Protein AF-A0A6J4M9U8-F1 (afdb_monomer_lite)

Structure (mmCIF, N/CA/C/O backbone):
data_AF-A0A6J4M9U8-F1
#
_entry.id   AF-A0A6J4M9U8-F1
#
loop_
_atom_site.group_PDB
_atom_site.id
_atom_site.type_symbol
_atom_site.label_atom_id
_atom_site.label_alt_id
_atom_site.label_comp_id
_atom_site.label_asym_id
_atom_site.label_entity_id
_atom_site.label_seq_id
_atom_site.pdbx_PDB_ins_code
_atom_site.Cartn_x
_atom_site.Cartn_y
_atom_site.Cartn_z
_atom_site.occupancy
_atom_site.B_iso_or_equiv
_atom_site.auth_seq_id
_atom_site.auth_comp_id
_atom_site.auth_asym_id
_atom_site.auth_atom_id
_atom_site.pdbx_PDB_model_num
ATOM 1 N N . MET A 1 1 ? 65.761 10.212 0.089 1.00 33.34 1 MET A N 1
ATOM 2 C CA . MET A 1 1 ? 66.205 9.754 1.419 1.00 33.34 1 MET A CA 1
ATOM 3 C C . MET A 1 1 ? 65.918 10.865 2.405 1.00 33.34 1 MET A C 1
ATOM 5 O O . MET A 1 1 ? 66.062 12.017 2.033 1.00 33.34 1 MET A O 1
ATOM 9 N N . GLU A 1 2 ? 65.505 10.456 3.601 1.00 29.88 2 GLU A N 1
ATOM 10 C CA . GLU A 1 2 ? 65.299 11.234 4.830 1.00 29.88 2 GLU A CA 1
ATOM 11 C C . GLU A 1 2 ? 64.019 12.074 4.975 1.00 29.88 2 GLU A C 1
ATOM 13 O O . GLU A 1 2 ? 63.750 13.054 4.290 1.00 29.88 2 GLU A O 1
ATOM 18 N N . ARG A 1 3 ? 63.213 11.570 5.920 1.00 26.16 3 ARG A N 1
ATOM 19 C CA . ARG A 1 3 ? 61.973 12.091 6.484 1.00 26.16 3 ARG A CA 1
ATOM 20 C C . ARG A 1 3 ? 62.291 13.236 7.443 1.00 26.16 3 ARG A C 1
ATOM 22 O O . ARG A 1 3 ? 63.185 13.088 8.270 1.00 26.16 3 ARG A O 1
ATOM 29 N N . ALA A 1 4 ? 61.462 14.273 7.439 1.00 28.11 4 ALA A N 1
ATOM 30 C CA . ALA A 1 4 ? 61.352 15.202 8.555 1.00 28.11 4 ALA A CA 1
ATOM 31 C C . ALA A 1 4 ? 59.915 15.187 9.090 1.00 28.11 4 ALA A C 1
ATOM 33 O O . ALA A 1 4 ? 58.952 15.391 8.353 1.00 28.11 4 ALA A O 1
ATOM 34 N N . ASN A 1 5 ? 59.817 14.879 10.381 1.00 27.73 5 ASN A N 1
ATOM 35 C CA . ASN A 1 5 ? 58.623 14.946 11.208 1.00 27.73 5 ASN A CA 1
ATOM 36 C C . ASN A 1 5 ? 58.118 16.390 11.303 1.00 27.73 5 ASN A C 1
ATOM 38 O O . ASN A 1 5 ? 58.918 17.289 11.549 1.00 27.73 5 ASN A O 1
ATOM 42 N N . PHE A 1 6 ? 56.803 16.593 11.237 1.00 27.70 6 PHE A N 1
ATOM 43 C CA . PHE A 1 6 ? 56.176 17.774 11.824 1.00 27.70 6 PHE A CA 1
ATOM 44 C C . PHE A 1 6 ? 55.041 17.348 12.752 1.00 27.70 6 PHE A C 1
ATOM 46 O O . PHE A 1 6 ? 54.057 16.739 12.337 1.00 27.70 6 PHE A O 1
ATOM 53 N N . MET A 1 7 ? 55.266 17.647 14.030 1.00 25.42 7 MET A N 1
ATOM 54 C CA . MET A 1 7 ? 54.288 17.695 15.105 1.00 25.42 7 MET A CA 1
ATOM 55 C C . MET A 1 7 ? 53.274 18.807 14.829 1.00 25.42 7 MET A C 1
ATOM 57 O O . MET A 1 7 ? 53.675 19.903 14.448 1.00 25.42 7 MET A O 1
ATOM 61 N N . TYR A 1 8 ? 52.001 18.562 15.129 1.00 27.02 8 TYR A N 1
ATOM 62 C CA . TYR A 1 8 ? 51.100 19.602 15.617 1.00 27.02 8 TYR A CA 1
ATOM 63 C C . TYR A 1 8 ? 50.206 18.994 16.693 1.00 27.02 8 TYR A C 1
ATOM 65 O O . TYR A 1 8 ? 49.447 18.067 16.423 1.00 27.02 8 TYR A O 1
ATOM 73 N N . ASP A 1 9 ? 50.334 19.538 17.901 1.00 24.25 9 ASP A N 1
ATOM 74 C CA . ASP A 1 9 ? 49.420 19.348 19.018 1.00 24.25 9 ASP A CA 1
ATOM 75 C C . ASP A 1 9 ? 48.691 20.682 19.276 1.00 24.25 9 ASP A C 1
ATOM 77 O O . ASP A 1 9 ? 49.323 21.708 19.513 1.00 24.25 9 ASP A O 1
ATOM 81 N N . ASN A 1 10 ? 47.359 20.589 19.231 1.00 27.52 10 ASN A N 1
ATOM 82 C CA . ASN A 1 10 ? 46.357 21.092 20.181 1.00 27.52 10 ASN A CA 1
ATOM 83 C C . ASN A 1 10 ? 45.969 22.581 20.375 1.00 27.52 10 ASN A C 1
ATOM 85 O O . ASN A 1 10 ? 46.794 23.472 20.559 1.00 27.52 10 ASN A O 1
ATOM 89 N N . ASN A 1 11 ? 44.636 22.700 20.579 1.00 28.02 11 ASN A N 1
ATOM 90 C CA . ASN A 1 11 ? 43.823 23.676 21.348 1.00 28.02 11 ASN A CA 1
ATOM 91 C C . ASN A 1 11 ? 43.214 24.847 20.541 1.00 28.02 11 ASN A C 1
ATOM 93 O O . ASN A 1 11 ? 43.939 25.522 19.825 1.00 28.02 11 ASN A O 1
ATOM 97 N N . ASN A 1 12 ? 41.921 25.223 20.616 1.00 28.08 12 ASN A N 1
ATOM 98 C CA . ASN A 1 12 ? 40.790 25.018 21.564 1.00 28.08 12 ASN A CA 1
ATOM 99 C C . ASN A 1 12 ? 39.504 25.702 20.948 1.00 28.08 12 ASN A C 1
ATOM 101 O O . ASN A 1 12 ? 39.674 26.356 19.919 1.00 28.08 12 ASN A O 1
ATOM 105 N N . PRO A 1 13 ? 38.303 25.828 21.585 1.00 36.97 13 PRO A N 1
ATOM 106 C CA . PRO A 1 13 ? 37.412 24.875 22.290 1.00 36.97 13 PRO A CA 1
ATOM 107 C C . PRO A 1 13 ? 35.870 25.066 22.002 1.00 36.97 13 PRO A C 1
ATOM 109 O O . PRO A 1 13 ? 35.473 25.963 21.264 1.00 36.97 13 PRO A O 1
ATOM 112 N N . THR A 1 14 ? 35.024 24.270 22.697 1.00 28.03 14 THR A N 1
ATOM 113 C CA . THR A 1 14 ? 33.554 24.394 23.001 1.00 28.03 14 THR A CA 1
ATOM 114 C C . THR A 1 14 ? 32.535 24.183 21.854 1.00 28.03 14 THR A C 1
ATOM 116 O O . THR A 1 14 ? 32.698 24.749 20.787 1.00 28.03 14 THR A O 1
ATOM 119 N N . ASP A 1 15 ? 31.433 23.421 21.946 1.00 29.22 15 ASP A N 1
ATOM 120 C CA . ASP A 1 15 ? 30.761 22.719 23.050 1.00 29.22 15 ASP A CA 1
ATOM 121 C C . ASP A 1 15 ? 29.813 21.610 22.528 1.00 29.22 15 ASP A C 1
ATOM 123 O O . ASP A 1 15 ? 29.168 21.758 21.492 1.00 29.22 15 ASP A O 1
ATOM 127 N N . GLY A 1 16 ? 29.665 20.542 23.323 1.00 29.66 16 GLY A N 1
ATOM 128 C CA . GLY A 1 16 ? 28.375 19.877 23.543 1.00 29.66 16 GLY A CA 1
ATOM 129 C C . GLY A 1 16 ? 27.899 18.789 22.574 1.00 29.66 16 GLY A C 1
ATOM 130 O O . GLY A 1 16 ? 26.867 18.972 21.940 1.00 29.66 16 GLY A O 1
ATOM 131 N N . GLN A 1 17 ? 28.529 17.606 22.562 1.00 29.97 17 GLN A N 1
ATOM 132 C CA . GLN A 1 17 ? 27.845 16.344 22.221 1.00 29.97 17 GLN A CA 1
ATOM 133 C C . GLN A 1 17 ? 28.566 15.116 22.812 1.00 29.97 17 GLN A C 1
ATOM 135 O O . GLN A 1 17 ? 29.790 15.060 22.884 1.00 29.97 17 GLN A O 1
ATOM 140 N N . ASN A 1 18 ? 27.763 14.157 23.283 1.00 31.64 18 ASN A N 1
ATOM 141 C CA . ASN A 1 18 ? 28.117 12.972 24.072 1.00 31.64 18 ASN A CA 1
ATOM 142 C C . ASN A 1 18 ? 29.407 12.253 23.625 1.00 31.64 18 ASN A C 1
ATOM 144 O O . ASN A 1 18 ? 29.459 11.611 22.577 1.00 31.64 18 ASN A O 1
ATOM 148 N N . SER A 1 19 ? 30.426 12.336 24.485 1.00 30.59 19 SER A N 1
ATOM 149 C CA . SER A 1 19 ? 31.752 11.741 24.314 1.00 30.59 19 SER A CA 1
ATOM 150 C C . SER A 1 19 ? 31.728 10.211 24.364 1.00 30.59 19 SER A C 1
ATOM 152 O O . SER A 1 19 ? 31.200 9.585 25.283 1.00 30.59 19 SER A O 1
ATOM 154 N N . SER A 1 20 ? 32.357 9.627 23.347 1.00 33.25 20 SER A N 1
ATOM 155 C CA . SER A 1 20 ? 32.644 8.211 23.164 1.00 33.25 20 SER A CA 1
ATOM 156 C C . SER A 1 20 ? 33.659 7.670 24.179 1.00 33.25 20 SER A C 1
ATOM 158 O O . SER A 1 20 ? 34.746 8.222 24.338 1.00 33.25 20 SER A O 1
ATOM 160 N N . THR A 1 21 ? 33.388 6.496 24.742 1.00 41.12 21 THR A N 1
ATOM 161 C CA . THR A 1 21 ? 34.290 5.658 25.559 1.00 41.12 21 THR A CA 1
ATOM 162 C C . THR A 1 21 ? 35.449 5.024 24.761 1.00 41.12 21 THR A C 1
ATOM 164 O O . THR A 1 21 ? 35.787 3.857 24.945 1.00 41.12 21 THR A O 1
ATOM 167 N N . ARG A 1 22 ? 36.101 5.762 23.852 1.00 40.91 22 ARG A N 1
ATOM 168 C CA . ARG A 1 22 ? 37.187 5.235 22.994 1.00 40.91 22 ARG A CA 1
ATOM 169 C C . ARG A 1 22 ? 38.595 5.265 23.616 1.00 40.91 22 ARG A C 1
ATOM 171 O O . ARG A 1 22 ? 39.546 4.896 22.939 1.00 40.91 22 ARG A O 1
ATOM 178 N N . GLY A 1 23 ? 38.745 5.642 24.888 1.00 44.50 23 GLY A N 1
ATOM 179 C CA . GLY A 1 23 ? 40.061 5.844 25.519 1.00 44.50 23 GLY A CA 1
ATOM 180 C C . GLY A 1 23 ? 40.739 4.643 26.203 1.00 44.50 23 GLY A C 1
ATOM 181 O O . GLY A 1 23 ? 41.940 4.713 26.421 1.00 44.50 23 GLY A O 1
ATOM 182 N N . ASN A 1 24 ? 40.045 3.546 26.544 1.00 68.44 24 ASN A N 1
ATOM 183 C CA . ASN A 1 24 ? 40.535 2.622 27.596 1.00 68.44 24 ASN A CA 1
ATOM 184 C C . ASN A 1 24 ? 40.621 1.127 27.220 1.00 68.44 24 ASN A C 1
ATOM 186 O O . ASN A 1 24 ? 40.303 0.267 28.045 1.00 68.44 24 ASN A O 1
ATOM 190 N N . LEU A 1 25 ? 41.081 0.775 26.014 1.00 87.94 25 LEU A N 1
ATOM 191 C CA . LEU A 1 25 ? 41.246 -0.634 25.618 1.00 87.94 25 LEU A CA 1
ATOM 192 C C . LEU A 1 25 ? 42.722 -1.025 25.411 1.00 87.94 25 LEU A C 1
ATOM 194 O O . LEU A 1 25 ? 43.422 -0.418 24.603 1.00 87.94 25 LEU A O 1
ATOM 198 N N . ALA A 1 26 ? 43.176 -2.076 26.094 1.00 89.88 26 ALA A N 1
ATOM 199 C CA . ALA A 1 26 ? 44.508 -2.660 25.968 1.00 89.88 26 ALA A CA 1
ATOM 200 C C . ALA A 1 26 ? 44.544 -3.788 24.912 1.00 89.88 26 ALA A C 1
ATOM 202 O O . ALA A 1 26 ? 43.601 -4.577 24.821 1.00 89.88 26 ALA A O 1
ATOM 203 N N . PRO A 1 27 ? 45.612 -3.909 24.101 1.00 92.31 27 PRO A N 1
ATOM 204 C CA . PRO A 1 27 ? 45.775 -5.014 23.156 1.00 92.31 27 PRO A CA 1
ATOM 205 C C . PRO A 1 27 ? 45.986 -6.361 23.858 1.00 92.31 27 PRO A C 1
ATOM 207 O O . PRO A 1 27 ? 46.614 -6.432 24.916 1.00 92.31 27 PRO A O 1
ATOM 210 N N . SER A 1 28 ? 45.556 -7.448 23.215 1.00 91.56 28 SER A N 1
ATOM 211 C CA . SER A 1 28 ? 45.946 -8.800 23.625 1.00 91.56 28 SER A CA 1
ATOM 212 C C . SER A 1 28 ? 47.440 -9.055 23.384 1.00 91.56 28 SER A C 1
ATOM 214 O O . SER A 1 28 ? 47.959 -8.743 22.315 1.00 91.56 28 SER A O 1
ATOM 216 N N . SER A 1 29 ? 48.142 -9.684 24.317 1.00 89.06 29 SER A N 1
ATOM 217 C CA . SER A 1 29 ? 49.578 -9.975 24.213 1.00 89.06 29 SER A CA 1
ATOM 218 C C . SER A 1 29 ? 49.925 -11.311 24.878 1.00 89.06 29 SER A C 1
ATOM 220 O O . SER A 1 29 ? 49.051 -11.997 25.406 1.00 89.06 29 SER A O 1
ATOM 222 N N . LYS A 1 30 ? 51.209 -11.695 24.888 1.00 88.38 30 LYS A N 1
ATOM 223 C CA . LYS A 1 30 ? 51.672 -12.887 25.621 1.00 88.38 30 LYS A CA 1
ATOM 224 C C . LYS A 1 30 ? 51.411 -12.791 27.126 1.00 88.38 30 LYS A C 1
ATOM 226 O O . LYS A 1 30 ? 51.142 -13.812 27.743 1.00 88.38 30 LYS A O 1
ATOM 231 N N . SER A 1 31 ? 51.494 -11.589 27.696 1.00 87.62 31 SER A N 1
ATOM 232 C CA . SER A 1 31 ? 51.202 -11.324 29.109 1.00 87.62 31 SER A CA 1
ATOM 233 C C . SER A 1 31 ? 49.738 -10.946 29.367 1.00 87.62 31 SER A C 1
ATOM 235 O O . SER A 1 31 ? 49.348 -10.833 30.522 1.00 87.62 31 SER A O 1
ATOM 237 N N . ASN A 1 32 ? 48.933 -10.763 28.314 1.00 88.75 3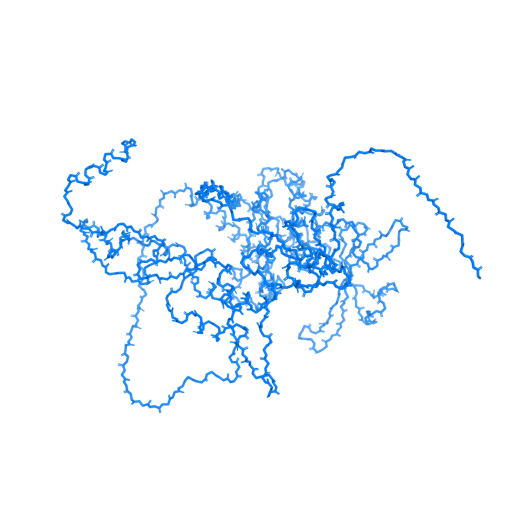2 ASN A N 1
ATOM 238 C CA . ASN A 1 32 ? 47.517 -10.401 28.388 1.00 88.75 32 ASN A CA 1
ATOM 239 C C . ASN A 1 32 ? 46.707 -11.125 27.286 1.00 88.75 32 ASN A C 1
ATOM 241 O O . ASN A 1 32 ? 46.297 -10.488 26.310 1.00 88.75 32 ASN A O 1
ATOM 245 N N . PRO A 1 33 ? 46.554 -12.462 27.349 1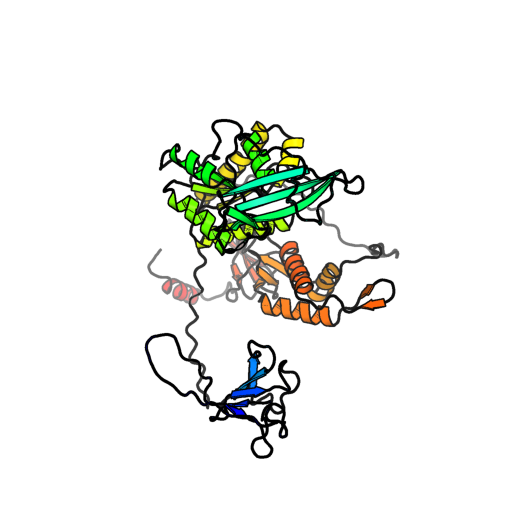.00 90.69 33 PRO A N 1
ATOM 246 C CA . PRO A 1 33 ? 45.823 -13.221 26.334 1.00 90.69 33 PRO A CA 1
ATOM 247 C C . PRO A 1 33 ? 44.373 -12.742 26.213 1.00 90.69 33 PRO A C 1
ATOM 249 O O . PRO A 1 33 ? 43.735 -12.404 27.204 1.00 90.69 33 PRO A O 1
ATOM 252 N N . CYS A 1 34 ? 43.814 -12.775 25.002 1.00 91.75 34 CYS A N 1
ATOM 253 C CA . CYS A 1 34 ? 42.384 -12.529 24.815 1.00 91.75 34 CYS A CA 1
ATOM 254 C C . CYS A 1 34 ? 41.564 -13.613 25.541 1.00 91.75 34 CYS A C 1
ATOM 256 O O . CYS A 1 34 ? 41.656 -14.773 25.142 1.00 91.75 34 CYS A O 1
ATOM 258 N N . PRO A 1 35 ? 40.717 -13.283 26.530 1.00 89.44 35 PRO A N 1
ATOM 259 C CA . PRO A 1 35 ? 40.002 -14.296 27.314 1.00 89.44 35 PRO A CA 1
ATOM 260 C C . PRO A 1 35 ? 38.866 -14.977 26.528 1.00 89.44 35 PRO A C 1
ATOM 262 O O . PRO A 1 35 ? 38.380 -16.031 26.920 1.00 89.44 35 PRO A O 1
ATOM 265 N N . VAL A 1 36 ? 38.465 -14.410 25.382 1.00 90.19 36 VAL A N 1
ATOM 266 C CA . VAL A 1 36 ? 37.421 -14.973 24.509 1.00 90.19 36 VAL A CA 1
ATOM 267 C C . VAL A 1 36 ? 37.978 -16.041 23.563 1.00 90.19 36 VAL A C 1
ATOM 269 O O . VAL A 1 36 ? 37.337 -17.069 23.371 1.00 90.19 36 VAL A O 1
ATOM 272 N N . CYS A 1 37 ? 39.149 -15.817 22.955 1.00 90.44 37 CYS A N 1
ATOM 273 C CA . CYS A 1 37 ? 39.707 -16.706 21.918 1.00 90.44 37 CYS A CA 1
ATOM 274 C C . CYS A 1 37 ? 41.108 -17.260 22.230 1.00 90.44 37 CYS A C 1
ATOM 276 O O . CYS A 1 37 ? 41.641 -18.041 21.446 1.00 90.44 37 CYS A O 1
ATOM 278 N N . GLY A 1 38 ? 41.725 -16.841 23.338 1.00 87.19 38 GLY A N 1
ATOM 279 C CA . GLY A 1 38 ? 43.061 -17.257 23.779 1.00 87.19 38 GLY A CA 1
ATOM 280 C C . GLY A 1 38 ? 44.234 -16.691 22.975 1.00 87.19 38 GLY A C 1
ATOM 281 O O . GLY A 1 38 ? 45.372 -17.119 23.162 1.00 87.19 38 GLY A O 1
ATOM 282 N N . ARG A 1 39 ? 43.999 -15.753 22.051 1.00 86.12 39 ARG A N 1
ATOM 283 C CA . ARG A 1 39 ? 45.045 -15.198 21.175 1.00 86.12 39 ARG A CA 1
ATOM 284 C C . ARG A 1 39 ? 46.035 -14.318 21.952 1.00 86.12 39 ARG A C 1
ATOM 286 O O . ARG A 1 39 ? 45.627 -13.514 22.786 1.00 86.12 39 ARG A O 1
ATOM 293 N N . THR A 1 40 ? 47.330 -14.458 21.646 1.00 86.94 40 THR A N 1
ATOM 294 C CA . THR A 1 40 ? 48.451 -13.842 22.396 1.00 86.94 40 THR A CA 1
ATOM 295 C C . THR A 1 40 ? 49.481 -13.082 21.547 1.00 86.94 40 THR A C 1
ATOM 297 O O . THR A 1 40 ? 50.395 -12.483 22.113 1.00 86.94 40 THR A O 1
ATOM 300 N N . LYS A 1 41 ? 49.420 -13.126 20.206 1.00 76.12 41 LYS A N 1
ATOM 301 C CA . LYS A 1 41 ? 50.587 -12.780 19.361 1.00 76.12 41 LYS A CA 1
ATOM 302 C C . LYS A 1 41 ? 50.578 -11.400 18.690 1.00 76.12 41 LYS A C 1
ATOM 304 O O . LYS A 1 41 ? 51.660 -10.861 18.502 1.00 76.12 41 LYS A O 1
ATOM 309 N N . ASP A 1 42 ? 49.431 -10.835 18.329 1.00 79.38 42 ASP A N 1
ATOM 310 C CA . ASP A 1 42 ? 49.344 -9.704 17.379 1.00 79.38 42 ASP A CA 1
ATOM 311 C C . ASP A 1 42 ? 48.534 -8.498 17.871 1.00 79.38 42 ASP A C 1
ATOM 313 O O . ASP A 1 42 ? 48.507 -7.465 17.210 1.00 79.38 42 ASP A O 1
ATOM 317 N N . GLY A 1 43 ? 47.916 -8.568 19.052 1.00 82.81 43 GLY A N 1
ATOM 318 C CA . GLY A 1 43 ? 47.190 -7.423 19.606 1.00 82.81 43 GLY A CA 1
ATOM 319 C C . GLY A 1 43 ? 45.850 -7.124 18.949 1.00 82.81 43 GLY A C 1
ATOM 320 O O . GLY A 1 43 ? 45.212 -6.167 19.370 1.00 82.81 43 GLY A O 1
ATOM 321 N N . ASP A 1 44 ? 45.390 -7.921 17.984 1.00 88.50 44 ASP A N 1
ATOM 322 C CA . ASP A 1 44 ? 44.155 -7.645 17.235 1.00 88.50 44 ASP A CA 1
ATOM 323 C C . ASP A 1 44 ? 42.910 -7.599 18.134 1.00 88.50 44 ASP A C 1
ATOM 325 O O . ASP A 1 44 ? 41.963 -6.861 17.867 1.00 88.50 44 ASP A O 1
ATOM 329 N N . CYS A 1 45 ? 42.909 -8.364 19.230 1.00 92.75 45 CYS A N 1
ATOM 330 C CA . CYS A 1 45 ? 41.856 -8.271 20.235 1.00 92.75 45 CYS A CA 1
ATOM 331 C C . CYS A 1 45 ? 42.128 -7.106 21.191 1.00 92.75 45 CYS A C 1
ATOM 333 O O . CYS A 1 45 ? 43.272 -6.860 21.581 1.00 92.75 45 CYS A O 1
ATOM 335 N N . ARG A 1 46 ? 41.070 -6.415 21.614 1.00 93.88 46 ARG A N 1
ATOM 336 C CA . ARG A 1 46 ? 41.156 -5.302 22.567 1.00 93.88 46 ARG A CA 1
ATOM 337 C C . ARG A 1 46 ? 40.371 -5.635 23.829 1.00 93.88 46 ARG A C 1
ATOM 339 O O . ARG A 1 46 ? 39.248 -6.107 23.726 1.00 93.88 46 ARG A O 1
ATOM 346 N N . ILE A 1 47 ? 40.949 -5.403 24.997 1.00 93.25 47 ILE A N 1
ATOM 347 C CA . ILE A 1 47 ? 40.393 -5.752 26.309 1.00 93.25 47 ILE A CA 1
ATOM 348 C C . ILE A 1 47 ? 40.266 -4.454 27.103 1.00 93.25 47 ILE A C 1
ATOM 350 O O . ILE A 1 47 ? 41.213 -3.672 27.150 1.00 93.25 47 ILE A O 1
ATOM 354 N N . SER A 1 48 ? 39.107 -4.177 27.690 1.00 93.06 48 SER A N 1
ATOM 355 C CA . SER A 1 48 ? 38.941 -3.012 28.560 1.00 93.06 48 SER A CA 1
ATOM 356 C C . SER A 1 48 ? 39.811 -3.130 29.809 1.00 93.06 48 SER A C 1
ATOM 358 O O . SER A 1 48 ? 40.116 -4.228 30.264 1.00 93.06 48 SER A O 1
ATOM 360 N N . HIS A 1 49 ? 40.229 -1.998 30.377 1.00 86.06 49 HIS A N 1
ATOM 361 C CA . HIS A 1 49 ? 41.093 -1.998 31.567 1.00 86.06 49 HIS A CA 1
ATOM 362 C C . HIS A 1 49 ? 40.466 -2.684 32.788 1.00 86.06 49 HIS A C 1
ATOM 364 O O . HIS A 1 49 ? 41.187 -3.256 33.597 1.00 86.06 49 HIS A O 1
ATOM 370 N N . ASP A 1 50 ? 39.138 -2.650 32.914 1.00 85.62 50 ASP A N 1
ATOM 371 C CA . ASP A 1 50 ? 38.408 -3.371 33.962 1.00 85.62 50 ASP A CA 1
ATOM 372 C C . ASP A 1 50 ? 38.286 -4.881 33.684 1.00 85.62 50 ASP A C 1
ATOM 374 O O . ASP A 1 50 ? 37.756 -5.615 34.512 1.00 85.62 50 ASP A O 1
ATOM 378 N N . GLY A 1 51 ? 38.751 -5.350 32.521 1.00 86.81 51 GLY A N 1
ATOM 379 C CA . GLY A 1 51 ? 38.659 -6.741 32.092 1.00 86.81 51 GLY A CA 1
ATOM 380 C C . GLY A 1 51 ? 37.237 -7.210 31.786 1.00 86.81 51 GLY A C 1
ATOM 381 O O . GLY A 1 51 ? 37.050 -8.398 31.546 1.00 86.81 51 GLY A O 1
ATOM 382 N N . LYS A 1 52 ? 36.233 -6.322 31.781 1.00 90.81 52 LYS A N 1
ATOM 383 C CA . LYS A 1 52 ? 34.814 -6.697 31.643 1.00 90.81 52 LYS A CA 1
ATOM 384 C C . LYS A 1 52 ? 34.298 -6.658 30.212 1.00 90.81 52 LYS A C 1
ATOM 386 O O . LYS A 1 52 ? 33.204 -7.148 29.951 1.00 90.81 52 LYS A O 1
ATOM 391 N N . MET A 1 53 ? 35.054 -6.096 29.276 1.00 92.44 53 MET A N 1
ATOM 392 C CA . MET A 1 53 ? 34.679 -5.998 27.871 1.00 92.44 53 MET A CA 1
ATOM 393 C C . MET A 1 53 ? 35.843 -6.401 26.970 1.00 92.44 53 MET A C 1
ATOM 395 O O . MET A 1 53 ? 36.982 -5.976 27.160 1.00 92.44 53 MET A O 1
ATOM 399 N N . VAL A 1 54 ? 35.552 -7.198 25.943 1.00 93.38 54 VAL A N 1
ATOM 400 C CA . VAL A 1 54 ? 36.546 -7.648 24.966 1.00 93.38 54 VAL A CA 1
ATOM 401 C C . VAL A 1 54 ? 36.020 -7.478 23.550 1.00 93.38 54 VAL A C 1
ATOM 403 O O . VAL A 1 54 ? 34.966 -7.994 23.194 1.00 93.38 54 VAL A O 1
ATOM 406 N N . LEU A 1 55 ? 36.791 -6.787 22.716 1.00 93.69 55 LEU A N 1
ATOM 407 C CA . LEU A 1 55 ? 36.655 -6.792 21.266 1.00 93.69 55 LEU A CA 1
ATOM 408 C C . LEU A 1 55 ? 37.495 -7.947 20.716 1.00 93.69 55 LEU A C 1
ATOM 410 O O . LEU A 1 55 ? 38.718 -7.846 20.613 1.00 93.69 55 LEU A O 1
ATOM 414 N N . CYS A 1 56 ? 36.850 -9.065 20.400 1.00 92.00 56 CYS A N 1
ATOM 415 C CA . CYS A 1 56 ? 37.509 -10.256 19.885 1.00 92.00 56 CYS A CA 1
ATOM 416 C C . CYS A 1 56 ? 37.514 -10.257 18.354 1.00 92.00 56 CYS A C 1
ATOM 418 O O . CYS A 1 56 ? 36.473 -10.416 17.721 1.00 92.00 56 CYS A O 1
ATOM 420 N N . HIS A 1 57 ? 38.698 -10.146 17.757 1.00 89.12 57 HIS A N 1
ATOM 421 C CA . HIS A 1 57 ? 38.868 -10.155 16.301 1.00 89.12 57 HIS A CA 1
ATOM 422 C C . HIS A 1 57 ? 38.624 -11.538 15.667 1.00 89.12 57 HIS A C 1
ATOM 424 O O . HIS A 1 57 ? 38.243 -11.646 14.510 1.00 89.12 57 HIS A O 1
ATOM 430 N N . GLN A 1 58 ? 38.846 -12.626 16.411 1.00 85.06 58 GLN A N 1
ATOM 431 C CA . GLN A 1 58 ? 38.791 -13.989 15.862 1.00 85.06 58 GLN A CA 1
ATOM 432 C C . GLN A 1 58 ? 37.422 -14.669 16.006 1.00 85.06 58 GLN A C 1
ATOM 434 O O . GLN A 1 58 ? 37.163 -15.660 15.332 1.00 85.06 58 GLN A O 1
ATOM 439 N N . ASN A 1 59 ? 36.565 -14.157 16.888 1.00 82.19 59 ASN A N 1
ATOM 440 C CA . ASN A 1 59 ? 35.268 -14.746 17.214 1.00 82.19 59 ASN A CA 1
ATOM 441 C C . ASN A 1 59 ? 34.161 -13.691 17.064 1.00 82.19 59 ASN A C 1
ATOM 443 O O . ASN A 1 59 ? 33.481 -13.341 18.027 1.00 82.19 59 ASN A O 1
ATOM 447 N N . PHE A 1 60 ? 34.034 -13.105 15.873 1.00 78.88 60 PHE A N 1
ATOM 448 C CA . PHE A 1 60 ? 33.088 -12.015 15.600 1.00 78.88 60 PHE A CA 1
ATOM 449 C C . PHE A 1 60 ? 31.643 -12.481 15.348 1.00 78.88 60 PHE A C 1
ATOM 451 O O . PHE A 1 60 ? 30.750 -11.637 15.295 1.00 78.88 60 PHE A O 1
ATOM 458 N N . ASP A 1 61 ? 31.419 -13.796 15.249 1.00 72.38 61 ASP A N 1
ATOM 459 C CA . ASP A 1 61 ? 30.138 -14.477 15.008 1.00 72.38 61 ASP A CA 1
ATOM 460 C C . ASP A 1 61 ? 29.693 -15.394 16.169 1.00 72.38 61 ASP A C 1
ATOM 462 O O . ASP A 1 61 ? 28.700 -16.110 16.055 1.00 72.38 61 ASP A O 1
ATOM 466 N N . HIS A 1 62 ? 30.417 -15.369 17.293 1.00 72.81 62 HIS A N 1
ATOM 467 C CA . HIS A 1 62 ? 30.153 -16.181 18.486 1.00 72.81 62 HIS A CA 1
ATOM 468 C C . HIS A 1 62 ? 30.270 -17.706 18.306 1.00 72.81 62 HIS A C 1
ATOM 470 O O . HIS A 1 62 ? 29.729 -18.470 19.103 1.00 72.81 62 HIS A O 1
ATOM 476 N N . ALA A 1 63 ? 31.024 -18.182 17.313 1.00 64.12 63 ALA A N 1
ATOM 477 C CA . ALA A 1 63 ? 31.185 -19.614 17.071 1.00 64.12 63 ALA A CA 1
ATOM 478 C C . ALA A 1 63 ? 32.154 -20.332 18.039 1.00 64.12 63 ALA A C 1
ATOM 480 O O . ALA A 1 63 ? 32.044 -21.546 18.214 1.00 64.12 63 ALA A O 1
ATOM 481 N N . LYS A 1 64 ? 33.147 -19.637 18.627 1.00 62.91 64 LYS A N 1
ATOM 482 C CA . LYS A 1 64 ? 34.283 -20.272 19.343 1.00 62.91 64 LYS A CA 1
ATOM 483 C C . LYS A 1 64 ? 34.773 -19.489 20.570 1.00 62.91 64 LYS A C 1
ATOM 485 O O . LYS A 1 64 ? 35.917 -19.035 20.612 1.00 62.91 64 LYS A O 1
ATOM 490 N N . THR A 1 65 ? 33.914 -19.326 21.574 1.00 72.44 65 THR A N 1
ATOM 491 C CA . THR A 1 65 ? 34.299 -18.709 22.859 1.00 72.44 65 THR A CA 1
ATOM 492 C C . THR A 1 65 ? 34.958 -19.759 23.757 1.00 72.44 65 THR A C 1
ATOM 494 O O . THR A 1 65 ? 34.367 -20.810 23.972 1.00 72.44 65 THR A O 1
ATOM 497 N N . GLN A 1 66 ? 36.155 -19.500 24.295 1.00 71.19 66 GLN A N 1
ATOM 498 C CA . GLN A 1 66 ? 36.848 -20.441 25.197 1.00 71.19 66 GLN A CA 1
ATOM 499 C C . GLN A 1 66 ? 36.118 -20.642 26.533 1.00 71.19 66 GLN A C 1
ATOM 501 O O . GLN A 1 66 ? 36.253 -21.689 27.156 1.00 71.19 66 GLN A O 1
ATOM 506 N N . GLN A 1 67 ? 35.348 -19.642 26.963 1.00 74.38 67 GLN A N 1
ATOM 507 C CA . GLN A 1 67 ? 34.574 -19.646 28.205 1.00 74.38 67 GLN A CA 1
ATOM 508 C C . GLN A 1 67 ? 33.156 -19.103 27.934 1.00 74.38 67 GLN A C 1
ATOM 510 O O . GLN A 1 67 ? 32.851 -17.964 28.299 1.00 74.38 67 GLN A O 1
ATOM 515 N N . PRO A 1 68 ? 32.292 -19.859 27.227 1.00 73.31 68 PRO A N 1
ATOM 516 C CA . PRO A 1 68 ? 30.952 -19.394 26.846 1.00 73.31 68 PRO A CA 1
ATOM 517 C C . PRO A 1 68 ? 30.071 -19.080 28.066 1.00 73.31 68 PRO A C 1
ATOM 519 O O . PRO A 1 68 ? 29.182 -18.227 28.008 1.00 73.31 68 PRO A O 1
ATOM 522 N N . ASP A 1 69 ? 30.363 -19.712 29.200 1.00 77.25 69 ASP A N 1
ATOM 523 C CA . ASP A 1 69 ? 29.627 -19.518 30.446 1.00 77.25 69 ASP A CA 1
ATOM 524 C C . ASP A 1 69 ? 29.971 -18.200 31.142 1.00 77.25 69 ASP A C 1
ATOM 526 O O . ASP A 1 69 ? 29.102 -17.650 31.809 1.00 77.25 69 ASP A O 1
ATOM 530 N N . LEU A 1 70 ? 31.161 -17.632 30.895 1.00 83.25 70 LEU A N 1
ATOM 531 C CA . LEU A 1 70 ? 31.647 -16.391 31.519 1.00 83.25 70 LEU A CA 1
ATOM 532 C C . LEU A 1 70 ? 31.517 -15.151 30.625 1.00 83.25 70 LEU A C 1
ATOM 534 O O . LEU A 1 70 ? 31.564 -14.030 31.120 1.00 83.25 70 LEU A O 1
ATOM 538 N N . TRP A 1 71 ? 31.319 -15.319 29.316 1.00 86.50 71 TRP A N 1
ATOM 539 C CA . TRP A 1 71 ? 31.259 -14.200 28.372 1.00 86.50 71 TRP A CA 1
ATOM 540 C C . TRP A 1 71 ? 29.956 -14.190 27.577 1.00 86.50 71 TRP A C 1
ATOM 542 O O . TRP A 1 71 ? 29.552 -15.193 26.993 1.00 86.50 71 TRP A O 1
ATOM 552 N N . HIS A 1 72 ? 29.299 -13.034 27.522 1.00 87.12 72 HIS A N 1
ATOM 553 C CA . HIS A 1 72 ? 28.110 -12.794 26.711 1.00 87.12 72 HIS A CA 1
ATOM 554 C C . HIS A 1 72 ? 28.478 -12.032 25.436 1.00 87.12 72 HIS A C 1
ATOM 556 O O . HIS A 1 72 ? 29.109 -10.976 25.503 1.00 87.12 72 HIS A O 1
ATOM 562 N N . PHE A 1 73 ? 28.078 -12.549 24.275 1.00 90.75 73 PHE A N 1
ATOM 563 C CA . PHE A 1 73 ? 28.242 -11.846 23.006 1.00 90.75 73 PHE A CA 1
ATOM 564 C C . PHE A 1 73 ? 27.164 -10.781 22.832 1.00 90.75 73 PHE A C 1
ATOM 566 O O . PHE A 1 73 ? 25.975 -11.086 22.813 1.00 90.75 73 PHE A O 1
ATOM 573 N N . ASN A 1 74 ? 27.603 -9.539 22.671 1.00 88.50 74 ASN A N 1
ATOM 574 C CA . ASN A 1 74 ? 26.767 -8.346 22.609 1.00 88.50 74 ASN A CA 1
ATOM 575 C C . ASN A 1 74 ? 26.728 -7.729 21.192 1.00 88.50 74 ASN A C 1
ATOM 577 O O . ASN A 1 74 ? 26.458 -6.541 21.033 1.00 88.50 74 ASN A O 1
ATOM 581 N N . GLY A 1 75 ? 27.033 -8.526 20.160 1.00 89.19 75 GLY A N 1
ATOM 582 C CA . GLY A 1 75 ? 27.056 -8.108 18.754 1.00 89.19 75 GLY A CA 1
ATOM 583 C C . GLY A 1 75 ? 28.463 -7.872 18.205 1.00 89.19 75 GLY A C 1
ATOM 584 O O . GLY A 1 75 ? 29.458 -8.202 18.843 1.00 89.19 75 GLY A O 1
ATOM 585 N N . SER A 1 76 ? 28.559 -7.307 17.004 1.00 91.50 76 SER A N 1
ATOM 586 C CA . SER A 1 76 ? 29.834 -6.984 16.347 1.00 91.50 76 SER A CA 1
ATOM 587 C C . SER A 1 76 ? 30.070 -5.470 16.337 1.00 91.50 76 SER A C 1
ATOM 589 O O . SER A 1 76 ? 29.133 -4.681 16.467 1.00 91.50 76 SER A O 1
ATOM 591 N N . THR A 1 77 ? 31.322 -5.039 16.187 1.00 85.62 77 THR A N 1
ATOM 592 C CA . THR A 1 77 ? 31.652 -3.625 15.965 1.00 85.62 77 THR A CA 1
ATOM 593 C C . THR A 1 77 ? 30.990 -3.110 14.684 1.00 85.62 77 THR A C 1
ATOM 595 O O . THR A 1 77 ? 30.706 -3.879 13.770 1.00 85.62 77 THR A O 1
ATOM 598 N N . SER A 1 78 ? 30.742 -1.799 14.591 1.00 82.62 78 SER A N 1
ATOM 599 C CA . SER A 1 78 ? 30.043 -1.189 13.444 1.00 82.62 78 SER A CA 1
ATOM 600 C C . SER A 1 78 ? 30.749 -1.399 12.099 1.00 82.62 78 SER A C 1
ATOM 602 O O . SER A 1 78 ? 30.118 -1.316 11.053 1.00 82.62 78 SER A O 1
ATOM 604 N N . ASP A 1 79 ? 32.058 -1.647 12.122 1.00 83.31 79 ASP A N 1
ATOM 605 C CA . ASP A 1 79 ? 32.876 -1.984 10.954 1.00 83.31 79 ASP A CA 1
ATOM 606 C C . ASP A 1 79 ? 32.934 -3.497 10.659 1.00 83.31 79 ASP A C 1
ATOM 608 O O . ASP A 1 79 ? 33.602 -3.911 9.713 1.00 83.31 79 ASP A O 1
ATOM 612 N N . GLY A 1 80 ? 32.261 -4.326 11.464 1.00 83.00 80 GLY A N 1
ATOM 613 C CA . GLY A 1 80 ? 32.167 -5.777 11.303 1.00 83.00 80 GLY A CA 1
ATOM 614 C C . GLY A 1 80 ? 33.456 -6.553 11.589 1.00 83.00 80 GLY A C 1
ATOM 615 O O . GLY A 1 80 ? 33.518 -7.738 11.276 1.00 83.00 80 GLY A O 1
ATOM 616 N N . ARG A 1 81 ? 34.494 -5.918 12.153 1.00 86.56 81 ARG A N 1
ATOM 617 C CA . ARG A 1 81 ? 35.830 -6.533 12.303 1.00 86.56 81 ARG A CA 1
ATOM 618 C C . ARG A 1 81 ? 36.040 -7.293 13.610 1.00 86.56 81 ARG A C 1
ATOM 620 O O . ARG A 1 81 ? 36.890 -8.177 13.662 1.00 86.56 81 ARG A O 1
ATOM 627 N N . CYS A 1 82 ? 35.291 -6.967 14.660 1.00 90.12 82 CYS A N 1
ATOM 628 C CA . CYS A 1 82 ? 35.424 -7.603 15.969 1.00 90.12 82 CYS A CA 1
ATOM 629 C C . CYS A 1 82 ? 34.059 -7.979 16.545 1.00 90.12 82 CYS A C 1
ATOM 631 O O . CYS A 1 82 ? 33.086 -7.243 16.401 1.00 90.12 82 CYS A O 1
ATOM 633 N N . GLY A 1 83 ? 34.001 -9.091 17.273 1.00 92.25 83 GLY A N 1
ATOM 634 C CA . GLY A 1 83 ? 32.887 -9.403 18.164 1.00 92.25 83 GLY A CA 1
ATOM 635 C C . GLY A 1 83 ? 33.029 -8.669 19.490 1.00 92.25 83 GLY A C 1
ATOM 636 O O . GLY A 1 83 ? 34.130 -8.580 20.027 1.00 92.25 83 GLY A O 1
ATOM 637 N N . ILE A 1 84 ? 31.930 -8.157 20.025 1.00 92.69 84 ILE A N 1
ATOM 638 C CA . ILE A 1 84 ? 31.859 -7.454 21.303 1.00 92.69 84 ILE A CA 1
ATOM 639 C C . ILE A 1 84 ? 31.405 -8.449 22.368 1.00 92.69 84 ILE A C 1
ATOM 641 O O . ILE A 1 84 ? 30.312 -9.002 22.282 1.00 92.69 84 ILE A O 1
ATOM 645 N N . TYR A 1 85 ? 32.232 -8.663 23.385 1.00 93.12 85 TYR A N 1
ATOM 646 C CA . TYR A 1 85 ? 31.965 -9.574 24.494 1.00 93.12 85 TYR A CA 1
ATOM 647 C C . TYR A 1 85 ? 31.957 -8.816 25.809 1.00 93.12 85 TYR A C 1
ATOM 649 O O . TYR A 1 85 ? 32.805 -7.950 26.019 1.00 93.12 85 TYR A O 1
ATOM 657 N N . VAL A 1 86 ? 31.027 -9.165 26.692 1.00 92.25 86 VAL A N 1
ATOM 658 C CA . VAL A 1 86 ? 30.908 -8.587 28.034 1.00 92.25 86 VAL A CA 1
ATOM 659 C C . VAL A 1 86 ? 30.944 -9.714 29.063 1.00 92.25 86 VAL A C 1
ATOM 661 O O . VAL A 1 86 ? 30.316 -10.756 28.862 1.00 92.25 86 VAL A O 1
ATOM 664 N N . PHE A 1 87 ? 31.713 -9.526 30.131 1.00 88.94 87 PHE A N 1
ATOM 665 C CA . PHE A 1 87 ? 31.868 -10.495 31.210 1.00 88.94 87 PHE A CA 1
ATOM 666 C C . PHE A 1 87 ? 30.550 -10.646 31.977 1.00 88.94 87 PHE A C 1
ATOM 668 O O . PHE A 1 87 ? 29.900 -9.658 32.324 1.00 88.94 87 PHE A O 1
ATOM 675 N N . LYS A 1 88 ? 30.142 -11.890 32.223 1.00 84.25 88 LYS A N 1
ATOM 676 C CA . LYS A 1 88 ? 28.993 -12.231 33.058 1.00 84.25 88 LYS A CA 1
ATOM 677 C C . LYS A 1 88 ? 29.468 -12.192 34.506 1.00 84.25 88 LYS A C 1
ATOM 679 O O . LYS A 1 88 ? 30.122 -13.120 34.964 1.00 84.25 88 LYS A O 1
ATOM 684 N N . GLU A 1 89 ? 29.194 -11.104 35.216 1.00 75.75 89 GLU A N 1
ATOM 685 C CA . GLU A 1 89 ? 29.413 -11.092 36.662 1.00 75.75 89 GLU A CA 1
ATOM 686 C C . GLU A 1 89 ? 28.489 -12.125 37.316 1.00 75.75 89 GLU A C 1
ATOM 688 O O . GLU A 1 89 ? 27.268 -12.069 37.142 1.00 75.75 89 GLU A O 1
ATOM 693 N N . GLU A 1 90 ? 29.072 -13.057 38.073 1.00 59.00 90 GLU A N 1
ATOM 694 C CA . GLU A 1 90 ? 28.345 -13.839 39.071 1.00 59.00 90 GLU A CA 1
ATOM 695 C C . GLU A 1 90 ? 27.924 -12.881 40.186 1.00 59.00 90 GLU A C 1
ATOM 697 O O . GLU A 1 90 ? 28.591 -12.739 41.206 1.00 59.00 90 GLU A O 1
ATOM 702 N N . ASN A 1 91 ? 26.833 -12.152 39.970 1.00 43.47 91 ASN A N 1
ATOM 703 C CA . ASN A 1 91 ? 26.173 -11.502 41.084 1.00 43.47 91 ASN A CA 1
ATOM 704 C C . ASN A 1 91 ? 25.505 -12.595 41.918 1.00 43.47 91 ASN A C 1
ATOM 706 O O . ASN A 1 91 ? 24.653 -13.338 41.419 1.00 43.47 91 ASN A O 1
ATOM 710 N N . GLU A 1 92 ? 25.907 -12.657 43.192 1.00 42.72 92 GLU A N 1
ATOM 711 C CA . GLU A 1 92 ? 25.111 -13.198 44.290 1.00 42.72 92 GLU A CA 1
ATOM 712 C C . GLU A 1 92 ? 23.635 -12.911 44.033 1.00 42.72 92 GLU A C 1
ATOM 714 O O . GLU A 1 92 ? 23.284 -11.834 43.554 1.00 42.72 92 GLU A O 1
ATOM 719 N N . SER A 1 93 ? 22.792 -13.895 44.329 1.00 41.34 93 SER A N 1
ATOM 720 C CA . SER A 1 93 ? 21.352 -13.921 44.097 1.00 41.34 93 SER A CA 1
ATOM 721 C C . SER A 1 93 ? 20.630 -12.623 44.491 1.00 41.34 93 SER A C 1
ATOM 723 O O . SER A 1 93 ? 19.969 -12.541 45.526 1.00 41.34 93 SER A O 1
ATOM 725 N N . ILE A 1 94 ? 20.674 -11.618 43.626 1.00 40.12 94 ILE A N 1
ATOM 726 C CA . ILE A 1 94 ? 19.683 -10.562 43.589 1.00 40.12 94 ILE A CA 1
ATOM 727 C C . ILE A 1 94 ? 18.512 -11.243 42.908 1.00 40.12 94 ILE A C 1
ATOM 729 O O . ILE A 1 94 ? 18.503 -11.424 41.687 1.00 40.12 94 ILE A O 1
ATOM 733 N N . GLN A 1 95 ? 17.552 -11.697 43.721 1.00 41.53 95 GLN A N 1
ATOM 734 C CA . GLN A 1 95 ? 16.243 -12.079 43.209 1.00 41.53 95 GLN A CA 1
ATOM 735 C C . GLN A 1 95 ? 15.828 -11.034 42.173 1.00 41.53 95 GLN A C 1
ATOM 737 O O . GLN A 1 95 ? 16.004 -9.842 42.443 1.00 41.53 95 GLN A O 1
ATOM 742 N N . PRO A 1 96 ? 15.340 -11.443 40.992 1.00 33.88 96 PRO A N 1
ATOM 743 C CA . PRO A 1 96 ? 14.986 -10.501 39.952 1.00 33.88 96 PRO A CA 1
ATOM 744 C C . PRO A 1 96 ? 13.963 -9.542 40.548 1.00 33.88 96 PRO A C 1
ATOM 746 O O . PRO A 1 96 ? 12.805 -9.904 40.743 1.00 33.88 96 PRO A O 1
ATOM 749 N N . VAL A 1 97 ? 14.395 -8.318 40.866 1.00 40.59 97 VAL A N 1
ATOM 750 C CA . VAL A 1 97 ? 13.468 -7.227 41.126 1.00 40.59 97 VAL A CA 1
ATOM 751 C C . VAL A 1 97 ? 12.695 -7.140 39.833 1.00 40.59 97 VAL A C 1
ATOM 753 O O . VAL A 1 97 ? 13.273 -6.791 38.798 1.00 40.59 97 VAL A O 1
ATOM 756 N N . ALA A 1 98 ? 11.440 -7.592 39.881 1.00 41.12 98 ALA A N 1
ATOM 757 C CA . ALA A 1 98 ? 10.554 -7.655 38.742 1.00 41.12 98 ALA A CA 1
ATOM 758 C C . ALA A 1 98 ? 10.723 -6.348 37.976 1.00 41.12 98 ALA A C 1
ATOM 760 O O . ALA A 1 98 ? 10.394 -5.273 38.489 1.00 41.12 98 ALA A O 1
ATOM 761 N N . ARG A 1 99 ? 11.333 -6.418 36.783 1.00 44.38 99 ARG A N 1
ATOM 762 C CA . ARG A 1 99 ? 11.376 -5.265 35.891 1.00 44.38 99 ARG A CA 1
ATOM 763 C C . ARG A 1 99 ? 9.921 -4.869 35.751 1.00 44.38 99 ARG A C 1
ATOM 765 O O . ARG A 1 99 ? 9.148 -5.664 35.216 1.00 44.38 99 ARG A O 1
ATOM 772 N N . LYS A 1 100 ? 9.552 -3.695 36.288 1.00 40.41 100 LYS A N 1
ATOM 773 C CA . LYS A 1 100 ? 8.212 -3.136 36.100 1.00 40.41 100 LYS A CA 1
ATOM 774 C C . LYS A 1 100 ? 7.878 -3.360 34.628 1.00 40.41 100 LYS A C 1
ATOM 776 O O . LYS A 1 100 ? 8.712 -2.970 33.798 1.00 40.41 100 LYS A O 1
ATOM 781 N N . PRO A 1 101 ? 6.773 -4.053 34.303 1.00 41.59 101 PRO A N 1
ATOM 782 C CA . PRO A 1 101 ? 6.434 -4.329 32.921 1.00 41.59 101 PRO A CA 1
ATOM 783 C C . PRO A 1 101 ? 6.531 -3.000 32.182 1.00 41.59 101 PRO A C 1
ATOM 785 O O . PRO A 1 101 ? 5.900 -2.022 32.592 1.00 41.59 101 PRO A O 1
ATOM 788 N N . ARG A 1 102 ? 7.410 -2.925 31.169 1.00 45.31 102 ARG A N 1
ATOM 789 C CA . ARG A 1 102 ? 7.424 -1.775 30.263 1.00 45.31 102 ARG A CA 1
ATOM 790 C C . ARG A 1 102 ? 5.983 -1.652 29.808 1.00 45.31 102 ARG A C 1
ATOM 792 O O . ARG A 1 102 ? 5.477 -2.600 29.207 1.00 45.31 102 ARG A O 1
ATOM 799 N N . ALA A 1 103 ? 5.326 -0.557 30.191 1.00 46.25 103 ALA A N 1
ATOM 800 C CA . ALA A 1 103 ? 3.937 -0.321 29.846 1.00 46.25 103 ALA A CA 1
ATOM 801 C C . ALA A 1 103 ? 3.793 -0.633 28.356 1.00 46.25 103 ALA A C 1
ATOM 803 O O . ALA A 1 103 ? 4.546 -0.078 27.547 1.00 46.25 103 ALA A O 1
ATOM 804 N N . LYS A 1 104 ? 2.928 -1.603 28.018 1.00 50.03 104 LYS A N 1
ATOM 805 C CA . LYS A 1 104 ? 2.654 -1.954 26.623 1.00 50.03 104 LYS A CA 1
ATOM 806 C C . LYS A 1 104 ? 2.367 -0.633 25.913 1.00 50.03 104 LYS A C 1
ATOM 808 O O . LYS A 1 104 ? 1.487 0.108 26.351 1.00 50.03 104 LYS A O 1
ATOM 813 N N . LYS A 1 105 ? 3.179 -0.287 24.907 1.00 48.69 105 LYS A N 1
ATOM 814 C CA . LYS A 1 105 ? 3.008 0.951 24.141 1.00 48.69 105 LYS A CA 1
ATOM 815 C C . LYS A 1 105 ? 1.588 0.886 23.586 1.00 48.69 105 LYS A C 1
ATOM 817 O O . LYS A 1 105 ? 1.311 -0.000 22.785 1.00 48.69 105 LYS A O 1
ATOM 822 N N . LYS A 1 106 ? 0.690 1.729 24.104 1.00 57.84 106 LYS A N 1
ATOM 823 C CA . LYS A 1 106 ? -0.729 1.719 23.742 1.00 57.84 106 LYS A CA 1
ATOM 824 C C . LYS A 1 106 ? -0.798 1.858 22.225 1.00 57.84 106 LYS A C 1
ATOM 826 O O . LYS A 1 106 ? -0.330 2.865 21.692 1.00 57.84 106 LYS A O 1
ATOM 831 N N . GLU A 1 107 ? -1.267 0.821 21.533 1.00 69.00 107 GLU A N 1
ATOM 832 C CA . GLU A 1 107 ? -1.472 0.918 20.094 1.00 69.00 107 GLU A CA 1
ATOM 833 C C . GLU A 1 107 ? -2.495 2.018 19.852 1.00 69.00 107 GLU A C 1
ATOM 835 O O . GLU A 1 107 ? -3.602 1.986 20.386 1.00 69.00 107 GLU A O 1
ATOM 840 N N . LEU A 1 108 ? -2.091 3.027 19.085 1.00 78.25 108 LEU A N 1
ATOM 841 C CA . LEU A 1 108 ? -3.010 4.052 18.625 1.00 78.25 108 LEU A CA 1
ATOM 842 C C . LEU A 1 108 ? -4.033 3.398 17.700 1.00 78.25 108 LEU A C 1
ATOM 844 O O . LEU A 1 108 ? -3.637 2.736 16.741 1.00 78.25 108 LEU A O 1
ATOM 848 N N . SER A 1 109 ? -5.319 3.579 17.986 1.00 83.75 109 SER A N 1
ATOM 849 C CA . SER A 1 109 ? -6.386 3.153 17.089 1.00 83.75 109 SER A CA 1
ATOM 850 C C . SER A 1 109 ? -6.347 3.970 15.788 1.00 83.75 109 SER A C 1
ATOM 852 O O . SER A 1 109 ? -5.902 5.126 15.800 1.00 83.75 109 SER A O 1
ATOM 854 N N . PRO A 1 110 ? -6.793 3.394 14.660 1.00 86.56 110 PRO A N 1
ATOM 855 C CA . PRO A 1 110 ? -7.014 4.142 13.427 1.00 86.56 110 PRO A CA 1
ATOM 856 C C . PRO A 1 110 ? -8.014 5.277 13.646 1.00 86.56 110 PRO A C 1
ATOM 858 O O . PRO A 1 110 ? -8.959 5.135 14.422 1.00 86.56 110 PRO A O 1
ATOM 861 N N . VAL A 1 111 ? -7.800 6.397 12.958 1.00 90.88 111 VAL A N 1
ATOM 862 C CA . VAL A 1 111 ? -8.763 7.502 12.946 1.00 90.88 111 VAL A CA 1
ATOM 863 C C . VAL A 1 111 ? -9.816 7.189 11.883 1.00 90.88 111 VAL A C 1
ATOM 865 O O . VAL A 1 111 ? -9.430 6.911 10.743 1.00 90.88 111 VAL A O 1
ATOM 868 N N . PRO A 1 112 ? -11.115 7.194 12.230 1.00 92.12 112 PRO A N 1
ATOM 869 C CA . PRO A 1 112 ? -12.174 6.900 11.274 1.00 92.12 112 PRO A CA 1
ATOM 870 C C . PRO A 1 112 ? -12.243 7.969 10.180 1.00 92.12 112 PRO A C 1
ATOM 872 O O . PRO A 1 112 ? -11.890 9.130 10.402 1.00 92.12 112 PRO A O 1
ATOM 875 N N . ILE A 1 113 ? -12.727 7.578 9.001 1.00 94.50 113 ILE A N 1
ATOM 876 C CA . ILE A 1 113 ? -13.045 8.531 7.935 1.00 94.50 113 ILE A CA 1
ATOM 877 C C . ILE A 1 113 ? -14.261 9.363 8.384 1.00 94.50 113 ILE A C 1
ATOM 879 O O . ILE A 1 113 ? -15.238 8.775 8.859 1.00 94.50 113 ILE A O 1
ATOM 883 N N . PRO A 1 114 ? -14.234 10.704 8.272 1.00 93.94 114 PRO A N 1
ATOM 884 C CA . PRO A 1 114 ? -15.356 11.545 8.678 1.00 93.94 114 PRO A CA 1
ATOM 885 C C . PRO A 1 114 ? -16.639 11.236 7.897 1.00 93.94 114 PRO A C 1
ATOM 887 O O . PRO A 1 114 ? -16.601 10.980 6.694 1.00 93.94 114 PRO A O 1
ATOM 890 N N . LEU A 1 115 ? -17.791 11.318 8.565 1.00 92.44 115 LEU A N 1
ATOM 891 C CA . LEU A 1 115 ? -19.091 11.121 7.924 1.00 92.44 115 LEU A CA 1
ATOM 892 C C . LEU A 1 115 ? -19.314 12.139 6.796 1.00 92.44 115 LEU A C 1
ATOM 894 O O . LEU A 1 115 ? -19.040 13.328 6.956 1.00 92.44 115 LEU A O 1
ATOM 898 N N . GLY A 1 116 ? -19.845 11.670 5.666 1.00 91.00 116 GLY A N 1
ATOM 899 C CA . GLY A 1 116 ? -20.134 12.517 4.507 1.00 91.00 116 GLY A CA 1
ATOM 900 C C . GLY A 1 116 ? -18.899 12.921 3.702 1.00 91.00 116 GLY A C 1
ATOM 901 O O . GLY A 1 116 ? -19.000 13.833 2.883 1.00 91.00 116 GLY A O 1
ATOM 902 N N . ALA A 1 117 ? -17.751 12.271 3.929 1.00 95.31 117 ALA A N 1
ATOM 903 C CA . ALA A 1 117 ? -16.538 12.531 3.170 1.00 95.31 117 ALA A CA 1
ATOM 904 C C . ALA A 1 117 ? -16.726 12.239 1.675 1.00 95.31 117 ALA A C 1
ATOM 906 O O . ALA A 1 117 ? -17.232 11.183 1.297 1.00 95.31 117 ALA A O 1
ATOM 907 N N . LYS A 1 118 ? -16.292 13.175 0.827 1.00 94.44 118 LYS A N 1
ATOM 908 C CA . LYS A 1 118 ? -16.402 13.074 -0.637 1.00 94.44 118 LYS A CA 1
ATOM 909 C C . LYS A 1 118 ? -15.032 13.006 -1.285 1.00 94.44 118 LYS A C 1
ATOM 911 O O . LYS A 1 118 ? -14.077 13.582 -0.770 1.00 94.44 118 LYS A O 1
ATOM 916 N N . LEU A 1 119 ? -14.932 12.357 -2.440 1.00 97.31 119 LEU A N 1
ATOM 917 C CA . LEU A 1 119 ? -13.703 12.386 -3.229 1.00 97.31 119 LEU A CA 1
ATOM 918 C C . LEU A 1 119 ? -13.358 13.816 -3.655 1.00 97.31 119 LEU A C 1
ATOM 920 O O . LEU A 1 119 ? -14.225 14.574 -4.089 1.00 97.31 119 LEU A O 1
ATOM 924 N N . LEU A 1 120 ? -12.076 14.174 -3.580 1.00 98.06 120 LEU A N 1
ATOM 925 C CA . LEU A 1 120 ? -11.584 15.433 -4.124 1.00 98.06 120 LEU A CA 1
ATOM 926 C C . LEU A 1 120 ? -11.578 15.368 -5.659 1.00 98.06 120 LEU A C 1
ATOM 928 O O . LEU A 1 120 ? -10.979 14.472 -6.264 1.00 98.06 120 LEU A O 1
ATOM 932 N N . ARG A 1 121 ? -12.246 16.331 -6.300 1.00 97.38 121 ARG A N 1
ATOM 933 C CA . ARG A 1 121 ? -12.433 16.374 -7.757 1.00 97.38 121 ARG A CA 1
ATOM 934 C C . ARG A 1 121 ? -11.736 17.585 -8.363 1.00 97.38 121 ARG A C 1
ATOM 936 O O . ARG A 1 121 ? -11.709 18.660 -7.770 1.00 97.38 121 ARG A O 1
ATOM 943 N N . LEU A 1 122 ? -11.215 17.411 -9.572 1.00 97.12 122 LEU A N 1
ATOM 944 C CA . LEU A 1 122 ? -10.764 18.514 -10.409 1.00 97.12 122 LEU A CA 1
ATOM 945 C C . LEU A 1 122 ? -11.984 19.216 -11.039 1.00 97.12 122 LEU A C 1
ATOM 947 O O . LEU A 1 122 ? -12.951 18.544 -11.412 1.00 97.12 122 LEU A O 1
ATOM 951 N N . PRO A 1 123 ? -11.946 20.545 -11.243 1.00 95.50 123 PRO A N 1
ATOM 952 C CA . PRO A 1 123 ? -13.027 21.262 -11.929 1.00 95.50 123 PRO A CA 1
ATOM 953 C C . PRO A 1 123 ? -13.153 20.868 -13.413 1.00 95.50 123 PRO A C 1
ATOM 955 O O . PRO A 1 123 ? -14.232 20.945 -14.000 1.00 95.50 123 PRO A O 1
ATOM 958 N N . ALA A 1 124 ? -12.055 20.420 -14.020 1.00 95.62 124 ALA A N 1
ATOM 959 C CA . ALA A 1 124 ? -11.967 19.922 -15.386 1.00 95.62 124 ALA A CA 1
ATOM 960 C C . ALA A 1 124 ? -10.931 18.784 -15.447 1.00 95.62 124 ALA A C 1
ATOM 962 O O . ALA A 1 124 ? -10.128 18.672 -14.519 1.00 95.62 124 ALA A O 1
ATOM 963 N N . PRO A 1 125 ? -10.931 17.942 -16.499 1.00 96.31 125 PRO A N 1
ATOM 964 C CA . PRO A 1 125 ? -9.886 16.940 -16.683 1.00 96.31 125 PRO A CA 1
ATOM 965 C C . PRO A 1 125 ? -8.501 17.584 -16.622 1.00 96.31 125 PRO A C 1
ATOM 967 O O . PRO A 1 125 ? -8.285 18.661 -17.188 1.00 96.31 125 PRO A O 1
ATOM 970 N N . GLY A 1 126 ? -7.581 16.949 -15.902 1.00 92.06 126 GLY A N 1
ATOM 971 C CA . GLY A 1 126 ? -6.222 17.456 -15.779 1.00 92.06 126 GLY A CA 1
ATOM 972 C C . GLY A 1 126 ? -5.478 17.373 -17.109 1.00 92.06 126 GLY A C 1
ATOM 973 O O . GLY A 1 126 ? -5.689 16.467 -17.905 1.00 92.06 126 GLY A O 1
ATOM 974 N N . GLN A 1 127 ? -4.572 18.315 -17.363 1.00 92.25 127 GLN A N 1
ATOM 975 C CA . GLN A 1 127 ? -3.700 18.222 -18.531 1.00 92.25 127 GLN A CA 1
ATOM 976 C C . GLN A 1 127 ? -2.557 17.247 -18.239 1.00 92.25 127 GLN A C 1
ATOM 978 O O . GLN A 1 127 ? -1.682 17.545 -17.414 1.00 92.25 127 GLN A O 1
ATOM 983 N N . SER A 1 128 ? -2.573 16.080 -18.881 1.00 92.44 128 SER A N 1
ATOM 984 C CA . SER A 1 128 ? -1.509 15.089 -18.731 1.00 92.44 128 SER A CA 1
ATOM 985 C C . SER A 1 128 ? -0.251 15.434 -19.526 1.00 92.44 128 SER A C 1
ATOM 987 O O . SER A 1 128 ? -0.350 15.993 -20.628 1.00 92.44 128 SER A O 1
ATOM 989 N N . PRO A 1 129 ? 0.941 15.094 -18.993 1.00 94.69 129 PRO A N 1
ATOM 990 C CA . PRO A 1 129 ? 2.190 15.253 -19.718 1.00 94.69 129 PRO A CA 1
ATOM 991 C C . PRO A 1 129 ? 2.148 14.404 -20.988 1.00 94.69 129 PRO A C 1
ATOM 993 O O . PRO A 1 129 ? 1.799 13.223 -20.958 1.00 94.69 129 PRO A O 1
ATOM 996 N N . GLN A 1 130 ? 2.488 15.022 -22.115 1.00 93.19 130 GLN A N 1
ATOM 997 C CA . GLN A 1 130 ? 2.434 14.357 -23.410 1.00 93.19 130 GLN A CA 1
ATOM 998 C C . GLN A 1 130 ? 3.750 13.628 -23.699 1.00 93.19 130 GLN A C 1
ATOM 1000 O O . GLN A 1 130 ? 4.814 14.110 -23.303 1.00 93.19 130 GLN A O 1
ATOM 1005 N N . PRO A 1 131 ? 3.711 12.477 -24.391 1.00 94.31 131 PRO A N 1
ATOM 1006 C CA . PRO A 1 131 ? 4.919 11.840 -24.888 1.00 94.31 131 PRO A CA 1
ATOM 1007 C C . PRO A 1 131 ? 5.657 12.745 -25.878 1.00 94.31 131 PRO A C 1
ATOM 1009 O O . PRO A 1 131 ? 5.089 13.213 -26.863 1.00 94.31 131 PRO A O 1
ATOM 1012 N N . GLU A 1 132 ? 6.948 12.939 -25.642 1.00 95.38 132 GLU A N 1
ATOM 1013 C CA . GLU A 1 132 ? 7.845 13.722 -26.483 1.00 95.38 132 GLU A CA 1
ATOM 1014 C C . GLU A 1 132 ? 8.907 12.830 -27.131 1.00 95.38 132 GLU A C 1
ATOM 1016 O O . GLU A 1 132 ? 9.213 11.726 -26.664 1.00 95.38 132 GLU A O 1
ATOM 1021 N N . GLN A 1 133 ? 9.516 13.332 -28.207 1.00 93.00 133 GLN A N 1
ATOM 1022 C CA . GLN A 1 133 ? 10.718 12.712 -28.755 1.00 93.00 133 GLN A CA 1
ATOM 1023 C C . GLN A 1 133 ? 11.861 12.774 -27.738 1.00 93.00 133 GLN A C 1
ATOM 1025 O O . GLN A 1 133 ? 11.975 13.723 -26.962 1.00 93.00 133 GLN A O 1
ATOM 1030 N N . LEU A 1 134 ? 12.726 11.760 -27.767 1.00 92.94 134 LEU A N 1
ATOM 1031 C CA . LEU A 1 134 ? 13.861 11.654 -26.859 1.00 92.94 134 LEU A CA 1
ATOM 1032 C C . LEU A 1 134 ? 14.742 12.913 -26.894 1.00 92.94 134 LEU A C 1
ATOM 1034 O O . LEU A 1 134 ? 15.271 13.290 -27.944 1.00 92.94 134 LEU A O 1
ATOM 1038 N N . ALA A 1 135 ? 14.947 13.530 -25.731 1.00 88.88 135 ALA A N 1
ATOM 1039 C CA . ALA A 1 135 ? 15.791 14.707 -25.617 1.00 88.88 135 ALA A CA 1
ATOM 1040 C C . ALA A 1 135 ? 17.280 14.376 -25.833 1.00 88.88 135 ALA A C 1
ATOM 1042 O O . ALA A 1 135 ? 17.763 13.284 -25.522 1.00 88.88 135 ALA A O 1
ATOM 1043 N N . LYS A 1 136 ? 18.043 15.347 -26.354 1.00 87.06 136 LYS A N 1
ATOM 1044 C CA . LYS A 1 136 ? 19.480 15.179 -26.666 1.00 87.06 136 LYS A CA 1
ATOM 1045 C C . LYS A 1 136 ? 20.341 14.907 -25.429 1.00 87.06 136 LYS A C 1
ATOM 1047 O O . LYS A 1 136 ? 21.419 14.331 -25.550 1.00 87.06 136 LYS A O 1
ATOM 1052 N N . ASP A 1 137 ? 19.888 15.356 -24.266 1.00 86.69 137 ASP A N 1
ATOM 1053 C CA . ASP A 1 137 ? 20.540 15.220 -22.966 1.00 86.69 137 ASP A CA 1
ATOM 1054 C C . ASP A 1 137 ? 20.107 13.957 -22.200 1.00 86.69 137 ASP A C 1
ATOM 1056 O O . ASP A 1 137 ? 20.551 13.751 -21.066 1.00 86.69 137 ASP A O 1
ATOM 1060 N N . ALA A 1 138 ? 19.274 13.098 -22.803 1.00 88.31 138 ALA A N 1
ATOM 1061 C CA . ALA A 1 138 ? 18.867 11.830 -22.211 1.00 88.31 138 ALA A CA 1
ATOM 1062 C C . ALA A 1 138 ? 20.084 10.931 -21.891 1.00 88.31 138 ALA A C 1
ATOM 1064 O O . ALA A 1 138 ? 21.102 10.960 -22.596 1.00 88.31 138 ALA A O 1
ATOM 1065 N N . PRO A 1 139 ? 20.015 10.085 -20.843 1.00 88.56 139 PRO A N 1
ATOM 1066 C CA . PRO A 1 139 ? 21.108 9.186 -20.495 1.00 88.56 139 PRO A CA 1
ATOM 1067 C C . PRO A 1 139 ? 21.487 8.268 -21.665 1.00 88.56 139 PRO A C 1
ATOM 1069 O O . PRO A 1 139 ? 20.625 7.658 -22.291 1.00 88.56 139 PRO A O 1
ATOM 1072 N N . LYS A 1 140 ? 22.791 8.072 -21.903 1.00 86.00 140 LYS A N 1
ATOM 1073 C CA . LYS A 1 140 ? 23.319 7.285 -23.045 1.00 86.00 140 LYS A CA 1
ATOM 1074 C C . LYS A 1 140 ? 22.802 5.839 -23.146 1.00 86.00 140 LYS A C 1
ATOM 1076 O O . LYS A 1 140 ? 22.955 5.217 -24.189 1.00 86.00 140 LYS A O 1
ATOM 1081 N N . ARG A 1 141 ? 22.240 5.297 -22.061 1.00 87.94 141 ARG A N 1
ATOM 1082 C CA . ARG A 1 141 ? 21.676 3.939 -21.980 1.00 87.94 141 ARG A CA 1
ATOM 1083 C C . ARG A 1 141 ? 20.245 3.821 -22.519 1.00 87.94 141 ARG A C 1
ATOM 1085 O O . ARG A 1 141 ? 19.740 2.709 -22.606 1.00 87.94 141 ARG A O 1
ATOM 1092 N N . ILE A 1 142 ? 19.581 4.937 -22.820 1.00 91.44 142 ILE A N 1
ATOM 1093 C CA . ILE A 1 142 ? 18.207 4.937 -23.328 1.00 91.44 142 ILE A CA 1
ATOM 1094 C C . ILE A 1 142 ? 18.212 4.651 -24.831 1.00 91.44 142 ILE A C 1
ATOM 1096 O O . ILE A 1 142 ? 19.061 5.152 -25.572 1.00 91.44 142 ILE A O 1
ATOM 1100 N N . ARG A 1 143 ? 17.268 3.823 -25.285 1.00 90.62 143 ARG A N 1
ATOM 1101 C CA . ARG A 1 143 ? 17.119 3.497 -26.704 1.00 90.62 143 ARG A CA 1
ATOM 1102 C C . ARG A 1 143 ? 16.719 4.730 -27.515 1.00 90.62 143 ARG A C 1
ATOM 1104 O O . ARG A 1 143 ? 15.946 5.559 -27.053 1.00 90.62 143 ARG A O 1
ATOM 1111 N N . ARG A 1 144 ? 17.219 4.825 -28.751 1.00 88.75 144 ARG A N 1
ATOM 1112 C CA . ARG A 1 144 ? 16.988 5.981 -29.640 1.00 88.75 144 ARG A CA 1
ATOM 1113 C C . ARG A 1 144 ? 15.549 6.104 -30.142 1.00 88.75 144 ARG A C 1
ATOM 1115 O O . ARG A 1 144 ? 15.146 7.195 -30.517 1.00 88.75 144 ARG A O 1
ATOM 1122 N N . ASP A 1 145 ? 14.816 4.998 -30.179 1.00 91.88 145 ASP A N 1
ATOM 1123 C CA . ASP A 1 145 ? 13.406 4.924 -30.571 1.00 91.88 145 ASP A CA 1
ATOM 1124 C C . ASP A 1 145 ? 12.445 5.101 -29.385 1.00 91.88 145 ASP A C 1
ATOM 1126 O O . ASP A 1 145 ? 11.238 4.931 -29.538 1.00 91.88 145 ASP A O 1
ATOM 1130 N N . ALA A 1 146 ? 12.966 5.430 -28.199 1.00 94.94 146 ALA A N 1
ATOM 1131 C CA . ALA A 1 146 ? 12.136 5.718 -27.044 1.00 94.94 146 ALA A CA 1
ATOM 1132 C C . ALA A 1 146 ? 11.437 7.077 -27.177 1.00 94.94 146 ALA A C 1
ATOM 1134 O O . ALA A 1 146 ? 12.020 8.057 -27.643 1.00 94.94 146 ALA A O 1
ATOM 1135 N N . VAL A 1 147 ? 10.209 7.144 -26.676 1.00 96.06 147 VAL A N 1
ATOM 1136 C CA . VAL A 1 147 ? 9.549 8.396 -26.299 1.00 96.06 147 VAL A CA 1
ATOM 1137 C C . VAL A 1 147 ? 9.813 8.678 -24.824 1.00 96.06 147 VAL A C 1
ATOM 1139 O O . VAL A 1 147 ? 10.041 7.751 -24.039 1.00 96.06 147 VAL A O 1
ATOM 1142 N N . GLN A 1 148 ? 9.780 9.949 -24.441 1.00 96.25 148 GLN A N 1
ATOM 1143 C CA . GLN A 1 148 ? 9.921 10.375 -23.052 1.00 96.25 148 GLN A CA 1
ATOM 1144 C C . GLN A 1 148 ? 8.638 11.044 -22.553 1.00 96.25 148 GLN A C 1
ATOM 1146 O O . GLN A 1 148 ? 7.971 11.748 -23.300 1.00 96.25 148 GLN A O 1
ATOM 1151 N N . ILE A 1 149 ? 8.304 10.837 -21.284 1.00 96.88 149 ILE A N 1
ATOM 1152 C CA . ILE A 1 149 ? 7.226 11.532 -20.574 1.00 96.88 149 ILE A CA 1
ATOM 1153 C C . ILE A 1 149 ? 7.835 12.060 -19.280 1.00 96.88 149 ILE A C 1
ATOM 1155 O O . ILE A 1 149 ? 8.436 11.285 -18.528 1.00 96.88 149 ILE A O 1
ATOM 1159 N N . THR A 1 150 ? 7.701 13.358 -19.024 1.00 96.81 150 THR A N 1
ATOM 1160 C CA . THR A 1 150 ? 8.268 13.996 -17.830 1.00 96.81 150 THR A CA 1
ATOM 1161 C C . THR A 1 150 ? 7.175 14.260 -16.801 1.00 96.81 150 THR A C 1
ATOM 1163 O O . THR A 1 150 ? 6.210 14.968 -17.074 1.00 96.81 150 THR A O 1
ATOM 1166 N N . TYR A 1 151 ? 7.349 13.703 -15.606 1.00 97.25 151 TYR A N 1
ATOM 1167 C CA . TYR A 1 151 ? 6.531 13.976 -14.430 1.00 97.25 151 TYR A CA 1
ATOM 1168 C C . TYR A 1 151 ? 7.284 14.958 -13.533 1.00 97.25 151 TYR A C 1
ATOM 1170 O O . TYR A 1 151 ? 8.276 14.600 -12.890 1.00 97.25 151 TYR A O 1
ATOM 1178 N N . GLU A 1 152 ? 6.845 16.212 -13.527 1.00 96.06 152 GLU A N 1
ATOM 1179 C CA . GLU A 1 152 ? 7.447 17.275 -12.721 1.00 96.06 152 GLU A CA 1
ATOM 1180 C C . GLU A 1 152 ? 6.916 17.227 -11.286 1.00 96.06 152 GLU A C 1
ATOM 1182 O O . GLU A 1 152 ? 5.708 17.241 -11.053 1.00 96.06 152 GLU A O 1
ATOM 1187 N N . TYR A 1 153 ? 7.829 17.141 -10.321 1.00 95.88 153 TYR A N 1
ATOM 1188 C CA . TYR A 1 153 ? 7.510 17.136 -8.890 1.00 95.88 153 TYR A CA 1
ATOM 1189 C C . TYR A 1 153 ? 7.675 18.520 -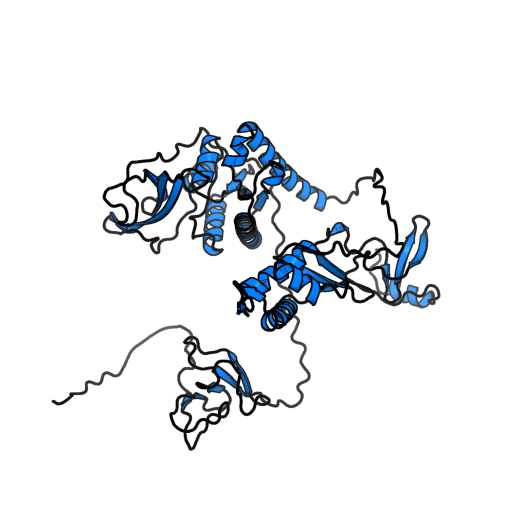8.270 1.00 95.88 153 TYR A C 1
ATOM 1191 O O . TYR A 1 153 ? 6.991 18.857 -7.313 1.00 95.88 153 TYR A O 1
ATOM 1199 N N . SER A 1 154 ? 8.615 19.302 -8.791 1.00 94.44 154 SER A N 1
ATOM 1200 C CA . SER A 1 154 ? 8.879 20.684 -8.406 1.00 94.44 154 SER A CA 1
ATOM 1201 C C . SER A 1 154 ? 9.618 21.380 -9.557 1.00 94.44 154 SER A C 1
ATOM 1203 O O . SER A 1 154 ? 10.061 20.693 -10.483 1.00 94.44 154 SER A O 1
ATOM 1205 N N . PRO A 1 155 ? 9.853 22.706 -9.494 1.00 93.94 155 PRO A N 1
ATOM 1206 C CA . PRO A 1 155 ? 10.656 23.405 -10.502 1.00 93.94 155 PRO A CA 1
ATOM 1207 C C . PRO A 1 155 ? 12.058 22.811 -10.709 1.00 93.94 155 PRO A C 1
ATOM 1209 O O . PRO A 1 155 ? 12.658 23.001 -11.762 1.00 93.94 155 PRO A O 1
ATOM 1212 N N . ASN A 1 156 ? 12.573 22.078 -9.714 1.00 95.12 156 ASN A N 1
ATOM 1213 C CA . ASN A 1 156 ? 13.937 21.561 -9.708 1.00 95.12 156 ASN A CA 1
ATOM 1214 C C . ASN A 1 156 ? 14.011 20.029 -9.673 1.00 95.12 156 ASN A C 1
ATOM 1216 O O . ASN A 1 156 ? 15.114 19.505 -9.555 1.00 95.12 156 ASN A O 1
ATOM 1220 N N . GLN A 1 157 ? 12.897 19.291 -9.709 1.00 96.25 157 GLN A N 1
ATOM 1221 C CA . GLN A 1 157 ? 12.900 17.827 -9.578 1.00 96.25 157 GLN A CA 1
ATOM 1222 C C . GLN A 1 157 ? 11.851 17.183 -10.477 1.00 96.25 157 GLN A C 1
ATOM 1224 O O . GLN A 1 157 ? 10.701 17.619 -10.530 1.00 96.25 157 GLN A O 1
ATOM 1229 N N . GLY A 1 158 ? 12.226 16.086 -11.133 1.00 96.06 158 GLY A N 1
ATOM 1230 C CA . GLY A 1 158 ? 11.297 15.345 -11.974 1.00 96.06 158 GLY A CA 1
ATOM 1231 C C . GLY A 1 158 ? 11.724 13.915 -12.265 1.00 96.06 158 GLY A C 1
ATOM 1232 O O . GLY A 1 158 ? 12.885 13.522 -12.115 1.00 96.06 158 GLY A O 1
ATOM 1233 N N . VAL A 1 159 ? 10.756 13.120 -12.703 1.00 96.69 159 VAL A N 1
ATOM 1234 C CA . VAL A 1 159 ? 10.963 11.753 -13.179 1.00 96.69 159 VAL A CA 1
ATOM 1235 C C . VAL A 1 159 ? 10.690 11.723 -14.670 1.00 96.69 159 VAL A C 1
ATOM 1237 O O . VAL A 1 159 ? 9.623 12.124 -15.119 1.00 96.69 159 VAL A O 1
ATOM 1240 N N . VAL A 1 160 ? 11.640 11.207 -15.445 1.00 96.12 160 VAL A N 1
ATOM 1241 C CA . VAL A 1 160 ? 11.428 10.929 -16.866 1.00 96.12 160 VAL A CA 1
ATOM 1242 C C . VAL A 1 160 ? 11.154 9.444 -17.035 1.00 96.12 160 VAL A C 1
ATOM 1244 O O . VAL A 1 160 ? 11.988 8.607 -16.678 1.00 96.12 160 VAL A O 1
ATOM 1247 N N . ARG A 1 161 ? 9.987 9.116 -17.587 1.00 96.00 161 ARG A N 1
ATOM 1248 C CA . ARG A 1 161 ? 9.654 7.780 -18.081 1.00 96.00 161 ARG A CA 1
ATOM 1249 C C . ARG A 1 161 ? 10.045 7.698 -19.544 1.00 96.00 161 ARG A C 1
ATOM 1251 O O . ARG A 1 161 ? 9.514 8.434 -20.367 1.00 96.00 161 ARG A O 1
ATOM 1258 N N . TYR A 1 162 ? 10.926 6.765 -19.860 1.00 96.12 162 TYR A N 1
ATOM 1259 C CA . TYR A 1 162 ? 11.241 6.387 -21.229 1.00 96.12 162 TYR A CA 1
ATOM 1260 C C . TYR A 1 162 ? 10.455 5.136 -21.584 1.00 96.12 162 TYR A C 1
ATOM 1262 O O . TYR A 1 162 ? 10.407 4.197 -20.789 1.00 96.12 162 TYR A O 1
ATOM 1270 N N . GLN A 1 163 ? 9.853 5.119 -22.764 1.00 95.38 163 GLN A N 1
ATOM 1271 C CA . GLN A 1 163 ? 9.056 4.000 -23.249 1.00 95.38 163 GLN A CA 1
ATOM 1272 C C . GLN A 1 163 ? 9.382 3.737 -24.716 1.00 95.38 163 GLN A C 1
ATOM 1274 O O . GLN A 1 163 ? 9.469 4.678 -25.498 1.00 95.38 163 GLN A O 1
ATOM 1279 N N . TRP A 1 164 ? 9.549 2.475 -25.100 1.00 94.88 164 TRP A N 1
ATOM 1280 C CA . TRP A 1 164 ? 9.814 2.076 -26.486 1.00 94.88 164 TRP A CA 1
ATOM 1281 C C . TRP A 1 164 ? 9.011 0.824 -26.854 1.00 94.88 164 TRP A C 1
ATOM 1283 O O . TRP A 1 164 ? 8.698 0.023 -25.967 1.00 94.88 164 TRP A O 1
ATOM 1293 N N . PRO A 1 165 ? 8.683 0.622 -28.144 1.00 94.25 165 PRO A N 1
ATOM 1294 C CA . PRO A 1 165 ? 8.032 -0.600 -28.599 1.00 94.25 165 PRO A CA 1
ATOM 1295 C C . PRO A 1 165 ? 8.876 -1.842 -28.290 1.00 94.25 165 PRO A C 1
ATOM 1297 O O . PRO A 1 165 ? 10.088 -1.873 -28.532 1.00 94.25 165 PRO A O 1
ATOM 1300 N N . ASP A 1 166 ? 8.220 -2.878 -27.778 1.00 93.56 166 ASP A N 1
ATOM 1301 C CA . ASP A 1 166 ? 8.831 -4.171 -27.493 1.00 93.56 166 ASP A CA 1
ATOM 1302 C C . ASP A 1 166 ? 7.795 -5.282 -27.681 1.00 93.56 166 ASP A C 1
ATOM 1304 O O . ASP A 1 166 ? 6.933 -5.505 -26.833 1.00 93.56 166 ASP A O 1
ATOM 1308 N N . ALA A 1 167 ? 7.896 -5.987 -28.808 1.00 92.62 167 ALA A N 1
ATOM 1309 C CA . ALA A 1 167 ? 6.994 -7.082 -29.157 1.00 92.62 167 ALA A CA 1
ATOM 1310 C C . ALA A 1 167 ? 7.179 -8.333 -28.278 1.00 92.62 167 ALA A C 1
ATOM 1312 O O . ALA A 1 167 ? 6.341 -9.229 -28.318 1.00 92.62 167 ALA A O 1
ATOM 1313 N N . THR A 1 168 ? 8.269 -8.423 -27.506 1.00 91.75 168 THR A N 1
ATOM 1314 C CA . THR A 1 168 ? 8.500 -9.541 -26.577 1.00 91.75 168 THR A CA 1
ATOM 1315 C C . THR A 1 168 ? 7.811 -9.327 -25.231 1.00 91.75 168 THR A C 1
ATOM 1317 O O . THR A 1 168 ? 7.572 -10.287 -24.499 1.00 91.75 168 THR A O 1
ATOM 1320 N N . ASN A 1 169 ? 7.456 -8.079 -24.914 1.00 89.25 169 ASN A N 1
ATOM 1321 C CA . ASN A 1 169 ? 6.693 -7.743 -23.726 1.00 89.25 169 ASN A CA 1
ATOM 1322 C C . ASN A 1 169 ? 5.190 -7.918 -24.016 1.00 89.25 169 ASN A C 1
ATOM 1324 O O . ASN A 1 169 ? 4.708 -7.351 -24.998 1.00 89.25 169 ASN A O 1
ATOM 1328 N N . PRO A 1 170 ? 4.410 -8.622 -23.171 1.00 82.62 170 PRO A N 1
ATOM 1329 C CA . PRO A 1 170 ? 2.962 -8.757 -23.355 1.00 82.62 170 PRO A CA 1
ATOM 1330 C C . PRO A 1 170 ? 2.214 -7.421 -23.477 1.00 82.62 170 PRO A C 1
ATOM 1332 O O . PRO A 1 170 ? 1.171 -7.360 -24.118 1.00 82.62 170 PRO A O 1
ATOM 1335 N N . LYS A 1 171 ? 2.753 -6.336 -22.897 1.00 83.81 171 LYS A N 1
ATOM 1336 C CA . LYS A 1 171 ? 2.183 -4.982 -23.008 1.00 83.81 171 LYS A CA 1
ATOM 1337 C C . LYS A 1 171 ? 2.495 -4.293 -24.350 1.00 83.81 171 LYS A C 1
ATOM 1339 O O . LYS A 1 171 ? 2.014 -3.189 -24.582 1.00 83.81 171 LYS A O 1
ATOM 1344 N N . GLY A 1 172 ? 3.307 -4.903 -25.219 1.00 89.62 172 GLY A N 1
ATOM 1345 C CA . GLY A 1 172 ? 3.736 -4.361 -26.517 1.00 89.62 172 GLY A CA 1
ATOM 1346 C C . GLY A 1 172 ? 4.792 -3.251 -26.431 1.00 89.62 172 GLY A C 1
ATOM 1347 O O . GLY A 1 172 ? 5.217 -2.701 -27.450 1.00 89.62 172 GLY A O 1
ATOM 1348 N N . TYR A 1 173 ? 5.223 -2.905 -25.219 1.00 92.44 173 TYR A N 1
ATOM 1349 C CA . TYR A 1 173 ? 6.246 -1.905 -24.953 1.00 92.44 173 TYR A CA 1
ATOM 1350 C C . TYR A 1 173 ? 7.042 -2.278 -23.705 1.00 92.44 173 TYR A C 1
ATOM 1352 O O . TYR A 1 173 ? 6.549 -2.982 -22.823 1.00 92.44 173 TYR A O 1
ATOM 1360 N N . ASP A 1 174 ? 8.251 -1.739 -23.607 1.00 94.00 174 ASP A N 1
ATOM 1361 C CA . ASP A 1 174 ? 9.054 -1.759 -22.389 1.00 94.00 174 ASP A CA 1
ATOM 1362 C C . ASP A 1 174 ? 9.351 -0.320 -21.942 1.00 94.00 174 ASP A C 1
ATOM 1364 O O . ASP A 1 174 ? 9.179 0.644 -22.701 1.00 94.00 174 ASP A O 1
ATOM 1368 N N . LYS A 1 175 ? 9.688 -0.151 -20.663 1.00 93.88 175 LYS A N 1
ATOM 1369 C CA . LYS A 1 175 ? 9.854 1.160 -20.040 1.00 93.88 175 LYS A CA 1
ATOM 1370 C C . LYS A 1 175 ? 10.979 1.178 -19.019 1.00 93.88 175 LYS A C 1
ATOM 1372 O O . LYS A 1 175 ? 11.236 0.212 -18.310 1.00 93.88 175 LYS A O 1
ATOM 1377 N N . THR A 1 176 ? 11.588 2.345 -18.860 1.00 94.31 176 THR A N 1
ATOM 1378 C CA . THR A 1 176 ? 12.476 2.626 -17.733 1.00 94.31 176 THR A CA 1
ATOM 1379 C C . THR A 1 176 ? 12.266 4.041 -17.222 1.00 94.31 176 THR A C 1
ATOM 1381 O O . THR A 1 176 ? 11.664 4.880 -17.889 1.00 94.31 176 THR A O 1
ATOM 1384 N N . PHE A 1 177 ? 12.769 4.309 -16.026 1.00 94.12 177 PHE A N 1
ATOM 1385 C CA . PHE A 1 177 ? 12.614 5.591 -15.357 1.00 94.12 177 PHE A CA 1
ATOM 1386 C C . PHE A 1 177 ? 13.988 6.165 -15.031 1.00 94.12 177 PHE A C 1
ATOM 1388 O O . PHE A 1 177 ? 14.944 5.439 -14.754 1.00 94.12 177 PHE A O 1
ATOM 1395 N N . SER A 1 178 ? 14.118 7.484 -15.072 1.00 94.25 178 SER A N 1
ATOM 1396 C CA . SER A 1 178 ? 15.287 8.178 -14.532 1.00 94.25 178 SER A CA 1
ATOM 1397 C C . SER A 1 178 ? 14.839 9.429 -13.805 1.00 94.25 178 SER A C 1
ATOM 1399 O O . SER A 1 178 ? 14.114 10.249 -14.365 1.00 94.25 178 SER A O 1
ATOM 1401 N N . GLN A 1 179 ? 15.274 9.566 -12.557 1.00 95.31 179 GLN A N 1
ATOM 1402 C CA . GLN A 1 179 ? 15.070 10.797 -11.808 1.00 95.31 179 GLN A CA 1
ATOM 1403 C C . GLN A 1 179 ? 16.125 11.823 -12.211 1.00 95.31 179 GLN A C 1
ATOM 1405 O O . GLN A 1 179 ? 17.252 11.469 -12.576 1.00 95.31 179 GLN A O 1
ATOM 1410 N N . PHE A 1 180 ? 15.763 13.091 -12.099 1.00 95.06 180 PHE A N 1
ATOM 1411 C CA . PHE A 1 180 ? 16.705 14.188 -12.185 1.00 95.06 180 PHE A CA 1
ATOM 1412 C C . PHE A 1 180 ? 16.396 15.253 -11.138 1.00 95.06 180 PHE A C 1
ATOM 1414 O O . PHE A 1 180 ? 15.265 15.366 -10.656 1.00 95.06 180 PHE A O 1
ATOM 1421 N N . HIS A 1 181 ? 17.407 16.063 -10.850 1.00 95.88 181 HIS A N 1
ATOM 1422 C CA . HIS A 1 181 ? 17.234 17.364 -10.227 1.00 95.88 181 HIS A CA 1
ATOM 1423 C C . HIS A 1 181 ? 17.964 18.436 -11.041 1.00 95.88 181 HIS A C 1
ATOM 1425 O O . HIS A 1 181 ? 18.836 18.119 -11.854 1.00 95.88 181 HIS A O 1
ATOM 1431 N N . ILE A 1 182 ? 17.584 19.693 -10.848 1.00 95.19 182 ILE A N 1
ATOM 1432 C CA . ILE A 1 182 ? 18.298 20.858 -11.364 1.00 95.19 182 ILE A CA 1
ATOM 1433 C C . ILE A 1 182 ? 19.240 21.341 -10.259 1.00 95.19 182 ILE A C 1
ATOM 1435 O O . ILE A 1 182 ? 18.806 21.566 -9.127 1.00 95.19 182 ILE A O 1
ATOM 1439 N N . ASP A 1 183 ? 20.534 21.418 -10.564 1.00 93.19 183 ASP A N 1
ATOM 1440 C CA . ASP A 1 183 ? 21.553 21.917 -9.639 1.00 93.19 183 ASP A CA 1
ATOM 1441 C C . ASP A 1 183 ? 21.488 23.458 -9.500 1.00 93.19 183 ASP A C 1
ATOM 1443 O O . ASP A 1 183 ? 20.751 24.118 -10.241 1.00 93.19 183 ASP A O 1
ATOM 1447 N N . PRO A 1 184 ? 22.221 24.069 -8.549 1.00 93.38 184 PRO A N 1
ATOM 1448 C CA . PRO A 1 184 ? 22.208 25.523 -8.365 1.00 93.38 184 PRO A CA 1
ATOM 1449 C C . PRO A 1 184 ? 22.643 26.337 -9.595 1.00 93.38 184 PRO A C 1
ATOM 1451 O O . PRO A 1 184 ? 22.300 27.514 -9.681 1.00 93.38 184 PRO A O 1
ATOM 1454 N N . ASP A 1 185 ? 23.352 25.722 -10.547 1.00 93.75 185 ASP A N 1
ATOM 1455 C CA . ASP A 1 185 ? 23.782 26.350 -11.800 1.00 93.75 185 ASP A CA 1
ATOM 1456 C C . ASP A 1 185 ? 22.712 26.240 -12.906 1.00 93.75 185 ASP A C 1
ATOM 1458 O O . ASP A 1 185 ? 22.938 26.638 -14.052 1.00 93.75 185 ASP A O 1
ATOM 1462 N N . GLY A 1 186 ? 21.532 25.695 -12.588 1.00 92.69 186 GLY A N 1
ATOM 1463 C CA . GLY A 1 186 ? 20.434 25.508 -13.533 1.00 92.69 186 GLY A CA 1
ATOM 1464 C C . GLY A 1 186 ? 20.614 24.292 -14.443 1.00 92.69 186 GLY A C 1
ATOM 1465 O O . GLY A 1 186 ? 19.894 24.151 -15.436 1.00 92.69 186 GLY A O 1
ATOM 1466 N N . LYS A 1 187 ? 21.561 23.397 -14.145 1.00 93.69 187 LYS A N 1
ATOM 1467 C CA . LYS A 1 187 ? 21.859 22.234 -14.978 1.00 93.69 187 LYS A CA 1
ATOM 1468 C C . LYS A 1 187 ? 21.137 20.989 -14.474 1.00 93.69 187 LYS A C 1
ATOM 1470 O O . LYS A 1 187 ? 21.127 20.656 -13.293 1.00 93.69 187 LYS A O 1
ATOM 1475 N N . LYS A 1 188 ? 20.569 20.239 -15.419 1.00 94.69 188 LYS A N 1
ATOM 1476 C CA . LYS A 1 188 ? 19.920 18.952 -15.161 1.00 94.69 188 LYS A CA 1
ATOM 1477 C C . LYS A 1 188 ? 20.951 17.869 -14.829 1.00 94.69 188 LYS A C 1
ATOM 1479 O O . LYS A 1 188 ? 21.832 17.559 -15.636 1.00 94.69 188 LYS A O 1
ATOM 1484 N N . VAL A 1 189 ? 20.799 17.250 -13.664 1.00 94.81 189 VAL A N 1
ATOM 1485 C CA . VAL A 1 189 ? 21.636 16.158 -13.162 1.00 94.81 189 VAL A CA 1
ATOM 1486 C C . VAL A 1 189 ? 20.784 14.902 -13.002 1.00 94.81 189 VAL A C 1
ATOM 1488 O O . VAL A 1 189 ? 19.780 14.907 -12.296 1.00 94.81 189 VAL A O 1
ATOM 1491 N N . TRP A 1 190 ? 21.197 13.801 -13.639 1.00 94.31 190 TRP A N 1
ATOM 1492 C CA . TRP A 1 190 ? 20.483 12.513 -13.670 1.00 94.31 190 TRP A CA 1
ATOM 1493 C C . TRP A 1 190 ? 20.640 11.691 -12.383 1.00 94.31 190 TRP A C 1
ATOM 1495 O O . TRP A 1 190 ? 21.048 10.527 -12.401 1.00 94.31 190 TRP A O 1
ATOM 1505 N N . THR A 1 191 ? 20.342 12.319 -11.254 1.00 91.69 191 THR A N 1
ATOM 1506 C CA . THR A 1 191 ? 20.254 11.693 -9.938 1.00 91.69 191 THR A CA 1
ATOM 1507 C C . THR A 1 191 ? 19.075 12.289 -9.178 1.00 91.69 191 THR A C 1
ATOM 1509 O O . THR A 1 191 ? 18.599 13.381 -9.489 1.00 91.69 191 THR A O 1
ATOM 1512 N N . LYS A 1 192 ? 18.620 11.586 -8.140 1.00 88.88 192 LYS A N 1
ATOM 1513 C CA . LYS A 1 192 ? 17.530 12.034 -7.264 1.00 88.88 192 LYS A CA 1
ATOM 1514 C C . LYS A 1 192 ? 17.822 13.375 -6.557 1.00 88.88 192 LYS A C 1
ATOM 1516 O O . LYS A 1 192 ? 16.886 14.100 -6.227 1.00 88.88 192 LYS A O 1
ATOM 1521 N N . GLY A 1 193 ? 19.099 13.687 -6.326 1.00 90.88 193 GLY A N 1
ATOM 1522 C CA . GLY A 1 193 ? 19.520 14.793 -5.463 1.00 90.88 193 GLY A CA 1
ATOM 1523 C C . GLY A 1 193 ? 19.179 14.557 -3.984 1.00 90.88 193 GLY A C 1
ATOM 1524 O O . GLY A 1 193 ? 18.513 13.579 -3.633 1.00 90.88 193 GLY A O 1
ATOM 1525 N N . ASP A 1 194 ? 19.635 15.469 -3.125 1.00 89.06 194 ASP A N 1
ATOM 1526 C CA . ASP A 1 194 ? 19.456 15.377 -1.665 1.00 89.06 194 ASP A CA 1
ATOM 1527 C C . ASP A 1 194 ? 18.216 16.131 -1.156 1.00 89.06 194 ASP A C 1
ATOM 1529 O O . ASP A 1 194 ? 17.785 15.946 -0.014 1.00 89.06 194 ASP A O 1
ATOM 1533 N N . ALA A 1 195 ? 17.624 16.983 -1.999 1.00 89.12 195 ALA A N 1
ATOM 1534 C CA . ALA A 1 195 ? 16.451 17.762 -1.631 1.00 89.12 195 ALA A CA 1
ATOM 1535 C C . ALA A 1 195 ? 15.221 16.851 -1.416 1.00 89.12 195 ALA A C 1
ATOM 1537 O O . ALA A 1 195 ? 15.028 15.881 -2.160 1.00 89.12 195 ALA A O 1
ATOM 1538 N N . PRO A 1 196 ? 14.361 17.145 -0.421 1.00 89.62 196 PRO A N 1
ATOM 1539 C CA . PRO A 1 196 ? 13.110 16.421 -0.222 1.00 89.62 196 PRO A CA 1
ATOM 1540 C C . PRO A 1 196 ? 12.240 16.454 -1.478 1.00 89.62 196 PRO A C 1
ATOM 1542 O O . PRO A 1 196 ? 12.089 17.505 -2.088 1.00 89.62 196 PRO A O 1
ATOM 1545 N N . TRP A 1 197 ? 11.646 15.317 -1.828 1.00 93.31 197 TRP A N 1
ATOM 1546 C CA . TRP A 1 197 ? 10.687 15.241 -2.926 1.00 93.31 197 TRP A CA 1
ATOM 1547 C C . TRP A 1 197 ? 9.270 15.385 -2.368 1.00 93.31 197 TRP A C 1
ATOM 1549 O O . TRP A 1 197 ? 8.933 14.646 -1.435 1.00 93.31 197 TRP A O 1
ATOM 1559 N N . PRO A 1 198 ? 8.440 16.284 -2.916 1.00 94.69 198 PRO A N 1
ATOM 1560 C CA . PRO A 1 198 ? 7.014 16.294 -2.617 1.00 94.69 198 PRO A CA 1
ATOM 1561 C C . PRO A 1 198 ? 6.323 15.046 -3.193 1.00 94.69 198 PRO A C 1
ATOM 1563 O O . PRO A 1 198 ? 6.915 14.282 -3.960 1.00 94.69 198 PRO A O 1
ATOM 1566 N N . ALA A 1 199 ? 5.058 14.829 -2.832 1.00 97.12 199 ALA A N 1
ATOM 1567 C CA . ALA A 1 199 ? 4.217 13.894 -3.574 1.00 97.12 199 ALA A CA 1
ATOM 1568 C C . ALA A 1 199 ? 3.870 14.490 -4.949 1.00 97.12 199 ALA A C 1
ATOM 1570 O O . ALA A 1 199 ? 3.698 15.700 -5.093 1.00 97.12 199 ALA A O 1
ATOM 1571 N N . TYR A 1 200 ? 3.770 13.640 -5.966 1.00 98.12 200 TYR A N 1
ATOM 1572 C CA . TYR A 1 200 ? 3.375 14.053 -7.305 1.00 98.12 200 TYR A CA 1
ATOM 1573 C C . TYR A 1 200 ? 1.965 14.646 -7.269 1.00 98.12 200 TYR A C 1
ATOM 1575 O O . TYR A 1 200 ? 1.079 14.042 -6.666 1.00 98.12 200 TYR A O 1
ATOM 1583 N N . ARG A 1 201 ? 1.774 15.807 -7.911 1.00 97.69 201 ARG A N 1
ATOM 1584 C CA . ARG A 1 201 ? 0.515 16.583 -7.945 1.00 97.69 201 ARG A CA 1
ATOM 1585 C C . ARG A 1 201 ? 0.025 17.122 -6.596 1.00 97.69 201 ARG A C 1
ATOM 1587 O O . ARG A 1 201 ? -1.095 17.621 -6.522 1.00 97.69 201 ARG A O 1
ATOM 1594 N N . ILE A 1 202 ? 0.858 17.123 -5.551 1.00 97.50 202 ILE A N 1
ATOM 1595 C CA . ILE A 1 202 ? 0.446 17.680 -4.254 1.00 97.50 202 ILE A CA 1
ATOM 1596 C C . ILE A 1 202 ? 0.089 19.169 -4.335 1.00 97.50 202 ILE A C 1
ATOM 1598 O O . ILE A 1 202 ? -0.869 19.581 -3.695 1.00 97.50 202 ILE A O 1
ATOM 1602 N N . ASP A 1 203 ? 0.787 19.960 -5.154 1.00 96.62 203 ASP A N 1
ATOM 1603 C CA . ASP A 1 203 ? 0.500 21.392 -5.302 1.00 96.62 203 ASP A CA 1
ATOM 1604 C C . ASP A 1 203 ? -0.883 21.636 -5.928 1.00 96.62 203 ASP A C 1
ATOM 1606 O O . ASP A 1 203 ? -1.618 22.509 -5.478 1.00 96.62 203 ASP A O 1
ATOM 1610 N N . GLU A 1 204 ? -1.274 20.821 -6.916 1.00 97.12 204 GLU A N 1
ATOM 1611 C CA . GLU A 1 204 ? -2.612 20.866 -7.525 1.00 97.12 204 GLU A CA 1
ATOM 1612 C C . GLU A 1 204 ? -3.689 20.499 -6.497 1.00 97.12 204 GLU A C 1
ATOM 1614 O O . GLU A 1 204 ? -4.689 21.203 -6.365 1.00 97.12 204 GLU A O 1
ATOM 1619 N N . VAL A 1 205 ? -3.453 19.442 -5.713 1.00 98.06 205 VAL A N 1
ATOM 1620 C CA . VAL A 1 205 ? -4.342 19.033 -4.616 1.00 98.06 205 VAL A CA 1
ATOM 1621 C C . VAL A 1 205 ? -4.488 20.154 -3.585 1.00 98.06 205 VAL A C 1
ATOM 1623 O O . VAL A 1 205 ? -5.607 20.517 -3.229 1.00 98.06 205 VAL A O 1
ATOM 1626 N N . VAL A 1 206 ? -3.378 20.738 -3.128 1.00 97.50 206 VAL A N 1
ATOM 1627 C CA . VAL A 1 206 ? -3.373 21.839 -2.154 1.00 97.50 206 VAL A CA 1
ATOM 1628 C C . VAL A 1 206 ? -4.103 23.064 -2.700 1.00 97.50 206 VAL A C 1
ATOM 1630 O O . VAL A 1 206 ? -4.837 23.711 -1.954 1.00 97.50 206 VAL A O 1
ATOM 1633 N N . GLU A 1 207 ? -3.953 23.377 -3.987 1.00 96.88 207 GLU A N 1
ATOM 1634 C CA . GLU A 1 207 ? -4.645 24.508 -4.601 1.00 96.88 207 GLU A CA 1
ATOM 1635 C C . GLU A 1 207 ? -6.159 24.293 -4.655 1.00 96.88 207 GLU A C 1
ATOM 1637 O O . GLU A 1 207 ? -6.925 25.181 -4.283 1.00 96.88 207 GLU A O 1
ATOM 1642 N N . ILE A 1 208 ? -6.608 23.093 -5.025 1.00 96.94 208 ILE A N 1
ATOM 1643 C CA . ILE A 1 208 ? -8.038 22.758 -5.052 1.00 96.94 208 ILE A CA 1
ATOM 1644 C C . ILE A 1 208 ? -8.622 22.780 -3.643 1.00 96.94 208 ILE A C 1
ATOM 1646 O O . ILE A 1 208 ? -9.710 23.318 -3.438 1.00 96.94 208 ILE A O 1
ATOM 1650 N N . LEU A 1 209 ? -7.890 22.271 -2.652 1.00 97.19 209 LEU A N 1
ATOM 1651 C CA . LEU A 1 209 ? -8.314 22.280 -1.254 1.00 97.19 209 LEU A CA 1
ATOM 1652 C C . LEU A 1 209 ? -8.617 23.690 -0.732 1.00 97.19 209 LEU A C 1
ATOM 1654 O O . LEU A 1 209 ? -9.499 23.840 0.110 1.00 97.19 209 LEU A O 1
ATOM 1658 N N . LYS A 1 210 ? -7.966 24.743 -1.248 1.00 96.00 210 LYS A N 1
ATOM 1659 C CA . LYS A 1 210 ? -8.291 26.135 -0.877 1.00 96.00 210 LYS A CA 1
ATOM 1660 C C . LYS A 1 210 ? -9.729 26.519 -1.228 1.00 96.00 210 LYS A C 1
ATOM 1662 O O . LYS A 1 210 ? -10.304 27.359 -0.541 1.00 96.00 210 LYS A O 1
ATOM 1667 N N . THR A 1 211 ? -10.300 25.903 -2.263 1.00 95.19 211 THR A N 1
ATOM 1668 C CA . THR A 1 211 ? -11.681 26.144 -2.714 1.00 95.19 211 THR A CA 1
ATOM 1669 C C . THR A 1 211 ? -12.722 25.356 -1.915 1.00 95.19 211 THR A C 1
ATOM 1671 O O . THR A 1 211 ? -13.901 25.700 -1.941 1.00 95.19 211 THR A O 1
ATOM 1674 N N . VAL A 1 212 ? -12.291 24.330 -1.177 1.00 95.12 212 VAL A N 1
ATOM 1675 C CA . VAL A 1 212 ? -13.150 23.494 -0.333 1.00 95.12 212 VAL A CA 1
ATOM 1676 C C . VAL A 1 212 ? -13.376 24.193 1.017 1.00 95.12 212 VAL A C 1
ATOM 1678 O O . VAL A 1 212 ? -12.403 24.661 1.617 1.00 95.12 212 VAL A O 1
ATOM 1681 N N . PRO A 1 213 ? -14.614 24.284 1.536 1.00 94.44 213 PRO A N 1
ATOM 1682 C CA . PRO A 1 213 ? -14.877 24.795 2.882 1.00 94.44 213 PRO A CA 1
ATOM 1683 C C . PRO A 1 213 ? -14.104 24.025 3.963 1.00 94.44 213 PRO A C 1
ATOM 1685 O O . PRO A 1 213 ? -13.998 22.805 3.896 1.00 94.44 213 PRO A O 1
ATOM 1688 N N . ASP A 1 214 ? -13.605 24.711 4.996 1.00 91.25 214 ASP A N 1
ATOM 1689 C CA . ASP A 1 214 ? -12.743 24.094 6.025 1.00 91.25 214 ASP A CA 1
ATOM 1690 C C . ASP A 1 214 ? -13.393 22.897 6.740 1.00 91.25 214 ASP A C 1
ATOM 1692 O O . ASP A 1 214 ? -12.705 21.950 7.122 1.00 91.25 214 ASP A O 1
ATOM 1696 N N . SER A 1 215 ? -14.719 22.929 6.904 1.00 89.62 215 SER A N 1
ATOM 1697 C CA . SER A 1 215 ? -15.493 21.877 7.563 1.00 89.62 215 SER A CA 1
ATOM 1698 C C . SER A 1 215 ? -15.882 20.714 6.649 1.00 89.62 215 SER A C 1
ATOM 1700 O O . SER A 1 215 ? -16.284 19.675 7.173 1.00 89.62 215 SER A O 1
ATOM 1702 N N . GLU A 1 216 ? -15.790 20.858 5.322 1.00 94.56 216 GLU A N 1
ATOM 1703 C CA . GLU A 1 216 ? -16.224 19.816 4.388 1.00 94.56 216 GLU A CA 1
ATOM 1704 C C . GLU A 1 216 ? -15.202 18.669 4.370 1.00 94.56 216 GLU A C 1
ATOM 1706 O O . GLU A 1 216 ? -14.041 18.887 4.012 1.00 94.56 216 GLU A O 1
ATOM 1711 N N . PRO A 1 217 ? -15.598 17.447 4.773 1.00 96.44 217 PRO A N 1
ATOM 1712 C CA . PRO A 1 217 ? -14.699 16.309 4.756 1.00 96.44 217 PRO A CA 1
ATOM 1713 C C . PRO A 1 217 ? -14.416 15.872 3.320 1.00 96.44 217 PRO A C 1
ATOM 1715 O O . PRO A 1 217 ? -15.329 15.570 2.548 1.00 96.44 217 PRO A O 1
ATOM 1718 N N . VAL A 1 218 ? -13.137 15.795 2.972 1.00 97.69 218 VAL A N 1
ATOM 1719 C CA . VAL A 1 218 ? -12.691 15.399 1.634 1.00 97.69 218 VAL A CA 1
ATOM 1720 C C . VAL A 1 218 ? -11.667 14.278 1.690 1.00 97.69 218 VAL A C 1
ATOM 1722 O O . VAL A 1 218 ? -10.788 14.243 2.549 1.00 97.69 218 VAL A O 1
ATOM 1725 N N . VAL A 1 219 ? -11.779 13.350 0.748 1.00 98.38 219 VAL A N 1
ATOM 1726 C CA . VAL A 1 219 ? -10.891 12.203 0.575 1.00 98.38 219 VAL A CA 1
ATOM 1727 C C . VAL A 1 219 ? -10.013 12.444 -0.640 1.00 98.38 219 VAL A C 1
ATOM 1729 O O . VAL A 1 219 ? -10.501 12.646 -1.751 1.00 98.38 219 VAL A O 1
ATOM 1732 N N . ILE A 1 220 ? -8.705 12.387 -0.423 1.00 98.56 220 ILE A N 1
ATOM 1733 C CA . ILE A 1 220 ? -7.695 12.523 -1.465 1.00 98.56 220 ILE A CA 1
ATOM 1734 C C . ILE A 1 220 ? -7.234 11.114 -1.850 1.00 98.56 220 ILE A C 1
ATOM 1736 O O . ILE A 1 220 ? -6.667 10.410 -1.007 1.00 98.56 220 ILE A O 1
ATOM 1740 N N . PRO A 1 221 ? -7.479 10.668 -3.089 1.00 97.94 221 PRO A N 1
ATOM 1741 C CA . PRO A 1 221 ? -7.011 9.372 -3.543 1.00 97.94 221 PRO A CA 1
ATOM 1742 C C . PRO A 1 221 ? -5.494 9.365 -3.751 1.00 97.94 221 PRO A C 1
ATOM 1744 O O . PRO A 1 221 ? -4.902 10.290 -4.310 1.00 97.94 221 PRO A O 1
ATOM 1747 N N . MET A 1 222 ? -4.868 8.275 -3.328 1.00 98.06 222 MET A N 1
ATOM 1748 C CA . MET A 1 222 ? -3.463 7.980 -3.545 1.00 98.06 222 MET A CA 1
ATOM 1749 C C . MET A 1 222 ? -3.337 6.728 -4.409 1.00 98.06 222 MET A C 1
ATOM 1751 O O . MET A 1 222 ? -3.915 5.690 -4.091 1.00 98.06 222 MET A O 1
ATOM 1755 N N . LEU A 1 223 ? -2.565 6.842 -5.487 1.00 97.50 223 LEU A N 1
ATOM 1756 C CA . LEU A 1 223 ? -2.299 5.770 -6.450 1.00 97.50 223 LEU A CA 1
ATOM 1757 C C . LEU A 1 223 ? -0.806 5.413 -6.431 1.00 97.50 223 LEU A C 1
ATOM 1759 O O . LEU A 1 223 ? 0.013 6.156 -5.887 1.00 97.50 223 LEU A O 1
ATOM 1763 N N . GLU A 1 224 ? -0.414 4.281 -7.012 1.00 92.38 224 GLU A N 1
ATOM 1764 C CA . GLU A 1 224 ? 0.968 3.787 -6.904 1.00 92.38 224 GLU A CA 1
ATOM 1765 C C . GLU A 1 224 ? 1.998 4.433 -7.829 1.00 92.38 224 GLU A C 1
ATOM 1767 O O . GLU A 1 224 ? 3.198 4.353 -7.545 1.00 92.38 224 GLU A O 1
ATOM 1772 N N . GLY A 1 225 ? 1.558 5.041 -8.930 1.00 94.12 225 GLY A N 1
ATOM 1773 C CA . GLY A 1 225 ? 2.454 5.568 -9.953 1.00 94.12 225 GLY A CA 1
ATOM 1774 C C . GLY A 1 225 ? 1.904 6.800 -10.652 1.00 94.12 225 GLY A C 1
ATOM 1775 O O . GLY A 1 225 ? 0.696 7.035 -10.695 1.00 94.12 225 GLY A O 1
ATOM 1776 N N . GLU A 1 226 ? 2.808 7.583 -11.235 1.00 96.94 226 GLU A N 1
ATOM 1777 C CA . GLU A 1 226 ? 2.502 8.882 -11.833 1.00 96.94 226 GLU A CA 1
ATOM 1778 C C . GLU A 1 226 ? 1.515 8.728 -12.996 1.00 96.94 226 GLU A C 1
ATOM 1780 O O . GLU A 1 226 ? 0.558 9.478 -13.109 1.00 96.94 226 GLU A O 1
ATOM 1785 N N . ASN A 1 227 ? 1.668 7.676 -13.801 1.00 95.06 227 ASN A N 1
ATOM 1786 C CA . ASN A 1 227 ? 0.735 7.357 -14.882 1.00 95.06 227 ASN A CA 1
ATOM 1787 C C . ASN A 1 227 ? -0.688 7.040 -14.385 1.00 95.06 227 ASN A C 1
ATOM 1789 O O . ASN A 1 227 ? -1.648 7.354 -15.077 1.00 95.06 227 ASN A O 1
ATOM 1793 N N . ASN A 1 228 ? -0.830 6.431 -13.206 1.00 96.69 228 ASN A N 1
ATOM 1794 C CA . ASN A 1 228 ? -2.142 6.107 -12.638 1.00 96.69 228 ASN A CA 1
ATOM 1795 C C . ASN A 1 228 ? -2.799 7.386 -12.105 1.00 96.69 228 ASN A C 1
ATOM 1797 O O . ASN A 1 228 ? -3.992 7.591 -12.308 1.00 96.69 228 ASN A O 1
ATOM 1801 N N . VAL A 1 229 ? -2.002 8.291 -11.520 1.00 98.25 229 VAL A N 1
ATOM 1802 C CA . VAL A 1 229 ? -2.441 9.653 -11.176 1.00 98.25 229 VAL A CA 1
ATOM 1803 C C . VAL A 1 229 ? -2.926 10.402 -12.412 1.00 98.25 229 VAL A C 1
ATOM 1805 O O . VAL A 1 229 ? -3.987 11.007 -12.364 1.00 98.25 229 VAL A O 1
ATOM 1808 N N . GLU A 1 230 ? -2.208 10.331 -13.530 1.00 98.00 230 GLU A N 1
ATOM 1809 C CA . GLU A 1 230 ? -2.640 10.988 -14.767 1.00 98.00 230 GLU A CA 1
ATOM 1810 C C . GLU A 1 230 ? -3.962 10.420 -15.311 1.00 98.00 230 GLU A C 1
ATOM 1812 O O . GLU A 1 230 ? -4.867 11.194 -15.610 1.00 98.00 230 GLU A O 1
ATOM 1817 N N . ILE A 1 231 ? -4.147 9.095 -15.302 1.00 97.56 231 ILE A N 1
ATOM 1818 C CA . ILE A 1 231 ? -5.430 8.458 -15.662 1.00 97.56 231 ILE A CA 1
ATOM 1819 C C . ILE A 1 231 ? -6.572 8.926 -14.742 1.00 97.56 231 ILE A C 1
ATOM 1821 O O . ILE A 1 231 ? -7.677 9.209 -15.199 1.00 97.56 231 ILE A O 1
ATOM 1825 N N . ALA A 1 232 ? -6.316 9.042 -13.438 1.00 98.12 232 ALA A N 1
ATOM 1826 C CA . ALA A 1 232 ? -7.296 9.570 -12.493 1.00 98.12 232 ALA A CA 1
ATOM 1827 C C . ALA A 1 232 ? -7.645 11.041 -12.785 1.00 98.12 232 ALA A C 1
ATOM 1829 O O . ALA A 1 232 ? -8.814 11.431 -12.734 1.00 98.12 232 ALA A O 1
ATOM 1830 N N . ARG A 1 233 ? -6.653 11.860 -13.145 1.00 97.94 233 ARG A N 1
ATOM 1831 C CA . ARG A 1 233 ? -6.863 13.269 -13.505 1.00 97.94 233 ARG A CA 1
ATOM 1832 C C . ARG A 1 233 ? -7.707 13.423 -14.770 1.00 97.94 233 ARG A C 1
ATOM 1834 O O . ARG A 1 233 ? -8.538 14.333 -14.811 1.00 97.94 233 ARG A O 1
ATOM 1841 N N . ASP A 1 234 ? -7.566 12.532 -15.751 1.00 97.38 234 ASP A N 1
ATOM 1842 C CA . ASP A 1 234 ? -8.397 12.527 -16.967 1.00 97.38 234 ASP A CA 1
ATOM 1843 C C . ASP A 1 234 ? -9.894 12.369 -16.639 1.00 97.38 234 ASP A C 1
ATOM 1845 O O . ASP A 1 234 ? -10.751 13.004 -17.257 1.00 97.38 234 ASP A O 1
ATOM 1849 N N . ILE A 1 235 ? -10.220 11.612 -15.587 1.00 97.25 235 ILE A N 1
ATOM 1850 C CA . ILE A 1 235 ? -11.593 11.432 -15.083 1.00 97.25 235 ILE A CA 1
ATOM 1851 C C . ILE A 1 235 ? -11.962 12.408 -13.951 1.00 97.25 235 ILE A C 1
ATOM 1853 O O . ILE A 1 235 ? -12.891 12.166 -13.170 1.00 97.25 235 ILE A O 1
ATOM 1857 N N . LYS A 1 236 ? -11.243 13.537 -13.859 1.00 97.69 236 LYS A N 1
ATOM 1858 C CA . LYS A 1 236 ? -11.436 14.618 -12.875 1.00 97.69 236 LYS A CA 1
ATOM 1859 C C . LYS A 1 236 ? -11.216 14.203 -11.420 1.00 97.69 236 LYS A C 1
ATOM 1861 O O . LYS A 1 236 ? -11.781 14.816 -10.515 1.00 97.69 236 LYS A O 1
ATOM 1866 N N . LEU A 1 237 ? -10.431 13.168 -11.155 1.00 97.62 237 LEU A N 1
ATOM 1867 C CA . LEU A 1 237 ? -10.097 12.754 -9.797 1.00 97.62 237 LEU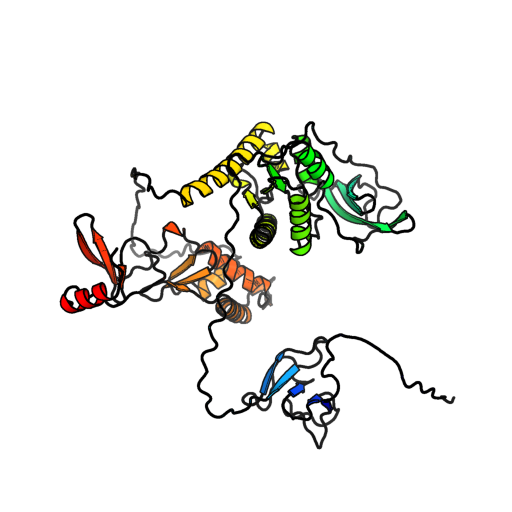 A CA 1
ATOM 1868 C C . LEU A 1 237 ? -8.750 13.366 -9.377 1.00 97.62 237 LEU A C 1
ATOM 1870 O O . LEU A 1 237 ? -7.732 13.157 -10.034 1.00 97.62 237 LEU A O 1
ATOM 1874 N N . ALA A 1 238 ? -8.746 14.137 -8.287 1.00 97.94 238 ALA A N 1
ATOM 1875 C CA . ALA A 1 238 ? -7.559 14.840 -7.798 1.00 97.94 238 ALA A CA 1
ATOM 1876 C C . ALA A 1 238 ? -6.668 13.894 -6.974 1.00 97.94 238 ALA A C 1
ATOM 1878 O O . ALA A 1 238 ? -6.731 13.876 -5.745 1.00 97.94 238 ALA A O 1
ATOM 1879 N N . ALA A 1 239 ? -5.882 13.068 -7.665 1.00 98.12 239 ALA A N 1
ATOM 1880 C CA . ALA A 1 239 ? -5.036 12.049 -7.052 1.00 98.12 239 ALA A CA 1
ATOM 1881 C C . ALA A 1 239 ? -3.575 12.491 -6.885 1.00 98.12 239 ALA A C 1
ATOM 1883 O O . ALA A 1 239 ? -3.087 13.380 -7.581 1.00 98.12 239 ALA A O 1
ATOM 1884 N N . LEU A 1 240 ? -2.858 11.809 -5.991 1.00 98.06 240 LEU A N 1
ATOM 1885 C CA . LEU A 1 240 ? -1.416 11.975 -5.795 1.00 98.06 240 LEU A CA 1
ATOM 1886 C C . LEU A 1 240 ? -0.684 10.630 -5.711 1.00 98.06 240 LEU A C 1
ATOM 1888 O O . LEU A 1 240 ? -1.288 9.570 -5.544 1.00 98.06 240 LEU A O 1
ATOM 1892 N N . THR A 1 241 ? 0.643 10.665 -5.823 1.00 97.88 241 THR A N 1
ATOM 1893 C CA . THR A 1 241 ? 1.504 9.496 -5.583 1.00 97.88 241 THR A CA 1
ATOM 1894 C C . THR A 1 241 ? 2.869 9.909 -5.040 1.00 97.88 241 THR A C 1
ATOM 1896 O O . THR A 1 241 ? 3.254 11.075 -5.110 1.00 97.88 241 THR A O 1
ATOM 1899 N N . LEU A 1 242 ? 3.638 8.959 -4.516 1.00 95.94 242 LEU A N 1
ATOM 1900 C CA . LEU A 1 242 ? 5.040 9.172 -4.172 1.00 95.94 242 LEU A CA 1
ATOM 1901 C C . LEU A 1 242 ? 5.934 8.744 -5.332 1.00 95.94 242 LEU A C 1
ATOM 1903 O O . LEU A 1 242 ? 5.637 7.807 -6.066 1.00 95.94 242 LEU A O 1
ATOM 1907 N N . GLN A 1 243 ? 7.074 9.418 -5.472 1.00 92.81 243 GLN A N 1
ATOM 1908 C CA . GLN A 1 243 ? 8.109 8.995 -6.413 1.00 92.81 243 GLN A CA 1
ATOM 1909 C C . GLN A 1 243 ? 8.496 7.533 -6.139 1.00 92.81 243 GLN A C 1
ATOM 1911 O O . GLN A 1 243 ? 8.646 7.142 -4.985 1.00 92.81 243 GLN A O 1
ATOM 1916 N N . GLY A 1 244 ? 8.675 6.718 -7.185 1.00 83.38 244 GLY A N 1
ATOM 1917 C CA . GLY A 1 244 ? 8.765 5.251 -7.065 1.00 83.38 244 GLY A CA 1
ATOM 1918 C C . GLY A 1 244 ? 9.777 4.677 -6.052 1.00 83.38 244 GLY A C 1
ATOM 1919 O O . GLY A 1 244 ? 9.577 3.568 -5.569 1.00 83.38 244 GLY A O 1
ATOM 1920 N N . SER A 1 245 ? 10.832 5.412 -5.678 1.00 79.81 245 SER A N 1
ATOM 1921 C CA . SER A 1 245 ? 11.804 5.006 -4.640 1.00 79.81 245 SER A CA 1
ATOM 1922 C C . SER A 1 245 ? 11.606 5.680 -3.271 1.00 79.81 245 SER A C 1
ATOM 1924 O O . SER A 1 245 ? 12.424 5.494 -2.375 1.00 79.81 245 SER A O 1
ATOM 1926 N N . ASN A 1 246 ? 10.538 6.459 -3.098 1.00 85.06 246 ASN A N 1
ATOM 1927 C CA . ASN A 1 246 ? 10.262 7.312 -1.937 1.00 85.06 246 ASN A CA 1
ATOM 1928 C C . ASN A 1 246 ? 9.054 6.836 -1.121 1.00 85.06 246 ASN A C 1
ATOM 1930 O O . ASN A 1 246 ? 8.333 7.645 -0.553 1.00 85.06 246 ASN A O 1
ATOM 1934 N N . TRP A 1 247 ? 8.841 5.526 -1.032 1.00 89.62 247 TRP A N 1
ATOM 1935 C CA . TRP A 1 247 ? 7.770 4.923 -0.228 1.00 89.62 247 TRP A CA 1
ATOM 1936 C C . TRP A 1 247 ? 8.176 4.665 1.236 1.00 89.62 247 TRP A C 1
ATOM 1938 O O . TRP A 1 247 ? 7.591 3.820 1.905 1.00 89.62 247 TRP A O 1
ATOM 1948 N N . GLY A 1 248 ? 9.207 5.356 1.731 1.00 89.31 248 GLY A N 1
ATOM 1949 C CA . GLY A 1 248 ? 9.642 5.256 3.123 1.00 89.31 248 GLY A CA 1
ATOM 1950 C C . GLY A 1 248 ? 8.735 6.041 4.071 1.00 89.31 248 GLY A C 1
ATOM 1951 O O . GLY A 1 248 ? 8.151 7.056 3.688 1.00 89.31 248 GLY A O 1
ATOM 1952 N N . ASP A 1 249 ? 8.666 5.610 5.332 1.00 92.38 249 ASP A N 1
ATOM 1953 C CA . ASP A 1 249 ? 7.806 6.209 6.363 1.00 92.38 249 ASP A CA 1
ATOM 1954 C C . ASP A 1 249 ? 7.990 7.729 6.491 1.00 92.38 249 ASP A C 1
ATOM 1956 O O . ASP A 1 249 ? 7.022 8.465 6.673 1.00 92.38 249 ASP A O 1
ATOM 1960 N N . ARG A 1 250 ? 9.230 8.217 6.345 1.00 91.81 250 ARG A N 1
ATOM 1961 C CA . ARG A 1 250 ? 9.561 9.647 6.423 1.00 91.81 250 ARG A CA 1
ATOM 1962 C C . ARG A 1 250 ? 8.922 10.449 5.290 1.00 91.81 250 ARG A C 1
ATOM 1964 O O . ARG A 1 250 ? 8.459 11.565 5.514 1.00 91.81 250 ARG A O 1
ATOM 1971 N N . GLU A 1 251 ? 8.944 9.928 4.070 1.00 93.06 251 GLU A N 1
ATOM 1972 C CA . GLU A 1 251 ? 8.374 10.587 2.895 1.00 93.06 251 GLU A CA 1
ATOM 1973 C C . GLU A 1 251 ? 6.842 10.552 2.933 1.00 93.06 251 GLU A C 1
ATOM 1975 O O . GLU A 1 251 ? 6.206 11.573 2.673 1.00 93.06 251 GLU A O 1
ATOM 1980 N N . ILE A 1 252 ? 6.260 9.426 3.360 1.00 96.38 252 ILE A N 1
ATOM 1981 C CA . ILE A 1 252 ? 4.818 9.306 3.616 1.00 96.38 252 ILE A CA 1
ATOM 1982 C C . ILE A 1 252 ? 4.384 10.324 4.678 1.00 96.38 252 ILE A C 1
ATOM 1984 O O . ILE A 1 252 ? 3.421 11.060 4.468 1.00 96.38 252 ILE A O 1
ATOM 1988 N N . GLN A 1 253 ? 5.115 10.411 5.794 1.00 96.38 253 GLN A N 1
ATOM 1989 C CA . GLN A 1 253 ? 4.823 11.354 6.872 1.00 96.38 253 GLN A CA 1
ATOM 1990 C C . GLN A 1 253 ? 4.820 12.800 6.369 1.00 96.38 253 GLN A C 1
ATOM 1992 O O . GLN A 1 253 ? 3.863 13.521 6.632 1.00 96.38 253 GLN A O 1
ATOM 1997 N N . LYS A 1 254 ? 5.836 13.210 5.601 1.00 95.00 254 LYS A N 1
ATOM 1998 C CA . LYS A 1 254 ? 5.905 14.568 5.034 1.00 95.00 254 LYS A CA 1
ATOM 1999 C C . LYS A 1 254 ? 4.713 14.893 4.140 1.00 95.00 254 LYS A C 1
ATOM 2001 O O . LYS A 1 254 ? 4.205 16.008 4.194 1.00 95.00 254 LYS A O 1
ATOM 2006 N N . MET A 1 255 ? 4.275 13.940 3.317 1.00 97.12 255 MET A N 1
ATOM 2007 C CA . MET A 1 255 ? 3.096 14.118 2.468 1.00 97.12 255 MET A CA 1
ATOM 2008 C C . MET A 1 255 ? 1.835 14.328 3.321 1.00 97.12 255 MET A C 1
ATOM 2010 O O . MET A 1 255 ? 1.115 15.300 3.106 1.00 97.12 255 MET A O 1
ATOM 2014 N N . LEU A 1 256 ? 1.611 13.495 4.342 1.00 97.75 256 LEU A N 1
ATOM 2015 C CA . LEU A 1 256 ? 0.451 13.628 5.234 1.00 97.75 256 LEU A CA 1
ATOM 2016 C C . LEU A 1 256 ? 0.492 14.923 6.059 1.00 97.75 256 LEU A C 1
ATOM 2018 O O . LEU A 1 256 ? -0.537 15.562 6.269 1.00 97.75 256 LEU A O 1
ATOM 2022 N N . GLU A 1 257 ? 1.676 15.339 6.508 1.00 96.75 257 GLU A N 1
ATOM 2023 C CA . GLU A 1 257 ? 1.881 16.613 7.202 1.00 96.75 257 GLU A CA 1
ATOM 2024 C C . GLU A 1 257 ? 1.611 17.811 6.289 1.00 96.75 257 GLU A C 1
ATOM 2026 O O . GLU A 1 257 ? 0.982 18.769 6.733 1.00 96.75 257 GLU A O 1
ATOM 2031 N N . ALA A 1 258 ? 2.013 17.752 5.015 1.00 96.25 258 ALA A N 1
ATOM 2032 C CA . ALA A 1 258 ? 1.707 18.792 4.037 1.00 96.25 258 ALA A CA 1
ATOM 2033 C C . ALA A 1 258 ? 0.193 18.919 3.798 1.00 96.25 258 ALA A C 1
ATOM 2035 O O . ALA A 1 258 ? -0.333 20.030 3.788 1.00 96.25 258 ALA A O 1
ATOM 2036 N N . LEU A 1 259 ? -0.526 17.796 3.697 1.00 97.62 259 LEU A N 1
ATOM 2037 C CA . LEU A 1 259 ? -1.989 17.803 3.603 1.00 97.62 259 LEU A CA 1
ATOM 2038 C C . LEU A 1 259 ? -2.638 18.352 4.879 1.00 97.62 259 LEU A C 1
ATOM 2040 O O . LEU A 1 259 ? -3.531 19.192 4.804 1.00 97.62 259 LEU A O 1
ATOM 2044 N N . ARG A 1 260 ? -2.157 17.948 6.061 1.00 95.69 260 ARG A N 1
ATOM 2045 C CA . ARG A 1 260 ? -2.630 18.471 7.354 1.00 95.69 260 ARG A CA 1
ATOM 2046 C C . ARG A 1 260 ? -2.397 19.975 7.492 1.00 95.69 260 ARG A C 1
ATOM 2048 O O . ARG A 1 260 ? -3.246 20.674 8.039 1.00 95.69 260 ARG A O 1
ATOM 2055 N N . ALA A 1 261 ? -1.268 20.478 6.998 1.00 95.81 261 ALA A N 1
ATOM 2056 C CA . ALA A 1 261 ? -0.901 21.890 7.076 1.00 95.81 261 ALA A CA 1
ATOM 2057 C C . ALA A 1 261 ? -1.848 22.809 6.284 1.00 95.81 261 ALA A C 1
ATOM 2059 O O . ALA A 1 261 ? -1.863 24.012 6.532 1.00 95.81 261 ALA A O 1
ATOM 2060 N N . THR A 1 262 ? -2.673 22.261 5.384 1.00 96.00 262 THR A N 1
ATOM 2061 C CA . THR A 1 262 ? -3.739 23.023 4.713 1.00 96.00 262 THR A CA 1
ATOM 2062 C C . THR A 1 262 ? -4.844 23.483 5.669 1.00 96.00 262 THR A C 1
ATOM 2064 O O . THR A 1 262 ? -5.605 24.383 5.322 1.00 96.00 262 THR A O 1
ATOM 2067 N N . GLY A 1 263 ? -4.959 22.867 6.855 1.00 94.38 263 GLY A N 1
ATOM 2068 C CA . GLY A 1 263 ? -6.022 23.140 7.827 1.00 94.38 263 GLY A CA 1
ATOM 2069 C C . GLY A 1 263 ? -7.399 22.595 7.431 1.00 94.38 263 GLY A C 1
ATOM 2070 O O . GLY A 1 263 ? -8.357 22.789 8.174 1.00 94.38 263 GLY A O 1
ATOM 2071 N N . LYS A 1 264 ? -7.509 21.911 6.286 1.00 96.00 264 LYS A N 1
ATOM 2072 C CA . LYS A 1 264 ? -8.759 21.337 5.779 1.00 96.00 264 LYS A CA 1
ATOM 2073 C C . LYS A 1 264 ? -9.070 19.991 6.433 1.00 96.00 264 LYS A C 1
ATOM 2075 O O . LYS A 1 264 ? -8.170 19.280 6.884 1.00 96.00 264 LYS A O 1
ATOM 2080 N N . ASN A 1 265 ? -10.346 19.613 6.436 1.00 96.06 265 ASN A N 1
ATOM 2081 C CA . ASN A 1 265 ? -10.807 18.306 6.900 1.00 96.06 265 ASN A CA 1
ATOM 2082 C C . ASN A 1 265 ? -10.505 17.206 5.862 1.00 96.06 265 ASN A C 1
ATOM 2084 O O . ASN A 1 265 ? -11.369 16.785 5.095 1.00 96.06 265 ASN A O 1
ATOM 2088 N N . VAL A 1 266 ? -9.242 16.781 5.801 1.00 97.56 266 VAL A N 1
ATOM 2089 C CA . VAL A 1 266 ? -8.730 15.857 4.778 1.00 97.56 266 VAL A CA 1
ATOM 2090 C C . VAL A 1 266 ? -8.554 14.433 5.301 1.00 97.56 266 VAL A C 1
ATOM 2092 O O . VAL A 1 266 ? -8.097 14.199 6.419 1.00 97.56 266 VAL A O 1
ATOM 2095 N N . SER A 1 267 ? -8.866 13.474 4.439 1.00 97.81 267 SER A N 1
ATOM 2096 C CA . SER A 1 267 ? -8.599 12.043 4.589 1.00 97.81 267 SER A CA 1
ATOM 2097 C C . SER A 1 267 ? -7.843 11.532 3.364 1.00 97.81 267 SER A C 1
ATOM 2099 O O . SER A 1 267 ? -7.911 12.144 2.298 1.00 97.81 267 SER A O 1
ATOM 2101 N N . ILE A 1 268 ? -7.144 10.403 3.482 1.00 98.06 268 ILE A N 1
ATOM 2102 C CA . ILE A 1 268 ? -6.469 9.759 2.344 1.00 98.06 268 ILE A CA 1
ATOM 2103 C C . ILE A 1 268 ? -7.085 8.387 2.055 1.00 98.06 268 ILE A C 1
ATOM 2105 O O . ILE A 1 268 ? -7.362 7.629 2.984 1.00 98.06 268 ILE A O 1
ATOM 2109 N N . ALA A 1 269 ? -7.301 8.064 0.780 1.00 97.94 269 ALA A N 1
ATOM 2110 C CA . ALA A 1 269 ? -7.732 6.735 0.348 1.00 97.94 269 ALA A CA 1
ATOM 2111 C C . ALA A 1 269 ? -6.713 6.146 -0.628 1.00 97.94 269 ALA A C 1
ATOM 2113 O O . ALA A 1 269 ? -6.473 6.717 -1.686 1.00 97.94 269 ALA A O 1
ATOM 2114 N N . ILE A 1 270 ? -6.102 5.016 -0.282 1.00 97.75 270 ILE A N 1
ATOM 2115 C CA . ILE A 1 270 ? -5.146 4.335 -1.150 1.00 97.75 270 ILE A CA 1
ATOM 2116 C C . ILE A 1 270 ? -5.915 3.342 -2.010 1.00 97.75 270 ILE A C 1
ATOM 2118 O O . ILE A 1 270 ? -6.465 2.384 -1.474 1.00 97.75 270 ILE A O 1
ATOM 2122 N N . ILE A 1 271 ? -5.911 3.553 -3.324 1.00 97.69 271 ILE A N 1
ATOM 2123 C CA . ILE A 1 271 ? -6.384 2.570 -4.303 1.00 97.69 271 ILE A CA 1
ATOM 2124 C C . ILE A 1 271 ? -5.119 1.931 -4.874 1.00 97.69 271 ILE A C 1
ATOM 2126 O O . ILE A 1 271 ? -4.394 2.558 -5.649 1.00 97.69 271 ILE A O 1
ATOM 2130 N N . HIS A 1 272 ? -4.787 0.740 -4.388 1.00 95.12 272 HIS A N 1
ATOM 2131 C CA . HIS A 1 272 ? -3.546 0.063 -4.756 1.00 95.12 272 HIS A CA 1
ATOM 2132 C C . HIS A 1 272 ? -3.724 -0.806 -6.007 1.00 95.12 272 HIS A C 1
ATOM 2134 O O . HIS A 1 272 ? -4.844 -1.177 -6.359 1.00 95.12 272 HIS A O 1
ATOM 2140 N N . ASP A 1 273 ? -2.618 -1.149 -6.662 1.00 95.31 273 ASP A N 1
ATOM 2141 C CA . ASP A 1 273 ? -2.592 -2.128 -7.744 1.00 95.31 273 ASP A CA 1
ATOM 2142 C C . ASP A 1 273 ? -2.933 -3.512 -7.158 1.00 95.31 273 ASP A C 1
ATOM 2144 O O . ASP A 1 273 ? -2.610 -3.805 -6.002 1.00 95.31 273 ASP A O 1
ATOM 2148 N N . ASN A 1 274 ? -3.585 -4.385 -7.928 1.00 95.25 274 ASN A N 1
ATOM 2149 C CA . ASN A 1 274 ? -4.022 -5.710 -7.474 1.00 95.25 274 ASN A CA 1
ATOM 2150 C C . ASN A 1 274 ? -2.854 -6.712 -7.372 1.00 95.25 274 ASN A C 1
ATOM 2152 O O . ASN A 1 274 ? -2.810 -7.728 -8.070 1.00 95.25 274 ASN A O 1
ATOM 2156 N N . ASP A 1 275 ? -1.856 -6.395 -6.549 1.00 91.38 275 ASP A N 1
ATOM 2157 C CA . ASP A 1 275 ? -0.711 -7.244 -6.263 1.00 91.38 275 ASP A CA 1
ATOM 2158 C C . ASP A 1 275 ? -0.156 -7.057 -4.834 1.00 91.38 275 ASP A C 1
ATOM 2160 O O . ASP A 1 275 ? -0.517 -6.148 -4.079 1.00 91.38 275 ASP A O 1
ATOM 2164 N N . ASP A 1 276 ? 0.767 -7.942 -4.449 1.00 90.31 276 ASP A N 1
ATOM 2165 C CA . ASP A 1 276 ? 1.419 -7.921 -3.134 1.00 90.31 276 ASP A CA 1
ATOM 2166 C C . ASP A 1 276 ? 2.207 -6.634 -2.850 1.00 90.31 276 ASP A C 1
ATOM 2168 O O . ASP A 1 276 ? 2.424 -6.276 -1.686 1.00 90.31 276 ASP A O 1
ATOM 2172 N N . THR A 1 277 ? 2.727 -5.977 -3.890 1.00 89.44 277 THR A N 1
ATOM 2173 C CA . THR A 1 277 ? 3.497 -4.736 -3.747 1.00 89.44 277 THR A CA 1
ATOM 2174 C C . THR A 1 277 ? 2.560 -3.600 -3.373 1.00 89.44 277 THR A C 1
ATOM 2176 O O . THR A 1 277 ? 2.868 -2.846 -2.443 1.00 89.44 277 THR A O 1
ATOM 2179 N N . GLY A 1 278 ? 1.401 -3.538 -4.021 1.00 90.19 278 GLY A N 1
ATOM 2180 C CA . GLY A 1 278 ? 0.364 -2.570 -3.727 1.00 90.19 278 GLY A CA 1
ATOM 2181 C C . GLY A 1 278 ? -0.216 -2.708 -2.337 1.00 90.19 278 GLY A C 1
ATOM 2182 O O . GLY A 1 278 ? -0.238 -1.734 -1.578 1.00 90.19 278 GLY A O 1
ATOM 2183 N N . ILE A 1 279 ? -0.533 -3.937 -1.922 1.00 89.94 279 ILE A N 1
ATOM 2184 C CA . ILE A 1 279 ? -0.988 -4.219 -0.553 1.00 89.94 279 ILE A CA 1
ATOM 2185 C C . ILE A 1 279 ? 0.045 -3.733 0.478 1.00 89.94 279 ILE A C 1
ATOM 2187 O O . ILE A 1 279 ? -0.310 -3.120 1.490 1.00 89.94 279 ILE A O 1
ATOM 2191 N N . LYS A 1 280 ? 1.342 -3.980 0.243 1.00 88.88 280 LYS A N 1
ATOM 2192 C CA . LYS A 1 280 ? 2.417 -3.539 1.151 1.00 88.88 280 LYS A CA 1
ATOM 2193 C C . LYS A 1 280 ? 2.514 -2.018 1.225 1.00 88.88 280 LYS A C 1
ATOM 2195 O O . LYS A 1 280 ? 2.593 -1.484 2.329 1.00 88.88 280 LYS A O 1
ATOM 2200 N N . LYS A 1 281 ? 2.478 -1.323 0.085 1.00 90.69 281 LYS A N 1
ATOM 2201 C CA . LYS A 1 281 ? 2.516 0.146 0.044 1.00 90.69 281 LYS A CA 1
ATOM 2202 C C . LYS A 1 281 ? 1.301 0.765 0.732 1.00 90.69 281 LYS A C 1
ATOM 2204 O O . LYS A 1 281 ? 1.476 1.665 1.552 1.00 90.69 281 LYS A O 1
ATOM 2209 N N . GLY A 1 282 ? 0.097 0.249 0.473 1.00 93.69 282 GLY A N 1
ATOM 2210 C CA . GLY A 1 282 ? -1.127 0.686 1.148 1.00 93.69 282 GLY A CA 1
ATOM 2211 C C . GLY A 1 282 ? -1.031 0.532 2.666 1.00 93.69 282 GLY A C 1
ATOM 2212 O O . GLY A 1 282 ? -1.281 1.486 3.405 1.00 93.69 282 GLY A O 1
ATOM 2213 N N . LYS A 1 283 ? -0.554 -0.627 3.143 1.00 92.06 283 LYS A N 1
ATOM 2214 C CA . LYS A 1 283 ? -0.306 -0.869 4.575 1.00 92.06 283 LYS A CA 1
ATOM 2215 C C . LYS A 1 283 ? 0.723 0.094 5.169 1.00 92.06 283 LYS A C 1
ATOM 2217 O O . LYS A 1 283 ? 0.504 0.584 6.276 1.00 92.06 283 LYS A O 1
ATOM 2222 N N . SER A 1 284 ? 1.810 0.400 4.460 1.00 93.19 284 SER A N 1
ATOM 2223 C CA . SER A 1 284 ? 2.798 1.389 4.913 1.00 93.19 284 SER A CA 1
ATOM 2224 C C . SER A 1 284 ? 2.174 2.772 5.107 1.00 93.19 284 SER A C 1
ATOM 2226 O O . SER A 1 284 ? 2.360 3.380 6.161 1.00 93.19 284 SER A O 1
ATOM 2228 N N . VAL A 1 285 ? 1.373 3.249 4.146 1.00 95.00 285 VAL A N 1
ATOM 2229 C CA . VAL A 1 285 ? 0.684 4.546 4.272 1.00 95.00 285 VAL A CA 1
ATOM 2230 C C . VAL A 1 285 ? -0.286 4.542 5.451 1.00 95.00 285 VAL A C 1
ATOM 2232 O O . VAL A 1 285 ? -0.280 5.471 6.259 1.00 95.00 285 VAL A O 1
ATOM 2235 N N . TRP A 1 286 ? -1.067 3.473 5.603 1.00 95.38 286 TRP A N 1
ATOM 2236 C CA . TRP A 1 286 ? -2.002 3.319 6.714 1.00 95.38 286 TRP A CA 1
ATOM 2237 C C . TRP A 1 286 ? -1.313 3.308 8.083 1.00 95.38 286 TRP A C 1
ATOM 2239 O O . TRP A 1 286 ? -1.774 3.980 9.003 1.00 95.38 286 TRP A O 1
ATOM 2249 N N . LEU A 1 287 ? -0.177 2.617 8.228 1.00 92.00 287 LEU A N 1
ATOM 2250 C CA . LEU A 1 287 ? 0.579 2.574 9.485 1.00 92.00 287 LEU A CA 1
ATOM 2251 C C . LEU A 1 287 ? 1.120 3.950 9.888 1.00 92.00 287 LEU A C 1
ATOM 2253 O O . LEU A 1 287 ? 1.030 4.327 11.062 1.00 92.00 287 LEU A O 1
ATOM 2257 N N . VAL A 1 288 ? 1.657 4.707 8.928 1.00 94.62 288 VAL A N 1
ATOM 2258 C CA . VAL A 1 288 ? 2.145 6.071 9.172 1.00 94.62 288 VAL A CA 1
ATOM 2259 C C . VAL A 1 288 ? 0.977 6.996 9.512 1.00 94.62 288 VAL A C 1
ATOM 2261 O O . VAL A 1 288 ? 1.041 7.715 10.509 1.00 94.62 288 VAL A O 1
ATOM 2264 N N . ALA A 1 289 ? -0.125 6.928 8.760 1.00 95.88 289 ALA A N 1
ATOM 2265 C CA . ALA A 1 289 ? -1.334 7.700 9.039 1.00 95.88 289 ALA A CA 1
ATOM 2266 C C . ALA A 1 289 ? -1.891 7.404 10.440 1.00 95.88 289 ALA A C 1
ATOM 2268 O O . ALA A 1 289 ? -2.183 8.327 11.200 1.00 95.88 289 ALA A O 1
ATOM 2269 N N . ARG A 1 290 ? -1.932 6.129 10.844 1.00 92.88 290 ARG A N 1
ATOM 2270 C CA . ARG A 1 290 ? -2.328 5.699 12.192 1.00 92.88 290 ARG A CA 1
ATOM 2271 C C . ARG A 1 290 ? -1.430 6.308 13.271 1.00 92.88 290 ARG A C 1
ATOM 2273 O O . ARG A 1 290 ? -1.936 6.820 14.269 1.00 92.88 290 ARG A O 1
ATOM 2280 N N . HIS A 1 291 ? -0.110 6.301 13.069 1.00 92.56 291 HIS A N 1
ATOM 2281 C CA . HIS A 1 291 ? 0.840 6.937 13.991 1.00 92.56 291 HIS A CA 1
ATOM 2282 C C . HIS A 1 291 ? 0.632 8.449 14.099 1.00 92.56 291 HIS A C 1
ATOM 2284 O O . HIS A 1 291 ? 0.748 9.007 15.189 1.00 92.56 291 HIS A O 1
ATOM 2290 N N . LEU A 1 292 ? 0.303 9.103 12.986 1.00 93.31 292 LEU A N 1
ATOM 2291 C CA . LEU A 1 292 ? 0.051 10.539 12.941 1.00 93.31 292 LEU A CA 1
ATOM 2292 C C . LEU A 1 292 ? -1.357 10.919 13.396 1.00 93.31 292 LEU A C 1
ATOM 2294 O O . LEU A 1 292 ? -1.622 12.114 13.515 1.00 93.31 292 LEU A O 1
ATOM 2298 N N . GLN A 1 293 ? -2.246 9.951 13.641 1.00 94.62 293 GLN A N 1
ATOM 2299 C CA . GLN A 1 293 ? -3.680 10.179 13.834 1.00 94.62 293 GLN A CA 1
ATOM 2300 C C . GLN A 1 293 ? -4.291 10.943 12.645 1.00 94.62 293 GLN A C 1
ATOM 2302 O O . GLN A 1 293 ? -4.915 11.990 12.797 1.00 94.62 293 GLN A O 1
ATOM 2307 N N . PHE A 1 294 ? -4.039 10.447 11.435 1.00 96.31 294 PHE A N 1
ATOM 2308 C CA . PHE A 1 294 ? -4.567 10.965 10.175 1.00 96.31 294 PHE A CA 1
ATOM 2309 C C . PHE A 1 294 ? -5.600 9.968 9.606 1.00 96.31 294 PHE A C 1
ATOM 2311 O O . PHE A 1 294 ? -5.271 8.780 9.527 1.00 96.31 294 PHE A O 1
ATOM 2318 N N . PRO A 1 295 ? -6.819 10.395 9.217 1.00 96.75 295 PRO A N 1
ATOM 2319 C CA . PRO A 1 295 ? -7.827 9.497 8.648 1.00 96.75 295 PRO A CA 1
ATOM 2320 C C . PRO A 1 295 ? -7.355 8.858 7.336 1.00 96.75 295 PRO A C 1
ATOM 2322 O O . PRO A 1 295 ? -6.972 9.554 6.392 1.00 96.75 295 PRO A O 1
ATOM 2325 N N . CYS A 1 296 ? -7.368 7.527 7.276 1.00 97.06 296 CYS A N 1
ATOM 2326 C CA . CYS A 1 296 ? -6.805 6.776 6.158 1.00 97.06 296 CYS A CA 1
ATOM 2327 C C . CYS A 1 296 ? -7.602 5.503 5.869 1.00 97.06 296 CYS A C 1
ATOM 2329 O O . CYS A 1 296 ? -7.896 4.729 6.782 1.00 97.06 296 CYS A O 1
ATOM 2331 N N . LEU A 1 297 ? -7.905 5.285 4.591 1.00 96.06 297 LEU A N 1
ATOM 2332 C CA . LEU A 1 297 ? -8.601 4.117 4.065 1.00 96.06 297 LEU A CA 1
ATOM 2333 C C . LEU A 1 297 ? -7.721 3.417 3.025 1.00 96.06 297 LEU A C 1
ATOM 2335 O O . LEU A 1 297 ? -7.103 4.070 2.189 1.00 96.06 297 LEU A O 1
ATOM 2339 N N . ILE A 1 298 ? -7.689 2.088 3.054 1.00 96.69 298 ILE A N 1
ATOM 2340 C CA . ILE A 1 298 ? -7.161 1.277 1.953 1.00 96.69 298 ILE A CA 1
ATOM 2341 C C . ILE A 1 298 ? -8.371 0.705 1.221 1.00 96.69 298 ILE A C 1
ATOM 2343 O O . ILE A 1 298 ? -9.229 0.100 1.861 1.00 96.69 298 ILE A O 1
ATOM 2347 N N . ILE A 1 299 ? -8.440 0.916 -0.089 1.00 96.75 299 ILE A N 1
ATOM 2348 C CA . ILE A 1 299 ? -9.492 0.393 -0.954 1.00 96.75 299 ILE A CA 1
ATOM 2349 C C . ILE A 1 299 ? -8.897 -0.756 -1.759 1.00 96.75 299 ILE A C 1
ATOM 2351 O O . ILE A 1 299 ? -7.945 -0.559 -2.518 1.00 96.75 299 ILE A O 1
ATOM 2355 N N . ASP A 1 300 ? -9.464 -1.943 -1.565 1.00 94.81 300 ASP A N 1
ATOM 2356 C CA . ASP A 1 300 ? -9.115 -3.130 -2.336 1.00 94.81 300 ASP A CA 1
ATOM 2357 C C . ASP A 1 300 ? -9.706 -2.997 -3.752 1.00 94.81 300 ASP A C 1
ATOM 2359 O O . ASP A 1 300 ? -10.923 -2.821 -3.882 1.00 94.81 300 ASP A O 1
ATOM 2363 N N . PRO A 1 301 ? -8.899 -3.066 -4.826 1.00 95.44 301 PRO A N 1
ATOM 2364 C CA . PRO A 1 301 ? -9.419 -3.002 -6.187 1.00 95.44 301 PRO A CA 1
ATOM 2365 C C . PRO A 1 301 ? -10.437 -4.112 -6.498 1.00 95.44 301 PRO A C 1
ATOM 2367 O O . PRO A 1 301 ? -11.327 -3.884 -7.314 1.00 95.44 301 PRO A O 1
ATOM 2370 N N . VAL A 1 302 ? -10.386 -5.264 -5.816 1.00 95.50 302 VAL A N 1
ATOM 2371 C CA . VAL A 1 302 ? -11.374 -6.353 -5.955 1.00 95.50 302 VAL A CA 1
ATOM 2372 C C . VAL A 1 302 ? -12.754 -5.940 -5.427 1.00 95.50 302 VAL A C 1
ATOM 2374 O O . VAL A 1 302 ? -13.778 -6.421 -5.912 1.00 95.50 302 VAL A O 1
ATOM 2377 N N . ALA A 1 303 ? -12.810 -5.010 -4.467 1.00 93.50 303 ALA A N 1
ATOM 2378 C CA . ALA A 1 303 ? -14.071 -4.434 -3.998 1.00 93.50 303 ALA A CA 1
ATOM 2379 C C . ALA A 1 303 ? -14.698 -3.487 -5.037 1.00 93.50 303 ALA A C 1
ATOM 2381 O O . ALA A 1 303 ? -15.918 -3.312 -5.053 1.00 93.50 303 ALA A O 1
ATOM 2382 N N . ILE A 1 304 ? -13.878 -2.904 -5.920 1.00 96.06 304 ILE A N 1
ATOM 2383 C CA . ILE A 1 304 ? -14.336 -2.087 -7.049 1.00 96.06 304 ILE A CA 1
ATOM 2384 C C . ILE A 1 304 ? -14.747 -2.995 -8.206 1.00 96.06 304 ILE A C 1
ATOM 2386 O O . ILE A 1 304 ? -15.831 -2.816 -8.747 1.00 96.06 304 ILE A O 1
ATOM 2390 N N . ASP A 1 305 ? -13.929 -3.974 -8.581 1.00 96.25 305 ASP A N 1
ATOM 2391 C CA . ASP A 1 305 ? -14.269 -4.983 -9.581 1.00 96.25 305 ASP A CA 1
ATOM 2392 C C . ASP A 1 305 ? -13.676 -6.345 -9.227 1.00 96.25 305 ASP A C 1
ATOM 2394 O O . ASP A 1 305 ? -12.463 -6.537 -9.239 1.00 96.25 305 ASP A O 1
ATOM 2398 N N . VAL A 1 306 ? -14.551 -7.324 -9.002 1.00 93.31 306 VAL A N 1
ATOM 2399 C CA . VAL A 1 306 ? -14.161 -8.710 -8.708 1.00 93.31 306 VAL A CA 1
ATOM 2400 C C . VAL A 1 306 ? -13.414 -9.348 -9.890 1.00 93.31 306 VAL A C 1
ATOM 2402 O O . VAL A 1 306 ? -12.661 -10.301 -9.701 1.00 93.31 306 VAL A O 1
ATOM 2405 N N . GLY A 1 307 ? -13.613 -8.828 -11.107 1.00 93.88 307 GLY A N 1
ATOM 2406 C CA . GLY A 1 307 ? -12.955 -9.286 -12.328 1.00 93.88 307 GLY A CA 1
ATOM 2407 C C . GLY A 1 307 ? -11.560 -8.707 -12.583 1.00 93.88 307 GLY A C 1
ATOM 2408 O O . GLY A 1 307 ? -10.941 -9.094 -13.579 1.00 93.88 307 GLY A O 1
ATOM 2409 N N . ILE A 1 308 ? -11.048 -7.810 -11.730 1.00 95.06 308 ILE A N 1
ATOM 2410 C CA . ILE A 1 308 ? -9.754 -7.165 -11.971 1.00 95.06 308 ILE A CA 1
ATOM 2411 C C . ILE A 1 308 ? -8.612 -8.207 -12.005 1.00 95.06 308 ILE A C 1
ATOM 2413 O O . ILE A 1 308 ? -8.487 -9.034 -11.097 1.00 95.06 308 ILE A O 1
ATOM 2417 N N . PRO A 1 309 ? -7.748 -8.205 -13.040 1.00 92.62 309 PRO A N 1
ATOM 2418 C CA . PRO A 1 309 ? -6.665 -9.180 -13.151 1.00 92.62 309 PRO A CA 1
ATOM 2419 C C . PRO A 1 309 ? -5.589 -8.997 -12.068 1.00 92.62 309 PRO A C 1
ATOM 2421 O O . PRO A 1 309 ? -5.464 -7.932 -11.460 1.00 92.62 309 PRO A O 1
ATOM 2424 N N . GLU A 1 310 ? -4.756 -10.023 -11.863 1.00 93.00 310 GLU A N 1
ATOM 2425 C CA . GLU A 1 310 ? -3.531 -9.905 -11.056 1.00 93.00 310 GLU A CA 1
ATOM 2426 C C . GLU A 1 310 ? -2.637 -8.796 -11.639 1.00 93.00 310 GLU A C 1
ATOM 2428 O O . GLU A 1 310 ? -2.387 -8.764 -12.849 1.00 93.00 310 GLU A O 1
ATOM 2433 N N . LYS A 1 311 ? -2.140 -7.896 -10.782 1.00 90.75 311 LYS A N 1
ATOM 2434 C CA . LYS A 1 311 ? -1.396 -6.674 -11.152 1.00 90.75 311 LYS A CA 1
ATOM 2435 C C . LYS A 1 311 ? -2.208 -5.678 -11.986 1.00 90.75 311 LYS A C 1
ATOM 2437 O O . LYS A 1 311 ? -1.614 -4.847 -12.675 1.00 90.75 311 LYS A O 1
ATOM 2442 N N . GLY A 1 312 ? -3.535 -5.789 -11.968 1.00 92.81 312 GLY A N 1
ATOM 2443 C CA . GLY A 1 312 ? -4.425 -4.789 -12.541 1.00 92.81 312 GLY A CA 1
ATOM 2444 C C . GLY A 1 312 ? -4.367 -3.494 -11.740 1.00 92.81 312 GLY A C 1
ATOM 2445 O O . GLY A 1 312 ? -4.309 -3.520 -10.511 1.00 92.81 312 GLY A O 1
ATOM 2446 N N . ASP A 1 313 ? -4.371 -2.371 -12.442 1.00 94.81 313 ASP A N 1
ATOM 2447 C CA . ASP A 1 313 ? -4.387 -1.034 -11.869 1.00 94.81 313 ASP A CA 1
ATOM 2448 C C . ASP A 1 313 ? -5.644 -0.259 -12.323 1.00 94.81 313 ASP A C 1
ATOM 2450 O O . ASP A 1 313 ? -6.586 -0.824 -12.892 1.00 94.81 313 ASP A O 1
ATOM 2454 N N . ILE A 1 314 ? -5.704 1.047 -12.046 1.00 97.00 314 ILE A N 1
ATOM 2455 C CA . ILE A 1 314 ? -6.834 1.904 -12.450 1.00 97.00 314 ILE A CA 1
ATOM 2456 C C . ILE A 1 314 ? -7.111 1.855 -13.963 1.00 97.00 314 ILE A C 1
ATOM 2458 O O . ILE A 1 314 ? -8.253 2.020 -14.388 1.00 97.00 314 ILE A O 1
ATOM 2462 N N . ARG A 1 315 ? -6.089 1.604 -14.789 1.00 95.88 315 ARG A N 1
ATOM 2463 C CA . ARG A 1 315 ? -6.235 1.412 -16.233 1.00 95.88 315 ARG A CA 1
ATOM 2464 C C . ARG A 1 315 ? -7.107 0.208 -16.537 1.00 95.88 315 ARG A C 1
ATOM 2466 O O . ARG A 1 315 ? -7.981 0.316 -17.388 1.00 95.88 315 ARG A O 1
ATOM 2473 N N . GLU A 1 316 ? -6.836 -0.931 -15.905 1.00 96.50 316 GLU A N 1
ATOM 2474 C CA . GLU A 1 316 ? -7.598 -2.155 -16.135 1.00 96.50 316 GLU A CA 1
ATOM 2475 C C . GLU A 1 316 ? -9.036 -2.013 -15.627 1.00 96.50 316 GLU A C 1
ATOM 2477 O O . GLU A 1 316 ? -9.949 -2.461 -16.315 1.00 96.50 316 GLU A O 1
ATOM 2482 N N . LEU A 1 317 ? -9.258 -1.304 -14.513 1.00 96.62 317 LEU A N 1
ATOM 2483 C CA . LEU A 1 317 ? -10.609 -0.971 -14.042 1.00 96.62 317 LEU A CA 1
ATOM 2484 C C . LEU A 1 317 ? -11.375 -0.137 -15.078 1.00 96.62 317 LEU A C 1
ATOM 2486 O O . LEU A 1 317 ? -12.468 -0.508 -15.493 1.00 96.62 317 LEU A O 1
ATOM 2490 N N . LEU A 1 318 ? -10.776 0.949 -15.569 1.00 97.19 318 LEU A N 1
ATOM 2491 C CA . LEU A 1 318 ? -11.400 1.823 -16.572 1.00 97.19 318 LEU A CA 1
ATOM 2492 C C . LEU A 1 318 ? -11.456 1.214 -17.983 1.00 97.19 318 LEU A C 1
ATOM 2494 O O . LEU A 1 318 ? -12.063 1.793 -18.879 1.00 97.19 318 LEU A O 1
ATOM 2498 N N . ALA A 1 319 ? -10.828 0.058 -18.209 1.00 95.50 319 ALA A N 1
ATOM 2499 C CA . ALA A 1 319 ? -10.972 -0.688 -19.455 1.00 95.50 319 ALA A CA 1
ATOM 2500 C C . ALA A 1 319 ? -12.257 -1.531 -19.489 1.00 95.50 319 ALA A C 1
ATOM 2502 O O . ALA A 1 319 ? -12.692 -1.920 -20.573 1.00 95.50 319 ALA A O 1
ATOM 2503 N N . VAL A 1 320 ? -12.844 -1.828 -18.323 1.00 95.56 320 VAL A N 1
ATOM 2504 C CA . VAL A 1 320 ? -14.038 -2.680 -18.187 1.00 95.56 320 VAL A CA 1
ATOM 2505 C C . VAL A 1 320 ? -15.262 -1.939 -17.648 1.00 95.56 320 VAL A C 1
ATOM 2507 O O . VAL A 1 320 ? -16.363 -2.480 -17.719 1.00 95.56 320 VAL A O 1
ATOM 2510 N N . MET A 1 321 ? -15.094 -0.715 -17.139 1.00 96.62 321 MET A N 1
ATOM 2511 C CA . MET A 1 321 ? -16.193 0.136 -16.681 1.00 96.62 321 MET A CA 1
ATOM 2512 C C . MET A 1 321 ? -15.987 1.601 -17.069 1.00 96.62 321 MET A C 1
ATOM 2514 O O . MET A 1 321 ? -14.861 2.068 -17.241 1.00 96.62 321 MET A O 1
ATOM 2518 N N . GLU A 1 322 ? -17.091 2.341 -17.152 1.00 96.31 322 GLU A N 1
ATOM 2519 C CA . GLU A 1 322 ? -17.065 3.780 -17.406 1.00 96.31 322 GLU A CA 1
ATOM 2520 C C . GLU A 1 322 ? -16.542 4.562 -16.192 1.00 96.31 322 GLU A C 1
ATOM 2522 O O . GLU A 1 322 ? -16.667 4.141 -15.039 1.00 96.31 322 GLU A O 1
ATOM 2527 N N . ALA A 1 323 ? -15.999 5.755 -16.442 1.00 96.69 323 ALA A N 1
ATOM 2528 C CA . ALA A 1 323 ? -15.403 6.596 -15.404 1.00 96.69 323 ALA A CA 1
ATOM 2529 C C . ALA A 1 323 ? -16.367 6.919 -14.249 1.00 96.69 323 ALA A C 1
ATOM 2531 O O . ALA A 1 323 ? -15.978 6.844 -13.085 1.00 96.69 323 ALA A O 1
ATOM 2532 N N . ASP A 1 324 ? -17.623 7.253 -14.558 1.00 95.50 324 ASP A N 1
ATOM 2533 C CA . ASP A 1 324 ? -18.633 7.571 -13.542 1.00 95.50 324 ASP A CA 1
ATOM 2534 C C . ASP A 1 324 ? -18.975 6.349 -12.680 1.00 95.50 324 ASP A C 1
ATOM 2536 O O . ASP A 1 324 ? -19.151 6.476 -11.469 1.00 95.50 324 ASP A O 1
ATOM 2540 N N . GLU A 1 325 ? -18.999 5.153 -13.273 1.00 96.94 325 GLU A N 1
ATOM 2541 C CA . GLU A 1 325 ? -19.222 3.910 -12.537 1.00 96.94 325 GLU A CA 1
ATOM 2542 C C . GLU A 1 325 ? -18.061 3.605 -11.586 1.00 96.94 325 GLU A C 1
ATOM 2544 O O . GLU A 1 325 ? -18.296 3.322 -10.410 1.00 96.94 325 GLU A O 1
ATOM 2549 N N . PHE A 1 326 ? -16.817 3.730 -12.058 1.00 97.94 326 PHE A N 1
ATOM 2550 C CA . PHE A 1 326 ? -15.628 3.583 -11.216 1.00 97.94 326 PHE A CA 1
ATOM 2551 C C . PHE A 1 326 ? -15.699 4.496 -9.986 1.00 97.94 326 PHE A C 1
ATOM 2553 O O . PHE A 1 326 ? -15.488 4.053 -8.857 1.00 97.94 326 PHE A O 1
ATOM 2560 N N . LEU A 1 327 ? -16.060 5.763 -10.187 1.00 97.44 327 LEU A N 1
ATOM 2561 C CA . LEU A 1 327 ? -16.151 6.747 -9.112 1.00 97.44 327 LEU A CA 1
ATOM 2562 C C . LEU A 1 327 ? -17.261 6.422 -8.114 1.00 97.44 327 LEU A C 1
ATOM 2564 O O . LEU A 1 327 ? -17.010 6.477 -6.913 1.00 97.44 327 LEU A O 1
ATOM 2568 N N . ILE A 1 328 ? -18.443 6.019 -8.591 1.00 96.81 328 ILE A N 1
ATOM 2569 C CA . ILE A 1 328 ? -19.549 5.574 -7.729 1.00 96.81 328 ILE A CA 1
ATOM 2570 C C . ILE A 1 328 ? -19.101 4.407 -6.842 1.00 96.81 328 ILE A C 1
ATOM 2572 O O . ILE A 1 328 ? -19.411 4.382 -5.650 1.00 96.81 328 ILE A O 1
ATOM 2576 N N . ARG A 1 329 ? -18.349 3.446 -7.392 1.00 97.62 329 ARG A N 1
ATOM 2577 C CA . ARG A 1 329 ? -17.853 2.292 -6.628 1.00 97.62 329 ARG A CA 1
ATOM 2578 C C . ARG A 1 329 ? -16.794 2.695 -5.595 1.00 97.62 329 ARG A C 1
ATOM 2580 O O . ARG A 1 329 ? -16.857 2.231 -4.461 1.00 97.62 329 ARG A O 1
ATOM 2587 N N . VAL A 1 330 ? -15.880 3.609 -5.931 1.00 97.44 330 VAL A N 1
ATOM 2588 C CA . VAL A 1 330 ? -14.912 4.160 -4.962 1.00 97.44 330 VAL A CA 1
ATOM 2589 C C . VAL A 1 330 ? -15.625 4.923 -3.838 1.00 97.44 330 VAL A C 1
ATOM 2591 O O . VAL A 1 330 ? -15.304 4.742 -2.663 1.00 97.44 330 VAL A O 1
ATOM 2594 N N . GLU A 1 331 ? -16.615 5.753 -4.169 1.00 96.50 331 GLU A N 1
ATOM 2595 C CA . GLU A 1 331 ? -17.422 6.481 -3.182 1.00 96.50 331 GLU A CA 1
ATOM 2596 C C . GLU A 1 331 ? -18.228 5.533 -2.287 1.00 96.50 331 GLU A C 1
ATOM 2598 O O . GLU A 1 331 ? -18.353 5.783 -1.087 1.00 96.50 331 GLU A O 1
ATOM 2603 N N . ALA A 1 332 ? -18.714 4.411 -2.826 1.00 94.50 332 ALA A N 1
ATOM 2604 C CA . ALA A 1 332 ? -19.386 3.382 -2.040 1.00 94.50 332 ALA A CA 1
ATOM 2605 C C . ALA A 1 332 ? -18.452 2.749 -0.994 1.00 94.50 332 ALA A C 1
ATOM 2607 O O . ALA A 1 332 ? -18.878 2.537 0.141 1.00 94.50 332 ALA A O 1
ATOM 2608 N N . GLU A 1 333 ? -17.182 2.495 -1.325 1.00 96.44 333 GLU A N 1
ATOM 2609 C CA . GLU A 1 333 ? -16.195 1.995 -0.355 1.00 96.44 333 GLU A CA 1
ATOM 2610 C C . GLU A 1 333 ? -15.871 3.029 0.732 1.00 96.44 333 GLU A C 1
ATOM 2612 O O . GLU A 1 333 ? -15.792 2.691 1.916 1.00 96.44 333 GLU A O 1
ATOM 2617 N N . ILE A 1 334 ? -15.780 4.312 0.366 1.00 95.25 334 ILE A N 1
ATOM 2618 C CA . ILE A 1 334 ? -15.630 5.405 1.339 1.00 95.25 334 ILE A CA 1
ATOM 2619 C C . ILE A 1 334 ? -16.838 5.449 2.281 1.00 95.25 334 ILE A C 1
ATOM 2621 O O . ILE A 1 334 ? -16.670 5.486 3.499 1.00 95.25 334 ILE A O 1
ATOM 2625 N N . PHE A 1 335 ? -18.053 5.379 1.737 1.00 93.38 335 PHE A N 1
ATOM 2626 C CA . PHE A 1 335 ? -19.292 5.395 2.514 1.00 93.38 335 PHE A CA 1
ATOM 2627 C C . PHE A 1 335 ? -19.422 4.182 3.451 1.00 93.38 335 PHE A C 1
ATOM 2629 O O . PHE A 1 335 ? -19.846 4.307 4.603 1.00 93.38 335 PHE A O 1
ATOM 2636 N N . LYS A 1 336 ? -19.012 2.989 3.002 1.00 92.56 336 LYS A N 1
ATOM 2637 C CA . LYS A 1 336 ? -18.945 1.794 3.860 1.00 92.56 336 LYS A CA 1
ATOM 2638 C C . LYS A 1 336 ? -17.990 2.007 5.037 1.00 92.56 336 LYS A C 1
ATOM 2640 O O . LYS A 1 336 ? -18.331 1.654 6.170 1.00 92.56 336 LYS A O 1
ATOM 2645 N N . ALA A 1 337 ? -16.828 2.616 4.799 1.00 90.50 337 ALA A N 1
ATOM 2646 C CA . ALA A 1 337 ? -15.846 2.902 5.842 1.00 90.50 337 ALA A CA 1
ATOM 2647 C C . ALA A 1 337 ? -16.344 3.943 6.865 1.00 90.50 337 ALA A C 1
ATOM 2649 O O . ALA A 1 337 ? -16.101 3.786 8.068 1.00 90.50 337 ALA A O 1
ATOM 2650 N N . THR A 1 338 ? -17.085 4.969 6.427 1.00 87.88 338 THR A N 1
ATOM 2651 C CA . THR A 1 338 ? -17.677 5.960 7.343 1.00 87.88 338 THR A CA 1
ATOM 2652 C C . THR A 1 338 ? -18.746 5.335 8.239 1.00 87.88 338 THR A C 1
ATOM 2654 O O . THR A 1 338 ? -18.736 5.560 9.446 1.00 87.88 338 THR A O 1
ATOM 2657 N N . ASN A 1 339 ? -19.613 4.472 7.697 1.00 79.62 339 ASN A N 1
ATOM 2658 C CA . ASN A 1 339 ? -20.716 3.870 8.465 1.00 79.62 339 ASN A CA 1
ATOM 2659 C C . ASN A 1 339 ? -20.271 2.727 9.384 1.00 79.62 339 ASN A C 1
ATOM 2661 O O . ASN A 1 339 ? -20.825 2.540 10.467 1.00 79.62 339 ASN A O 1
ATOM 2665 N N . SER A 1 340 ? -19.227 1.987 9.002 1.00 68.12 340 SER A N 1
ATOM 2666 C CA . SER A 1 340 ? -18.617 0.974 9.879 1.00 68.12 340 SER A CA 1
ATOM 2667 C C . SER A 1 340 ? -18.023 1.601 11.149 1.00 68.12 340 SER A C 1
ATOM 2669 O O . SER A 1 340 ? -17.910 0.946 12.183 1.00 68.12 340 SER A O 1
ATOM 2671 N N . SER A 1 341 ? -17.682 2.892 11.089 1.00 57.91 341 SER A N 1
ATOM 2672 C CA . SER A 1 341 ? -17.194 3.660 12.235 1.00 57.91 341 SER A CA 1
ATOM 2673 C C . SER A 1 341 ? -18.323 4.095 13.188 1.00 57.91 341 SER A C 1
ATOM 2675 O O . SER A 1 341 ? -18.070 4.247 14.381 1.00 57.91 341 SER A O 1
ATOM 2677 N N . GLU A 1 342 ? -19.565 4.244 12.705 1.00 43.31 342 GLU A N 1
ATOM 2678 C CA . GLU A 1 342 ? -20.744 4.557 13.536 1.00 43.31 342 GLU A CA 1
ATOM 2679 C C . GLU A 1 342 ? -21.285 3.330 14.283 1.00 43.31 342 GLU A C 1
ATOM 2681 O O . GLU A 1 342 ? -21.644 3.428 15.458 1.00 43.31 342 GLU A O 1
ATOM 2686 N N . LEU A 1 343 ? -21.282 2.155 13.644 1.00 37.00 343 LEU A N 1
ATOM 2687 C CA . LEU A 1 343 ? -21.765 0.904 14.251 1.00 37.00 343 LEU A CA 1
ATOM 2688 C C . LEU A 1 343 ? -20.916 0.432 15.442 1.00 37.00 343 LEU A C 1
ATOM 2690 O O . LEU A 1 343 ? -21.432 -0.243 16.327 1.00 37.00 343 LEU A O 1
ATOM 2694 N N . ASN A 1 344 ? -19.652 0.854 15.533 1.00 34.97 344 ASN A N 1
ATOM 2695 C CA . ASN A 1 344 ? -18.810 0.589 16.703 1.00 34.97 344 ASN A CA 1
ATOM 2696 C C . ASN A 1 344 ? -19.132 1.481 17.921 1.00 34.97 344 ASN A C 1
ATOM 2698 O O . ASN A 1 344 ? -18.628 1.211 19.008 1.00 34.97 344 ASN A O 1
ATOM 2702 N N . ASN A 1 345 ? -19.982 2.506 17.767 1.00 32.66 345 ASN A N 1
ATOM 2703 C CA . ASN A 1 345 ? -20.414 3.400 18.850 1.00 32.66 345 ASN A CA 1
ATOM 2704 C C . ASN A 1 345 ? -21.905 3.267 19.215 1.00 32.66 345 ASN A C 1
ATOM 2706 O O . ASN A 1 345 ? -22.375 3.988 20.096 1.00 32.66 345 ASN A O 1
ATOM 2710 N N . SER A 1 346 ? -22.652 2.346 18.596 1.00 25.64 346 SER A N 1
ATOM 2711 C CA . SER A 1 346 ? -24.053 2.089 18.943 1.00 25.64 346 SER A CA 1
ATOM 2712 C C . SER A 1 346 ? -24.277 0.609 19.241 1.00 25.64 346 SER A C 1
ATOM 2714 O O . SER A 1 346 ? -24.326 -0.236 18.351 1.00 25.64 346 SER A O 1
ATOM 2716 N N . ILE A 1 347 ? -24.398 0.295 20.531 1.00 35.28 347 ILE A N 1
ATOM 2717 C CA . ILE A 1 347 ? -24.802 -1.019 21.034 1.00 35.28 347 ILE A CA 1
ATOM 2718 C C . ILE A 1 347 ? -26.282 -1.217 20.692 1.00 35.28 347 ILE A C 1
ATOM 2720 O O . ILE A 1 347 ? -27.137 -0.879 21.503 1.00 35.28 347 ILE A O 1
ATOM 2724 N N . ILE A 1 348 ? -26.591 -1.778 19.520 1.00 27.72 348 ILE A N 1
ATOM 2725 C CA . ILE A 1 348 ? -27.818 -2.560 19.299 1.00 27.72 348 ILE A CA 1
ATOM 2726 C C . ILE A 1 348 ? -27.493 -3.707 18.323 1.00 27.72 348 ILE A C 1
ATOM 2728 O O . ILE A 1 348 ? -27.106 -3.440 17.185 1.00 27.72 348 ILE A O 1
ATOM 2732 N N . PRO A 1 349 ? -27.646 -4.985 18.721 1.00 29.17 349 PRO A N 1
ATOM 2733 C CA . PRO A 1 349 ? -27.420 -6.113 17.824 1.00 29.17 349 PRO A CA 1
ATOM 2734 C C . PRO A 1 349 ? -28.572 -6.230 16.810 1.00 29.17 349 PRO A C 1
ATOM 2736 O O . PRO A 1 349 ? -29.737 -6.229 17.221 1.00 29.17 349 PRO A O 1
ATOM 2739 N N . PRO A 1 350 ? -28.307 -6.370 15.497 1.00 28.84 350 PRO A N 1
ATOM 2740 C CA . PRO A 1 350 ? -29.359 -6.676 14.547 1.00 28.84 350 PRO A CA 1
ATOM 2741 C C . PRO A 1 350 ? -29.797 -8.140 14.679 1.00 28.84 350 PRO A C 1
ATOM 2743 O O . PRO A 1 350 ? -29.007 -9.063 14.886 1.00 28.84 350 PRO A O 1
ATOM 2746 N N . VAL A 1 351 ? -31.109 -8.314 14.563 1.00 29.05 351 VAL A N 1
ATOM 2747 C CA . VAL A 1 351 ? -31.850 -9.572 14.622 1.00 29.05 351 VAL A CA 1
ATOM 2748 C C . VAL A 1 351 ? -31.392 -10.521 13.510 1.00 29.05 351 VAL A C 1
ATOM 2750 O O . VAL A 1 351 ? -31.375 -10.166 12.335 1.00 29.05 351 VAL A O 1
ATOM 2753 N N . ARG A 1 352 ? -31.048 -11.753 13.905 1.00 30.36 352 ARG A N 1
ATOM 2754 C CA . ARG A 1 352 ? -30.756 -12.892 13.025 1.00 30.36 352 ARG A CA 1
ATOM 2755 C C . ARG A 1 352 ? -31.987 -13.268 12.197 1.00 30.36 352 ARG A C 1
ATOM 2757 O O . ARG A 1 352 ? -32.989 -13.698 12.762 1.00 30.36 352 ARG A O 1
ATOM 2764 N N . THR A 1 353 ? -31.847 -13.279 10.878 1.00 27.92 353 THR A N 1
ATOM 2765 C CA . THR A 1 353 ? -32.594 -14.196 10.007 1.00 27.92 353 THR A CA 1
ATOM 2766 C C . THR A 1 353 ? -31.648 -15.290 9.527 1.00 27.92 353 THR A C 1
ATOM 2768 O O . THR A 1 353 ? -30.607 -15.016 8.936 1.00 27.92 353 THR A O 1
ATOM 2771 N N . GLN A 1 354 ? -31.993 -16.529 9.881 1.00 32.34 354 GLN A N 1
ATOM 2772 C CA . GLN A 1 354 ? -31.330 -17.759 9.459 1.00 32.34 354 GLN A CA 1
ATOM 2773 C C . GLN A 1 354 ? -31.526 -17.972 7.959 1.00 32.34 354 GLN A C 1
ATOM 2775 O O . GLN A 1 354 ? -32.667 -18.038 7.514 1.00 32.34 354 GLN A O 1
ATOM 2780 N N . GLU A 1 355 ? -30.445 -18.233 7.228 1.00 26.70 355 GLU A N 1
ATOM 2781 C CA . GLU A 1 355 ? -30.512 -19.104 6.057 1.00 26.70 355 GLU A CA 1
ATOM 2782 C C . GLU A 1 355 ? -29.409 -20.162 6.128 1.00 26.70 355 GLU A C 1
ATOM 2784 O O . GLU A 1 355 ? -28.271 -19.913 6.527 1.00 26.70 355 GLU A O 1
ATOM 2789 N N . ASN A 1 356 ? -29.838 -21.388 5.846 1.00 29.17 356 ASN A N 1
ATOM 2790 C CA . ASN A 1 356 ? -29.144 -22.644 6.067 1.00 29.17 356 ASN A CA 1
ATOM 2791 C C . ASN A 1 356 ? -27.993 -22.843 5.075 1.00 29.17 356 ASN A C 1
ATOM 2793 O O . ASN A 1 356 ? -28.224 -22.891 3.869 1.00 29.17 356 ASN A O 1
ATOM 2797 N N . VAL A 1 357 ? -26.788 -23.107 5.583 1.00 25.62 357 VAL A N 1
ATOM 2798 C CA . VAL A 1 357 ? -25.738 -23.776 4.805 1.00 25.62 357 VAL A CA 1
ATOM 2799 C C . VAL A 1 357 ? -25.717 -25.244 5.215 1.00 25.62 357 VAL A C 1
ATOM 2801 O O . VAL A 1 357 ? -25.383 -25.600 6.344 1.00 25.62 357 VAL A O 1
ATOM 2804 N N . VAL A 1 358 ? -26.140 -26.090 4.280 1.00 25.17 358 VAL A N 1
ATOM 2805 C CA . VAL A 1 358 ? -26.119 -27.548 4.375 1.00 25.17 358 VAL A CA 1
ATOM 2806 C C . VAL A 1 358 ? -24.667 -28.025 4.314 1.00 25.17 358 VAL A C 1
ATOM 2808 O O . VAL A 1 358 ? -24.018 -27.931 3.275 1.00 25.17 358 VAL A O 1
ATOM 2811 N N . CYS A 1 359 ? -24.164 -28.565 5.423 1.00 23.58 359 CYS A N 1
ATOM 2812 C CA . CYS A 1 359 ? -22.941 -29.364 5.450 1.00 23.58 359 CYS A CA 1
ATOM 2813 C C . CYS A 1 359 ? -23.265 -30.806 5.042 1.00 23.58 359 CYS A C 1
ATOM 2815 O O . CYS A 1 359 ? -24.001 -31.496 5.748 1.00 23.58 359 CYS A O 1
ATOM 2817 N N . LEU A 1 360 ? -22.671 -31.288 3.950 1.00 25.97 360 LEU A N 1
ATOM 2818 C CA . LEU A 1 360 ? -22.580 -32.720 3.661 1.00 25.97 360 LEU A CA 1
ATOM 2819 C C . LEU A 1 360 ? -21.207 -33.233 4.104 1.00 25.97 360 LEU A C 1
ATOM 2821 O O . LEU A 1 360 ? -20.193 -33.039 3.442 1.00 25.97 360 LEU A O 1
ATOM 2825 N N . SER A 1 361 ? -21.205 -33.880 5.264 1.00 33.97 361 SER A N 1
ATOM 2826 C CA . SER A 1 361 ? -20.155 -34.774 5.746 1.00 33.97 361 SER A CA 1
ATOM 2827 C C . SER A 1 361 ? -20.307 -36.155 5.112 1.00 33.97 361 SER A C 1
ATOM 2829 O O . SER A 1 361 ? -21.429 -36.658 5.099 1.00 33.97 361 SER A O 1
ATOM 2831 N N . PHE A 1 362 ? -19.219 -36.833 4.732 1.00 26.25 362 PHE A N 1
ATOM 2832 C CA . PHE A 1 362 ? -19.212 -38.301 4.744 1.00 26.25 362 PHE A CA 1
ATOM 2833 C C . PHE A 1 362 ? -17.808 -38.885 4.964 1.00 26.25 362 PHE A C 1
ATOM 2835 O O . PHE A 1 362 ? -16.834 -38.459 4.347 1.00 26.25 362 PHE A O 1
ATOM 2842 N N . PHE A 1 363 ? -17.735 -39.855 5.878 1.00 28.97 363 PHE A N 1
ATOM 2843 C CA . PHE A 1 363 ? -16.560 -40.648 6.233 1.00 28.97 363 PHE A CA 1
ATOM 2844 C C . PHE A 1 363 ? -16.458 -41.918 5.364 1.00 28.97 363 PHE A C 1
ATOM 2846 O O . PHE A 1 363 ? -17.452 -42.606 5.168 1.00 28.97 363 PHE A O 1
ATOM 2853 N N . SER A 1 364 ? -15.226 -42.201 4.924 1.00 37.19 364 SER A N 1
ATOM 2854 C CA . SER A 1 364 ? -14.500 -43.481 4.758 1.00 37.19 364 SER A CA 1
ATOM 2855 C C . SER A 1 364 ? -15.219 -44.801 4.401 1.00 37.19 364 SER A C 1
ATOM 2857 O O . SER A 1 364 ? -16.048 -45.298 5.161 1.00 37.19 364 SER A O 1
ATOM 2859 N N . SER A 1 365 ? -14.698 -45.490 3.374 1.00 29.70 365 SER A N 1
ATOM 2860 C CA . SER A 1 365 ? -14.476 -46.947 3.408 1.00 29.70 365 SER A CA 1
ATOM 2861 C C . SER A 1 365 ? -13.264 -47.358 2.553 1.00 29.70 365 SER A C 1
ATOM 2863 O O . SER A 1 365 ? -13.041 -46.794 1.485 1.00 29.70 365 SER A O 1
ATOM 2865 N N . ASN A 1 366 ? -12.509 -48.336 3.062 1.00 31.56 366 ASN A N 1
ATOM 2866 C CA . ASN A 1 366 ? -11.251 -48.890 2.551 1.00 31.56 366 ASN A CA 1
ATOM 2867 C C . ASN A 1 366 ? -11.356 -49.680 1.233 1.00 31.56 366 ASN A C 1
ATOM 2869 O O . ASN A 1 366 ? -12.401 -50.241 0.917 1.00 31.56 366 ASN A O 1
ATOM 2873 N N . ASP A 1 367 ? -10.173 -49.812 0.622 1.00 32.97 367 ASP A N 1
ATOM 2874 C CA . ASP A 1 367 ? -9.723 -50.803 -0.365 1.00 32.97 367 ASP A CA 1
ATOM 2875 C C . ASP A 1 367 ? -10.163 -50.610 -1.823 1.00 32.97 367 ASP A C 1
ATOM 2877 O O . ASP A 1 367 ? -11.019 -51.312 -2.344 1.00 32.97 367 ASP A O 1
ATOM 2881 N N . ASP A 1 368 ? -9.464 -49.695 -2.503 1.00 27.67 368 ASP A N 1
ATOM 2882 C CA . ASP A 1 368 ? -8.627 -50.068 -3.651 1.00 27.67 368 ASP A CA 1
ATOM 2883 C C . ASP A 1 368 ? -7.485 -49.048 -3.831 1.00 27.67 368 ASP A C 1
ATOM 2885 O O . ASP A 1 368 ? -7.669 -47.833 -3.900 1.00 27.67 368 ASP A O 1
ATOM 2889 N N . TYR A 1 369 ? -6.260 -49.564 -3.844 1.00 39.06 369 TYR A N 1
ATOM 2890 C CA . TYR A 1 369 ? -5.008 -48.826 -3.977 1.00 39.06 369 TYR A CA 1
ATOM 2891 C C . TYR A 1 369 ? -4.820 -48.291 -5.407 1.00 39.06 369 TYR A C 1
ATOM 2893 O O . TYR A 1 369 ? -4.499 -49.064 -6.304 1.00 39.06 369 TYR A O 1
ATOM 2901 N N . ILE A 1 370 ? -4.925 -46.966 -5.580 1.00 28.52 370 ILE A N 1
ATOM 2902 C CA . ILE A 1 370 ? -4.039 -46.110 -6.398 1.00 28.52 370 ILE A CA 1
ATOM 2903 C C . ILE A 1 370 ? -3.968 -44.751 -5.669 1.00 28.52 370 ILE A C 1
ATOM 2905 O O . ILE A 1 370 ? -5.002 -44.099 -5.527 1.00 28.52 370 ILE A O 1
ATOM 2909 N N . PRO A 1 371 ? -2.806 -44.296 -5.159 1.00 32.09 371 PRO A N 1
ATOM 2910 C CA . PRO A 1 371 ? -2.717 -42.992 -4.518 1.00 32.09 371 PRO A CA 1
ATOM 2911 C C . PRO A 1 371 ? -2.725 -41.899 -5.590 1.00 32.09 371 PRO A C 1
ATOM 2913 O O . PRO A 1 371 ? -1.695 -41.603 -6.189 1.00 32.09 371 PRO A O 1
ATOM 2916 N N . ASP A 1 372 ? -3.872 -41.249 -5.778 1.00 35.53 372 ASP A N 1
ATOM 2917 C CA . ASP A 1 372 ? -3.999 -40.002 -6.548 1.00 35.53 372 ASP A CA 1
ATOM 2918 C C . ASP A 1 372 ? -3.543 -38.767 -5.740 1.00 35.53 372 ASP A C 1
ATOM 2920 O O . ASP A 1 372 ? -4.006 -37.641 -5.914 1.00 35.53 372 ASP A O 1
ATOM 2924 N N . THR A 1 373 ? -2.564 -38.959 -4.855 1.00 50.22 373 THR A N 1
ATOM 2925 C CA . THR A 1 373 ? -1.751 -37.881 -4.290 1.00 50.22 373 THR A CA 1
ATOM 2926 C C . THR A 1 373 ? -0.401 -37.843 -4.991 1.00 50.22 373 THR A C 1
ATOM 2928 O O . THR A 1 373 ? 0.645 -38.146 -4.423 1.00 50.22 373 THR A O 1
ATOM 2931 N N . ALA A 1 374 ? -0.411 -37.399 -6.245 1.00 31.84 374 ALA A N 1
ATOM 2932 C CA . ALA A 1 374 ? 0.797 -36.899 -6.884 1.00 31.84 374 ALA A CA 1
ATOM 2933 C C . ALA A 1 374 ? 0.568 -35.475 -7.407 1.00 31.84 374 ALA A C 1
ATOM 2935 O O . ALA A 1 374 ? 0.181 -35.289 -8.561 1.00 31.84 374 ALA A O 1
ATOM 2936 N N . PRO A 1 375 ? 0.862 -34.433 -6.606 1.00 37.00 375 PRO A N 1
ATOM 2937 C CA . PRO A 1 375 ? 1.167 -33.132 -7.168 1.00 37.00 375 PRO A CA 1
ATOM 2938 C C . PRO A 1 375 ? 2.398 -33.264 -8.072 1.00 37.00 375 PRO A C 1
ATOM 2940 O O . PRO A 1 375 ? 3.469 -33.718 -7.663 1.00 37.00 375 PRO A O 1
ATOM 2943 N N . ILE A 1 376 ? 2.201 -32.868 -9.322 1.00 35.59 376 ILE A N 1
ATOM 2944 C CA . ILE A 1 376 ? 3.155 -32.868 -10.428 1.00 35.59 376 ILE A CA 1
ATOM 2945 C C . ILE A 1 376 ? 4.427 -32.098 -10.020 1.00 35.59 376 ILE A C 1
ATOM 2947 O O . ILE A 1 376 ? 4.373 -31.131 -9.262 1.00 35.59 376 ILE A O 1
ATOM 2951 N N . ALA A 1 377 ? 5.585 -32.561 -10.498 1.00 39.41 377 ALA A N 1
ATOM 2952 C CA . ALA A 1 377 ? 6.930 -32.109 -10.140 1.00 39.41 377 ALA A CA 1
ATOM 2953 C C . ALA A 1 377 ? 7.075 -30.579 -9.952 1.00 39.41 377 ALA A C 1
ATOM 2955 O O . ALA A 1 377 ? 7.261 -29.841 -10.917 1.00 39.41 377 ALA A O 1
ATOM 2956 N N . GLY A 1 378 ? 7.049 -30.114 -8.695 1.00 46.66 378 GLY A N 1
ATOM 2957 C CA . GLY A 1 378 ? 7.294 -28.703 -8.371 1.00 46.66 378 GLY A CA 1
ATOM 2958 C C . GLY A 1 378 ? 6.752 -28.187 -7.037 1.00 46.66 378 GLY A C 1
ATOM 2959 O O . GLY A 1 378 ? 6.487 -26.993 -6.947 1.00 46.66 378 GLY A O 1
ATOM 2960 N N . GLN A 1 379 ? 6.564 -29.021 -6.005 1.00 56.19 379 GLN A N 1
ATOM 2961 C CA . GLN A 1 379 ? 6.080 -28.531 -4.705 1.00 56.19 379 GLN A CA 1
ATOM 2962 C C . GLN A 1 379 ? 6.973 -27.403 -4.163 1.00 56.19 379 GLN A C 1
ATOM 2964 O O . GLN A 1 379 ? 8.137 -27.627 -3.812 1.00 56.19 379 GLN A O 1
ATOM 2969 N N . ASN A 1 380 ? 6.390 -26.202 -4.106 1.00 79.62 380 ASN A N 1
ATOM 2970 C CA . ASN A 1 380 ? 6.951 -24.995 -3.516 1.00 79.62 380 ASN A CA 1
ATOM 2971 C C . ASN A 1 380 ? 7.434 -25.305 -2.087 1.00 79.62 380 ASN A C 1
ATOM 2973 O O . ASN A 1 380 ? 6.700 -25.900 -1.299 1.00 79.62 380 ASN A O 1
ATOM 2977 N N . PHE A 1 381 ? 8.668 -24.917 -1.752 1.00 86.88 381 PHE A N 1
ATOM 2978 C CA . PHE A 1 381 ? 9.275 -25.167 -0.439 1.00 86.88 381 PHE A CA 1
ATOM 2979 C C . PHE A 1 381 ? 8.423 -24.639 0.728 1.00 86.88 381 PHE A C 1
ATOM 2981 O O . PHE A 1 381 ? 8.537 -25.158 1.834 1.00 86.88 381 PHE A O 1
ATOM 2988 N N . ILE A 1 382 ? 7.561 -23.647 0.474 1.00 91.94 382 ILE A N 1
ATOM 2989 C CA . ILE A 1 382 ? 6.614 -23.102 1.451 1.00 91.94 382 ILE A CA 1
ATOM 2990 C C . ILE A 1 382 ? 5.620 -24.171 1.916 1.00 91.94 382 ILE A C 1
ATOM 2992 O O . ILE A 1 382 ? 5.491 -24.374 3.117 1.00 91.94 382 ILE A O 1
ATOM 2996 N N . LEU A 1 383 ? 4.997 -24.910 0.992 1.00 90.12 383 LEU A N 1
ATOM 2997 C CA . LEU A 1 383 ? 4.033 -25.969 1.330 1.00 90.12 383 LEU A CA 1
ATOM 2998 C C . LEU A 1 383 ? 4.702 -27.121 2.088 1.00 90.12 383 LEU A C 1
ATOM 3000 O O . LEU A 1 383 ? 4.119 -27.705 2.991 1.00 90.12 383 LEU A O 1
ATOM 3004 N N . LYS A 1 384 ? 5.964 -27.423 1.762 1.00 90.31 384 LYS A N 1
ATOM 3005 C CA . LYS A 1 384 ? 6.744 -28.425 2.503 1.00 90.31 384 LYS A CA 1
ATOM 3006 C C . LYS A 1 384 ? 7.103 -27.959 3.909 1.00 90.31 384 LYS A C 1
ATOM 3008 O O . LYS A 1 384 ? 7.185 -28.778 4.815 1.00 90.31 384 LYS A O 1
ATOM 3013 N N . ALA A 1 385 ? 7.370 -26.665 4.079 1.00 92.12 385 ALA A N 1
ATOM 3014 C CA . ALA A 1 385 ? 7.629 -26.088 5.390 1.00 92.12 385 ALA A CA 1
ATOM 3015 C C . ALA A 1 385 ? 6.351 -26.057 6.237 1.00 92.12 385 ALA A C 1
ATOM 3017 O O . ALA A 1 385 ? 6.416 -26.358 7.423 1.00 92.12 385 ALA A O 1
ATOM 3018 N N . GLU A 1 386 ? 5.207 -25.731 5.629 1.00 93.50 386 GLU A N 1
ATOM 3019 C CA . GLU A 1 386 ? 3.888 -25.805 6.259 1.00 93.50 386 GLU A CA 1
ATOM 3020 C C . GLU A 1 386 ? 3.602 -27.221 6.764 1.00 93.50 386 GLU A C 1
ATOM 3022 O O . GLU A 1 386 ? 3.425 -27.414 7.965 1.00 93.50 386 GLU A O 1
ATOM 3027 N N . ASP A 1 387 ? 3.676 -28.214 5.877 1.00 91.50 387 ASP A N 1
ATOM 3028 C CA . ASP A 1 387 ? 3.475 -29.622 6.221 1.00 91.50 387 ASP A CA 1
ATOM 3029 C C . ASP A 1 387 ? 4.454 -30.088 7.312 1.00 91.50 387 ASP A C 1
ATOM 3031 O O . ASP A 1 387 ? 4.052 -30.670 8.311 1.00 91.50 387 ASP A O 1
ATOM 3035 N N . ALA A 1 388 ? 5.742 -29.756 7.211 1.00 92.19 388 ALA A N 1
ATOM 3036 C CA . ALA A 1 388 ? 6.730 -30.228 8.180 1.00 92.19 388 ALA A CA 1
ATOM 3037 C C . ALA A 1 388 ? 6.664 -29.542 9.558 1.00 92.19 388 ALA A C 1
ATOM 3039 O O . ALA A 1 388 ? 7.152 -30.104 10.540 1.00 92.19 388 ALA A O 1
ATOM 3040 N N . LEU A 1 389 ? 6.161 -28.307 9.645 1.00 94.44 389 LEU A N 1
ATOM 3041 C CA . LEU A 1 389 ? 6.207 -27.510 10.879 1.00 94.44 389 LEU A CA 1
ATOM 3042 C C . LEU A 1 389 ? 4.837 -27.304 11.530 1.00 94.44 389 LEU A C 1
ATOM 3044 O O . LEU A 1 389 ? 4.791 -27.043 12.737 1.00 94.44 389 LEU A O 1
ATOM 3048 N N . TYR A 1 390 ? 3.756 -27.406 10.762 1.00 95.00 390 TYR A N 1
ATOM 3049 C CA . TYR A 1 390 ? 2.414 -27.006 11.185 1.00 95.00 390 TYR A CA 1
ATOM 3050 C C . TYR A 1 390 ? 1.339 -28.077 10.940 1.00 95.00 390 TYR A C 1
ATOM 3052 O O . TYR A 1 390 ? 0.194 -27.844 11.314 1.00 95.00 390 TYR A O 1
ATOM 3060 N N . SER A 1 391 ? 1.681 -29.255 10.400 1.00 91.88 391 SER A N 1
ATOM 3061 C CA . SER A 1 391 ? 0.748 -30.398 10.327 1.00 91.88 391 SER A CA 1
ATOM 3062 C C . SER A 1 391 ? 0.368 -30.943 11.709 1.00 91.88 391 SER A C 1
ATOM 3064 O O . SER A 1 391 ? -0.773 -31.346 11.933 1.00 91.88 391 SER A O 1
ATOM 3066 N N . ASP A 1 392 ? 1.305 -30.900 12.662 1.00 87.38 392 ASP A N 1
ATOM 3067 C CA . ASP A 1 392 ? 1.116 -31.398 14.026 1.00 87.38 392 ASP A CA 1
ATOM 3068 C C . ASP A 1 392 ? 0.465 -30.346 14.944 1.00 87.38 392 ASP A C 1
ATOM 3070 O O . ASP A 1 392 ? 1.098 -29.713 15.807 1.00 87.38 392 ASP A O 1
ATOM 3074 N N . GLY A 1 393 ? -0.846 -30.183 14.783 1.00 90.38 393 GLY A N 1
ATOM 3075 C CA . GLY A 1 393 ? -1.704 -29.438 15.700 1.00 90.38 393 GLY A CA 1
ATOM 3076 C C . GLY A 1 393 ? -2.720 -28.551 14.996 1.00 90.38 393 GLY A C 1
ATOM 3077 O O . GLY A 1 393 ? -2.853 -28.556 13.779 1.00 90.38 393 GLY A O 1
ATOM 3078 N N . HIS A 1 394 ? -3.441 -27.764 15.793 1.00 96.75 394 HIS A N 1
ATOM 3079 C CA . HIS A 1 394 ? -4.383 -26.777 15.278 1.00 96.75 394 HIS A CA 1
ATOM 3080 C C . HIS A 1 394 ? -3.810 -25.378 15.469 1.00 96.75 394 HIS A C 1
ATOM 3082 O O . HIS A 1 394 ? -3.461 -24.988 16.587 1.00 96.75 394 HIS A O 1
ATOM 3088 N N . TYR A 1 395 ? -3.728 -24.634 14.372 1.00 97.75 395 TYR A N 1
ATOM 3089 C CA . TYR A 1 395 ? -3.189 -23.283 14.325 1.00 97.75 395 TYR A CA 1
ATOM 3090 C C . TYR A 1 395 ? -4.249 -22.334 13.782 1.00 97.75 395 TYR A C 1
ATOM 3092 O O . TYR A 1 395 ? -5.017 -22.705 12.897 1.00 97.75 395 TYR A O 1
ATOM 3100 N N . VAL A 1 396 ? -4.289 -21.124 14.327 1.00 97.75 396 VAL A N 1
ATOM 3101 C CA . VAL A 1 396 ? -5.138 -20.033 13.834 1.00 97.75 396 VAL A CA 1
ATOM 3102 C C . VAL A 1 396 ? -4.350 -18.735 13.877 1.00 97.75 396 VAL A C 1
ATOM 3104 O O . VAL A 1 396 ? -3.455 -18.581 14.712 1.00 97.75 396 VAL A O 1
ATOM 3107 N N . SER A 1 397 ? -4.698 -17.780 13.023 1.00 97.75 397 SER A N 1
ATOM 3108 C CA . SER A 1 397 ? -4.187 -16.421 13.100 1.00 97.75 397 SER A CA 1
ATOM 3109 C C . SER A 1 397 ? -5.293 -15.417 13.388 1.00 97.75 397 SER A C 1
ATOM 3111 O O . SER A 1 397 ? -6.318 -15.386 12.714 1.00 97.75 397 SER A O 1
ATOM 3113 N N . ILE A 1 398 ? -5.059 -14.573 14.393 1.00 96.00 398 ILE A N 1
ATOM 3114 C CA . ILE A 1 398 ? -5.990 -13.539 14.845 1.00 96.00 398 ILE A CA 1
ATOM 3115 C C . ILE A 1 398 ? -5.242 -12.210 14.784 1.00 96.00 398 ILE A C 1
ATOM 3117 O O . ILE A 1 398 ? -4.218 -12.037 15.444 1.00 96.00 398 ILE A O 1
ATOM 3121 N N . GLY A 1 399 ? -5.707 -11.278 13.948 1.00 90.88 399 GLY A N 1
ATOM 3122 C CA . GLY A 1 399 ? -5.062 -9.968 13.791 1.00 90.88 399 GLY A CA 1
ATOM 3123 C C . GLY A 1 399 ? -3.606 -10.031 13.301 1.00 90.88 399 GLY A C 1
ATOM 3124 O O . GLY A 1 399 ? -2.816 -9.149 13.623 1.00 90.88 399 GLY A O 1
ATOM 3125 N N . GLY A 1 400 ? -3.230 -11.079 12.556 1.00 90.38 400 GLY A N 1
ATOM 3126 C CA . GLY A 1 400 ? -1.865 -11.290 12.054 1.00 90.38 400 GLY A CA 1
ATOM 3127 C C . GLY A 1 400 ? -0.895 -11.925 13.057 1.00 90.38 400 GLY A C 1
ATOM 3128 O O . GLY A 1 400 ? 0.267 -12.143 12.720 1.00 90.38 400 GLY A O 1
ATOM 3129 N N . LEU A 1 401 ? -1.355 -12.247 14.269 1.00 94.56 401 LEU A N 1
ATOM 3130 C CA . LEU A 1 401 ? -0.608 -13.034 15.252 1.00 94.56 401 LEU A CA 1
ATOM 3131 C C . LEU A 1 401 ? -0.968 -14.511 15.097 1.00 94.56 401 LEU A C 1
ATOM 3133 O O . LEU A 1 401 ? -2.116 -14.829 14.794 1.00 94.56 401 LEU A O 1
ATOM 3137 N N . LEU A 1 402 ? -0.003 -15.410 15.279 1.00 97.56 402 LEU A N 1
ATOM 3138 C CA . LEU A 1 402 ? -0.201 -16.854 15.138 1.00 97.56 402 LEU A CA 1
ATOM 3139 C C . LEU A 1 402 ? -0.442 -17.489 16.510 1.00 97.56 402 LEU A C 1
ATOM 3141 O O . LEU A 1 402 ? 0.279 -17.191 17.458 1.00 97.56 402 LEU A O 1
ATOM 3145 N N . TYR A 1 403 ? -1.407 -18.397 16.603 1.00 98.12 403 TYR A N 1
ATOM 3146 C CA . TYR A 1 403 ? -1.760 -19.111 17.826 1.00 98.12 403 TYR A CA 1
ATOM 3147 C C . TYR A 1 403 ? -1.756 -20.621 17.597 1.00 98.12 403 TYR A C 1
ATOM 3149 O O . TYR A 1 403 ? -2.042 -21.088 16.493 1.00 98.12 403 TYR A O 1
ATOM 3157 N N . ARG A 1 404 ? -1.486 -21.392 18.654 1.00 97.81 404 ARG A N 1
ATOM 3158 C CA . ARG A 1 404 ? -1.571 -22.859 18.651 1.00 97.81 404 ARG A CA 1
ATOM 3159 C C . ARG A 1 404 ? -2.521 -23.350 19.730 1.00 97.81 404 ARG A C 1
ATOM 3161 O O . ARG A 1 404 ? -2.458 -22.893 20.868 1.00 97.81 404 ARG A O 1
ATOM 3168 N N . PHE A 1 405 ? -3.352 -24.324 19.386 1.00 97.62 405 PHE A N 1
ATOM 3169 C CA . PHE A 1 405 ? -4.212 -24.997 20.346 1.00 97.62 405 PHE A CA 1
ATOM 3170 C C . PHE A 1 405 ? -3.391 -25.854 21.319 1.00 97.62 405 PHE A C 1
ATOM 3172 O O . PHE A 1 405 ? -2.610 -26.711 20.903 1.00 97.62 405 PHE A O 1
ATOM 3179 N N . THR A 1 406 ? -3.585 -25.639 22.618 1.00 95.81 406 THR A N 1
ATOM 3180 C CA . THR A 1 406 ? -2.873 -26.331 23.708 1.00 95.81 406 THR A CA 1
ATOM 3181 C C . THR A 1 406 ? -3.631 -27.543 24.253 1.00 95.81 406 THR A C 1
ATOM 3183 O O . THR A 1 406 ? -3.136 -28.237 25.138 1.00 95.81 406 THR A O 1
ATOM 3186 N N . GLY A 1 407 ? -4.836 -27.801 23.737 1.00 95.38 407 GLY A N 1
ATOM 3187 C CA . GLY A 1 407 ? -5.776 -28.797 24.256 1.00 95.38 407 GLY A CA 1
ATOM 3188 C C . GLY A 1 407 ? -6.987 -28.173 24.951 1.00 95.38 407 GLY A C 1
ATOM 3189 O O . GLY A 1 407 ? -8.032 -28.810 25.000 1.00 95.38 407 GLY A O 1
ATOM 3190 N N . SER A 1 408 ? -6.874 -26.929 25.428 1.00 95.75 408 SER A N 1
ATOM 3191 C CA . SER A 1 408 ? -7.979 -26.206 26.080 1.00 95.75 408 SER A CA 1
ATOM 3192 C C . SER A 1 408 ? -8.214 -24.792 25.550 1.00 95.75 408 SER A C 1
ATOM 3194 O O . SER A 1 408 ? -9.336 -24.296 25.603 1.00 95.75 408 SER A O 1
ATOM 3196 N N . TYR A 1 409 ? -7.188 -24.133 25.015 1.00 97.69 409 TYR A N 1
ATOM 3197 C CA . TYR A 1 409 ? -7.289 -22.803 24.412 1.00 97.69 409 TYR A CA 1
ATOM 3198 C C . TYR A 1 409 ? -6.183 -22.607 23.369 1.00 97.69 409 TYR A C 1
ATOM 3200 O O . TYR A 1 409 ? -5.304 -23.453 23.201 1.00 97.69 409 TYR A O 1
ATOM 3208 N N . TYR A 1 410 ? -6.231 -21.491 22.657 1.00 98.19 410 TYR A N 1
ATOM 3209 C CA . TYR A 1 410 ? -5.223 -21.046 21.711 1.00 98.19 410 TYR A CA 1
ATOM 3210 C C . TYR A 1 410 ? -4.236 -20.099 22.389 1.00 98.19 410 TYR A C 1
ATOM 3212 O O . TYR A 1 410 ? -4.602 -19.012 22.835 1.00 98.19 410 TYR A O 1
ATOM 3220 N N . GLU A 1 411 ? -2.974 -20.511 22.446 1.00 97.06 411 GLU A N 1
ATOM 3221 C CA . GLU A 1 411 ? -1.877 -19.723 23.003 1.00 97.06 411 GLU A CA 1
ATOM 3222 C C . GLU A 1 411 ? -1.107 -19.008 21.890 1.00 97.06 411 GLU A C 1
ATOM 3224 O O . GLU A 1 411 ? -0.814 -19.598 20.847 1.00 97.06 411 GLU A O 1
ATOM 3229 N N . GLU A 1 412 ? -0.792 -17.728 22.107 1.00 97.19 412 GLU A N 1
ATOM 3230 C CA . GLU A 1 412 ? -0.038 -16.910 21.153 1.00 97.19 412 GLU A CA 1
ATOM 3231 C C . GLU A 1 412 ? 1.389 -17.442 20.998 1.00 97.19 412 GLU A C 1
ATOM 3233 O O . GLU A 1 412 ? 2.131 -17.602 21.970 1.00 97.19 412 GLU A O 1
ATOM 3238 N N . LEU A 1 413 ? 1.804 -17.656 19.754 1.00 96.12 413 LEU A N 1
ATOM 3239 C CA . LEU A 1 413 ? 3.174 -17.994 19.417 1.00 96.12 413 LEU A CA 1
ATOM 3240 C C . LEU A 1 413 ? 3.979 -16.724 19.155 1.00 96.12 413 LEU A C 1
ATOM 3242 O O . LEU A 1 413 ? 3.649 -15.900 18.303 1.00 96.12 413 LEU A O 1
ATOM 3246 N N . ASN A 1 414 ? 5.108 -16.594 19.849 1.00 95.69 414 ASN A N 1
ATOM 3247 C CA . ASN A 1 414 ? 6.014 -15.476 19.636 1.00 95.69 414 ASN A CA 1
ATOM 3248 C C . ASN A 1 414 ? 6.639 -15.529 18.228 1.00 95.69 414 ASN A C 1
ATOM 3250 O O . ASN A 1 414 ? 7.416 -16.436 17.924 1.00 95.69 414 ASN A O 1
ATOM 3254 N N . GLU A 1 415 ? 6.392 -14.500 17.412 1.00 95.12 415 GLU A N 1
ATOM 3255 C CA . GLU A 1 415 ? 6.873 -14.412 16.022 1.00 95.12 415 GLU A CA 1
ATOM 3256 C C . GLU A 1 415 ? 8.381 -14.674 15.886 1.00 95.12 415 GLU A C 1
ATOM 3258 O O . GLU A 1 415 ? 8.818 -15.397 14.993 1.00 95.12 415 GLU A O 1
ATOM 3263 N N . SER A 1 416 ? 9.204 -14.109 16.774 1.00 92.94 416 SER A N 1
ATOM 3264 C CA . SER A 1 416 ? 10.663 -14.269 16.689 1.00 92.94 416 SER A CA 1
ATOM 3265 C C . SER A 1 416 ? 11.108 -15.706 16.973 1.00 92.94 416 SER A C 1
ATOM 3267 O O . SER A 1 416 ? 12.093 -16.176 16.395 1.00 92.94 416 SER A O 1
ATOM 3269 N N . SER A 1 417 ? 10.389 -16.409 17.849 1.00 94.19 417 SER A N 1
ATOM 3270 C CA . SER A 1 417 ? 10.636 -17.820 18.155 1.00 94.19 417 SER A CA 1
ATOM 3271 C C . SER A 1 417 ? 10.204 -18.713 16.993 1.00 94.19 417 SER A C 1
ATOM 3273 O O . SER A 1 417 ? 10.981 -19.571 16.569 1.00 94.19 417 SER A O 1
ATOM 3275 N N . GLU A 1 418 ? 9.048 -18.435 16.386 1.00 96.94 418 GLU A N 1
ATOM 3276 C CA . GLU A 1 418 ? 8.570 -19.190 15.224 1.00 96.94 418 GLU A CA 1
ATOM 3277 C C . GLU A 1 418 ? 9.429 -18.955 13.980 1.00 96.94 418 GLU A C 1
ATOM 3279 O O . GLU A 1 418 ? 9.848 -19.911 13.329 1.00 96.94 418 GLU A O 1
ATOM 3284 N N . LYS A 1 419 ? 9.827 -17.711 13.691 1.00 96.69 419 LYS A N 1
ATOM 3285 C CA . LYS A 1 419 ? 10.777 -17.422 12.603 1.00 96.69 419 LYS A CA 1
ATOM 3286 C C . LYS A 1 419 ? 12.120 -18.121 12.810 1.00 96.69 419 LYS A C 1
ATOM 3288 O O . LYS A 1 419 ? 12.728 -18.588 11.846 1.00 96.69 419 LYS A O 1
ATOM 3293 N N . ARG A 1 420 ? 12.584 -18.250 14.059 1.00 95.38 420 ARG A N 1
ATOM 3294 C CA . ARG A 1 420 ? 13.788 -19.032 14.381 1.00 95.38 420 ARG A CA 1
ATOM 3295 C C . ARG A 1 420 ? 13.577 -20.524 14.120 1.00 95.38 420 ARG A C 1
ATOM 3297 O O . ARG A 1 420 ? 14.478 -21.150 13.564 1.00 95.38 420 ARG A O 1
ATOM 3304 N N . ARG A 1 421 ? 12.418 -21.083 14.487 1.00 96.12 421 ARG A N 1
ATOM 3305 C CA . ARG A 1 421 ? 12.047 -22.485 14.228 1.00 96.12 421 ARG A CA 1
ATOM 3306 C C . ARG A 1 421 ? 12.006 -22.781 12.724 1.00 96.12 421 ARG A C 1
ATOM 3308 O O . ARG A 1 421 ? 12.674 -23.713 12.281 1.00 96.12 421 ARG A O 1
ATOM 3315 N N . ILE A 1 422 ? 11.346 -21.925 11.940 1.00 96.56 422 ILE A N 1
ATOM 3316 C CA . ILE A 1 422 ? 11.329 -21.985 10.468 1.00 96.56 422 ILE A CA 1
ATOM 3317 C C . ILE A 1 422 ? 12.755 -21.914 9.908 1.00 96.56 422 ILE A C 1
ATOM 3319 O O . ILE A 1 422 ? 13.158 -22.757 9.110 1.00 96.56 422 ILE A O 1
ATOM 3323 N N . GLY A 1 423 ? 13.555 -20.940 10.352 1.00 94.62 423 GLY A N 1
ATOM 3324 C CA . GLY A 1 423 ? 14.945 -20.801 9.913 1.00 94.62 423 GLY A CA 1
ATOM 3325 C C . GLY A 1 423 ? 15.812 -22.015 10.263 1.00 94.62 423 GLY A C 1
ATOM 3326 O O . GLY A 1 423 ? 16.699 -22.380 9.494 1.00 94.62 423 GLY A O 1
ATOM 3327 N N . GLY A 1 424 ? 15.548 -22.669 11.397 1.00 93.25 424 GLY A N 1
ATOM 3328 C CA . GLY A 1 424 ? 16.178 -23.932 11.778 1.00 93.25 424 GLY A CA 1
ATOM 3329 C C . GLY A 1 424 ? 15.879 -25.054 10.785 1.00 93.25 424 GLY A C 1
ATOM 3330 O O . GLY A 1 424 ? 16.801 -25.745 10.356 1.00 93.25 424 GLY A O 1
ATOM 3331 N N . TRP A 1 425 ? 14.621 -25.180 10.360 1.00 94.44 425 TRP A N 1
ATOM 3332 C CA . TRP A 1 425 ? 14.207 -26.157 9.352 1.00 94.44 425 TRP A CA 1
ATOM 3333 C C . TRP A 1 425 ? 14.766 -25.840 7.958 1.00 94.44 425 TRP A C 1
ATOM 3335 O O . TRP A 1 425 ? 15.315 -26.712 7.292 1.00 94.44 425 TRP A O 1
ATOM 3345 N N . LEU A 1 426 ? 14.745 -24.575 7.529 1.00 92.12 426 LEU A N 1
ATOM 3346 C CA . LEU A 1 426 ? 15.279 -24.179 6.217 1.00 92.12 426 LEU A CA 1
ATOM 3347 C C . LEU A 1 426 ? 16.790 -24.438 6.072 1.00 92.12 426 LEU A C 1
ATOM 3349 O O . LEU A 1 426 ? 17.275 -24.636 4.960 1.00 92.12 426 LEU A O 1
ATOM 3353 N N . LYS A 1 427 ? 17.543 -24.482 7.180 1.00 90.62 427 LYS A N 1
ATOM 3354 C CA . LYS A 1 427 ? 18.967 -24.875 7.185 1.00 90.62 427 LYS A CA 1
ATOM 3355 C C . LYS A 1 427 ? 19.187 -26.361 6.890 1.00 90.62 427 LYS A C 1
ATOM 3357 O O . LYS A 1 427 ? 20.260 -26.735 6.404 1.00 90.62 427 LYS A O 1
ATOM 3362 N N . THR A 1 428 ? 18.219 -27.212 7.218 1.00 87.88 428 THR A N 1
ATOM 3363 C CA . THR A 1 428 ? 18.287 -28.657 6.959 1.00 87.88 428 THR A CA 1
ATOM 3364 C C . THR A 1 428 ? 17.612 -29.021 5.638 1.00 87.88 428 THR A C 1
ATOM 3366 O O . THR A 1 428 ? 18.041 -29.975 4.985 1.00 87.88 428 THR A O 1
ATOM 3369 N N . TYR A 1 429 ? 16.640 -28.220 5.193 1.00 88.38 429 TYR A N 1
ATOM 3370 C CA . TYR A 1 429 ? 15.966 -28.375 3.911 1.00 88.38 429 TYR A CA 1
ATOM 3371 C C . TYR A 1 429 ? 16.944 -28.277 2.731 1.00 88.38 429 TYR A C 1
ATOM 3373 O O . TYR A 1 429 ? 17.780 -27.378 2.639 1.00 88.38 429 TYR A O 1
ATOM 3381 N N . SER A 1 430 ? 16.840 -29.237 1.815 1.00 84.25 430 SER A N 1
ATOM 3382 C CA . SER A 1 430 ? 17.604 -29.280 0.569 1.00 84.25 430 SER A CA 1
ATOM 3383 C C . SER A 1 430 ? 16.651 -29.619 -0.568 1.00 84.25 430 SER A C 1
ATOM 3385 O O . SER A 1 430 ? 15.781 -30.473 -0.410 1.00 84.25 430 SER A O 1
ATOM 3387 N N . GLU A 1 431 ? 16.828 -28.989 -1.725 1.00 83.81 431 GLU A N 1
ATOM 3388 C CA . GLU A 1 431 ? 16.035 -29.289 -2.918 1.00 83.81 431 GLU A CA 1
ATOM 3389 C C . GLU A 1 431 ? 16.921 -29.496 -4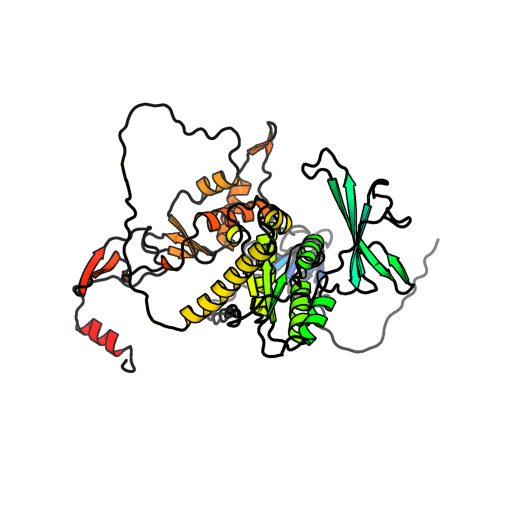.141 1.00 83.81 431 GLU A C 1
ATOM 3391 O O . GLU A 1 431 ? 18.043 -28.993 -4.213 1.00 83.81 431 GLU A O 1
ATOM 3396 N N . LYS A 1 432 ? 16.439 -30.290 -5.100 1.00 80.25 432 LYS A N 1
ATOM 3397 C CA . LYS A 1 432 ? 17.190 -30.610 -6.312 1.00 80.25 432 LYS A CA 1
ATOM 3398 C C . LYS A 1 432 ? 16.876 -29.569 -7.387 1.00 80.25 432 LYS A C 1
ATOM 3400 O O . LYS A 1 432 ? 15.805 -29.598 -7.983 1.00 80.25 432 LYS A O 1
ATOM 3405 N N . VAL A 1 433 ? 17.816 -28.669 -7.662 1.00 75.88 433 VAL A N 1
ATOM 3406 C CA . VAL A 1 433 ? 17.705 -27.645 -8.710 1.00 75.88 433 VAL A CA 1
ATOM 3407 C C . VAL A 1 433 ? 18.605 -28.039 -9.872 1.00 75.88 433 VAL A C 1
ATOM 3409 O O . VAL A 1 433 ? 19.805 -28.234 -9.694 1.00 75.88 433 VAL A O 1
ATOM 3412 N N . LYS A 1 434 ? 18.026 -28.193 -11.071 1.00 79.88 434 LYS A N 1
ATOM 3413 C CA . LYS A 1 434 ? 18.750 -28.628 -12.284 1.00 79.88 434 LYS A CA 1
ATOM 3414 C C . LYS A 1 434 ? 19.602 -29.891 -12.062 1.00 79.88 434 LYS A C 1
ATOM 3416 O O . LYS A 1 434 ? 20.715 -30.004 -12.562 1.00 79.88 434 LYS A O 1
ATOM 3421 N N . GLY A 1 435 ? 19.089 -30.837 -11.275 1.00 79.62 435 GLY A N 1
ATOM 3422 C CA . GLY A 1 435 ? 19.772 -32.101 -10.992 1.00 79.62 435 GLY A CA 1
ATOM 3423 C C . GLY A 1 435 ? 20.760 -32.074 -9.816 1.00 79.62 435 GLY A C 1
ATOM 3424 O O . GLY A 1 435 ? 21.244 -33.139 -9.438 1.00 79.62 435 GLY A O 1
ATOM 3425 N N . VAL A 1 436 ? 21.006 -30.918 -9.191 1.00 78.62 436 VAL A N 1
ATOM 3426 C CA . VAL A 1 436 ? 21.961 -30.752 -8.081 1.00 78.62 436 VAL A CA 1
ATOM 3427 C C . VAL A 1 436 ? 21.226 -30.428 -6.782 1.00 78.62 436 VAL A C 1
ATOM 3429 O O . VAL A 1 436 ? 20.319 -29.601 -6.774 1.00 78.62 436 VAL A O 1
ATOM 3432 N N . TRP A 1 437 ? 21.617 -31.062 -5.675 1.00 78.88 437 TRP A N 1
ATOM 3433 C CA . TRP A 1 437 ? 21.103 -30.721 -4.348 1.00 78.88 437 TRP A CA 1
ATOM 3434 C C . TRP A 1 437 ? 21.666 -29.379 -3.884 1.00 78.88 437 TRP A C 1
ATOM 3436 O O . TRP A 1 437 ? 22.880 -29.217 -3.773 1.00 78.88 437 TRP A O 1
ATOM 3446 N N . VAL A 1 438 ? 20.783 -28.429 -3.592 1.00 77.75 438 VAL A N 1
ATOM 3447 C CA . VAL A 1 438 ? 21.142 -27.101 -3.091 1.00 77.75 438 VAL A CA 1
ATOM 3448 C C . VAL A 1 438 ? 20.421 -26.804 -1.777 1.00 77.75 438 VAL A C 1
ATOM 3450 O O . VAL A 1 438 ? 19.272 -27.196 -1.578 1.00 77.75 438 VAL A O 1
ATOM 3453 N N . LYS A 1 439 ? 21.109 -26.089 -0.881 1.00 78.25 439 LYS A N 1
ATOM 3454 C CA . LYS A 1 439 ? 20.578 -25.541 0.380 1.00 78.25 439 LYS A CA 1
ATOM 3455 C C . LYS A 1 439 ? 20.421 -24.027 0.252 1.00 78.25 439 LYS A C 1
ATOM 3457 O O . LYS A 1 439 ? 21.133 -23.257 0.887 1.00 78.25 439 LYS A O 1
ATOM 3462 N N . ASN A 1 440 ? 19.565 -23.600 -0.669 1.00 76.12 440 ASN A N 1
ATOM 3463 C CA . ASN A 1 440 ? 19.457 -22.203 -1.101 1.00 76.12 440 ASN A CA 1
ATOM 3464 C C . ASN A 1 440 ? 18.359 -21.398 -0.383 1.00 76.12 440 ASN A C 1
ATOM 3466 O O . ASN A 1 440 ? 18.193 -20.231 -0.715 1.00 76.12 440 ASN A O 1
ATOM 3470 N N . ARG A 1 441 ? 17.609 -21.995 0.556 1.00 83.50 441 ARG A N 1
ATOM 3471 C CA . ARG A 1 441 ? 16.460 -21.348 1.227 1.00 83.50 441 ARG A CA 1
ATOM 3472 C C . ARG A 1 441 ? 16.726 -20.918 2.668 1.00 83.50 441 ARG A C 1
ATOM 3474 O O . ARG A 1 441 ? 15.813 -20.481 3.358 1.00 83.50 441 ARG A O 1
ATOM 3481 N N . ALA A 1 442 ? 17.958 -21.060 3.155 1.00 85.81 442 ALA A N 1
ATOM 3482 C CA . ALA A 1 442 ? 18.341 -20.665 4.511 1.00 85.81 442 ALA A CA 1
ATOM 3483 C C . ALA A 1 442 ? 18.612 -19.151 4.603 1.00 85.81 442 ALA A C 1
ATOM 3485 O O . ALA A 1 442 ? 19.687 -18.720 5.020 1.00 85.81 442 ALA A O 1
ATOM 3486 N N . ASP A 1 443 ? 17.639 -18.348 4.184 1.00 90.75 443 ASP A N 1
ATOM 3487 C CA . ASP A 1 443 ? 17.715 -16.893 4.110 1.00 90.75 443 ASP A CA 1
ATOM 3488 C C . ASP A 1 443 ? 16.468 -16.235 4.725 1.00 90.75 443 ASP A C 1
ATOM 3490 O O . ASP A 1 443 ? 15.411 -16.851 4.883 1.00 90.75 443 ASP A O 1
ATOM 3494 N N . THR A 1 444 ? 16.593 -14.959 5.087 1.00 92.69 444 THR A N 1
ATOM 3495 C CA . THR A 1 444 ? 15.532 -14.206 5.769 1.00 92.69 444 THR A CA 1
ATOM 3496 C C . THR A 1 444 ? 14.268 -14.048 4.920 1.00 92.69 444 THR A C 1
ATOM 3498 O O . THR A 1 444 ? 13.170 -14.015 5.476 1.00 92.69 444 THR A O 1
ATOM 3501 N N . ALA A 1 445 ? 14.386 -13.952 3.591 1.00 92.94 445 ALA A N 1
ATOM 3502 C CA . ALA A 1 445 ? 13.224 -13.795 2.722 1.00 92.94 445 ALA A CA 1
ATOM 3503 C C . ALA A 1 445 ? 12.394 -15.084 2.697 1.00 92.94 445 ALA A C 1
ATOM 3505 O O . ALA A 1 445 ? 11.177 -15.023 2.862 1.00 92.94 445 ALA A O 1
ATOM 3506 N N . SER A 1 446 ? 13.051 -16.242 2.604 1.00 94.12 446 SER A N 1
ATOM 3507 C CA . SER A 1 446 ? 12.405 -17.555 2.684 1.00 94.12 446 SER A CA 1
ATOM 3508 C C . SER A 1 446 ? 11.731 -17.792 4.043 1.00 94.12 446 SER A C 1
ATOM 3510 O O . SER A 1 446 ? 10.594 -18.258 4.083 1.00 94.12 446 SER A O 1
ATOM 3512 N N . VAL A 1 447 ? 12.375 -17.410 5.156 1.00 96.06 447 VAL A N 1
ATOM 3513 C CA . VAL A 1 447 ? 11.767 -17.486 6.503 1.00 96.06 447 VAL A CA 1
ATOM 3514 C C . VAL A 1 447 ? 10.486 -16.656 6.582 1.00 96.06 447 VAL A C 1
ATOM 3516 O O . VAL A 1 447 ? 9.459 -17.139 7.058 1.00 96.06 447 VAL A O 1
ATOM 3519 N N . ASN A 1 448 ? 10.538 -15.409 6.109 1.00 95.06 448 ASN A N 1
ATOM 3520 C CA . ASN A 1 448 ? 9.381 -14.520 6.133 1.00 95.06 448 ASN A CA 1
ATOM 3521 C C . ASN A 1 448 ? 8.264 -15.018 5.210 1.00 95.06 448 ASN A C 1
ATOM 3523 O O . ASN A 1 448 ? 7.105 -14.941 5.596 1.00 95.06 448 ASN A O 1
ATOM 3527 N N . ALA A 1 449 ? 8.600 -15.565 4.038 1.00 94.44 449 ALA A N 1
ATOM 3528 C CA . 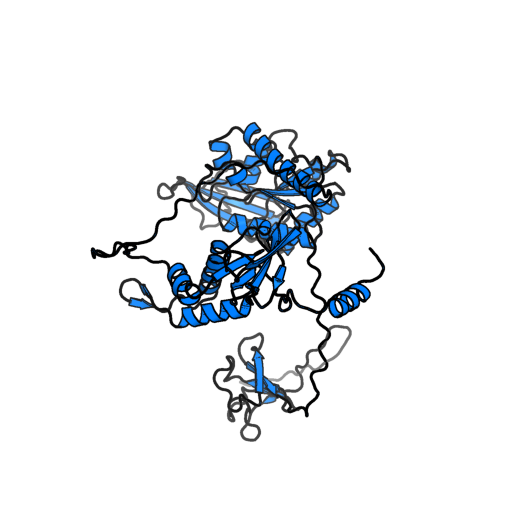ALA A 1 449 ? 7.618 -16.120 3.111 1.00 94.44 449 ALA A CA 1
ATOM 3529 C C . ALA A 1 449 ? 6.830 -17.280 3.738 1.00 94.44 449 ALA A C 1
ATOM 3531 O O . ALA A 1 449 ? 5.605 -17.286 3.659 1.00 94.44 449 ALA A O 1
ATOM 3532 N N . VAL A 1 450 ? 7.510 -18.214 4.417 1.00 95.38 450 VAL A N 1
ATOM 3533 C CA . VAL A 1 450 ? 6.847 -19.320 5.131 1.00 95.38 450 VAL A CA 1
ATOM 3534 C C . VAL A 1 450 ? 5.974 -18.797 6.271 1.00 95.38 450 VAL A C 1
ATOM 3536 O O . VAL A 1 450 ? 4.820 -19.192 6.384 1.00 95.38 450 VAL A O 1
ATOM 3539 N N . PHE A 1 451 ? 6.494 -17.887 7.102 1.00 97.12 451 PHE A N 1
ATOM 3540 C CA . PHE A 1 451 ? 5.731 -17.358 8.236 1.00 97.12 451 PHE A CA 1
ATOM 3541 C C . PHE A 1 451 ? 4.470 -16.611 7.780 1.00 97.12 451 PHE A C 1
ATOM 3543 O O . PHE A 1 451 ? 3.381 -16.870 8.283 1.00 97.12 451 PHE A O 1
ATOM 3550 N N . SER A 1 452 ? 4.604 -15.716 6.796 1.00 95.62 452 SER A N 1
ATOM 3551 C CA . SER A 1 452 ? 3.472 -14.973 6.237 1.00 95.62 452 SER A CA 1
ATOM 3552 C C . SER A 1 452 ? 2.452 -15.888 5.568 1.00 95.62 452 SER A C 1
ATOM 3554 O O . SER A 1 452 ? 1.258 -15.643 5.702 1.00 95.62 452 SER A O 1
ATOM 3556 N N . TRP A 1 453 ? 2.901 -16.947 4.887 1.00 95.62 453 TRP A N 1
ATOM 3557 C CA . TRP A 1 453 ? 2.007 -17.950 4.313 1.00 95.62 453 TRP A CA 1
ATOM 3558 C C . TRP A 1 453 ? 1.135 -18.602 5.388 1.00 95.62 453 TRP A C 1
ATOM 3560 O O . TRP A 1 453 ? -0.085 -18.549 5.286 1.00 95.62 453 TRP A O 1
ATOM 3570 N N . VAL A 1 454 ? 1.745 -19.134 6.451 1.00 96.06 454 VAL A N 1
ATOM 3571 C CA . VAL A 1 454 ? 1.021 -19.827 7.530 1.00 96.06 454 VAL A CA 1
ATOM 3572 C C . VAL A 1 454 ? 0.052 -18.890 8.252 1.00 96.06 454 VAL A C 1
ATOM 3574 O O . VAL A 1 454 ? -1.089 -19.266 8.510 1.00 96.06 454 VAL A O 1
ATOM 3577 N N . VAL A 1 455 ? 0.473 -17.655 8.538 1.00 96.62 455 VAL A N 1
ATOM 3578 C CA . VAL A 1 455 ? -0.392 -16.623 9.136 1.00 96.62 455 VAL A CA 1
ATOM 3579 C C . VAL A 1 455 ? -1.614 -16.342 8.259 1.00 96.62 455 VAL A C 1
ATOM 3581 O O . VAL A 1 455 ? -2.728 -16.296 8.768 1.00 96.62 455 VAL A O 1
ATOM 3584 N N . ASN A 1 456 ? -1.429 -16.199 6.946 1.00 93.75 456 ASN A N 1
ATOM 3585 C CA . ASN A 1 456 ? -2.531 -15.898 6.034 1.00 93.75 456 ASN A CA 1
ATOM 3586 C C . ASN A 1 456 ? -3.468 -17.099 5.831 1.00 93.75 456 ASN A C 1
ATOM 3588 O O . ASN A 1 456 ? -4.680 -16.917 5.807 1.00 93.75 456 ASN A O 1
ATOM 3592 N N . GLN A 1 457 ? -2.928 -18.316 5.706 1.00 94.38 457 GLN A N 1
ATOM 3593 C CA . GLN A 1 457 ? -3.726 -19.532 5.487 1.00 94.38 457 GLN A CA 1
ATOM 3594 C C . GLN A 1 457 ? -4.558 -19.928 6.708 1.00 94.38 457 GLN A C 1
ATOM 3596 O O . GLN A 1 457 ? -5.611 -20.541 6.567 1.00 94.38 457 GLN A O 1
ATOM 3601 N N . THR A 1 458 ? -4.100 -19.574 7.909 1.00 95.75 458 THR A N 1
ATOM 3602 C CA . THR A 1 458 ? -4.790 -19.917 9.160 1.00 95.75 458 THR A CA 1
ATOM 3603 C C . THR A 1 458 ? -5.595 -18.751 9.735 1.00 95.75 458 THR A C 1
ATOM 3605 O O . THR A 1 458 ? -6.058 -18.831 10.872 1.00 95.75 458 THR A O 1
ATOM 3608 N N . ALA A 1 459 ? -5.767 -17.657 8.986 1.00 95.81 459 ALA A N 1
ATOM 3609 C CA . ALA A 1 459 ? -6.489 -16.478 9.448 1.00 95.81 459 ALA A CA 1
ATOM 3610 C C . ALA A 1 459 ? -7.968 -16.783 9.730 1.00 95.81 459 ALA A C 1
ATOM 3612 O O . ALA A 1 459 ? -8.664 -17.376 8.906 1.00 95.81 459 ALA A O 1
ATOM 3613 N N . VAL A 1 460 ? -8.450 -16.341 10.891 1.00 95.69 460 VAL A N 1
ATOM 3614 C CA . VAL A 1 460 ? -9.846 -16.497 11.316 1.00 95.69 460 VAL A CA 1
ATOM 3615 C C . VAL A 1 460 ? -10.491 -15.137 11.543 1.00 95.69 460 VAL A C 1
ATOM 3617 O O . VAL A 1 460 ? -9.825 -14.170 11.924 1.00 95.69 460 VAL A O 1
ATOM 3620 N N . ASP A 1 461 ? -11.799 -15.062 11.307 1.00 93.38 461 ASP A N 1
ATOM 3621 C CA . ASP A 1 461 ? -12.586 -13.862 11.583 1.00 93.38 461 ASP A CA 1
ATOM 3622 C C . ASP A 1 461 ? -12.537 -13.554 13.095 1.00 93.38 461 ASP A C 1
ATOM 3624 O O . ASP A 1 461 ? -12.880 -14.427 13.901 1.00 93.38 461 ASP A O 1
ATOM 3628 N N . PRO A 1 462 ? -12.138 -12.337 13.517 1.00 91.75 462 PRO A N 1
ATOM 3629 C CA . PRO A 1 462 ? -12.165 -11.935 14.921 1.00 91.75 462 PRO A CA 1
ATOM 3630 C C . PRO A 1 462 ? -13.513 -12.159 15.624 1.00 91.75 462 PRO A C 1
ATOM 3632 O O . PRO A 1 462 ? -13.523 -12.374 16.832 1.00 91.75 462 PRO A O 1
ATOM 3635 N N . LEU A 1 463 ? -14.639 -12.155 14.899 1.00 91.62 463 LEU A N 1
ATOM 3636 C CA . LEU A 1 463 ? -15.971 -12.429 15.457 1.00 91.62 463 LEU A CA 1
ATOM 3637 C C . LEU A 1 463 ? -16.188 -13.902 15.838 1.00 91.62 463 LEU A C 1
ATOM 3639 O O . LEU A 1 463 ? -17.108 -14.215 16.593 1.00 91.62 463 LEU A O 1
ATOM 3643 N N . GLN A 1 464 ? -15.356 -14.812 15.329 1.00 93.19 464 GLN A N 1
ATOM 3644 C CA . GLN A 1 464 ? -15.366 -16.232 15.695 1.00 93.19 464 GLN A CA 1
ATOM 3645 C C . GLN A 1 464 ? -14.499 -16.524 16.928 1.00 93.19 464 GLN A C 1
ATOM 3647 O O . GLN A 1 464 ? -14.532 -17.637 17.458 1.00 93.19 464 GLN A O 1
ATOM 3652 N N . VAL A 1 465 ? -13.724 -15.538 17.392 1.00 95.81 465 VAL A N 1
ATOM 3653 C CA . VAL A 1 465 ? -12.851 -15.661 18.559 1.00 95.81 465 VAL A CA 1
ATOM 3654 C C . VAL A 1 465 ? -13.660 -15.461 19.836 1.00 95.81 465 VAL A C 1
ATOM 3656 O O . VAL A 1 465 ? -14.435 -14.519 19.964 1.00 95.81 465 VAL A O 1
ATOM 3659 N N . ASN A 1 466 ? -13.424 -16.335 20.812 1.00 94.81 466 ASN A N 1
ATOM 3660 C CA . ASN A 1 466 ? -14.129 -16.419 22.086 1.00 94.81 466 ASN A CA 1
ATOM 3661 C C . ASN A 1 466 ? -15.653 -16.532 21.897 1.00 94.81 466 ASN A C 1
ATOM 3663 O O . ASN A 1 466 ? -16.395 -15.666 22.369 1.00 94.81 466 ASN A O 1
ATOM 3667 N N . PRO A 1 467 ? -16.131 -17.592 21.214 1.00 93.38 467 PRO A N 1
ATOM 3668 C CA . PRO A 1 467 ? -17.557 -17.786 20.990 1.00 93.38 467 PRO A CA 1
ATOM 3669 C C . PRO A 1 467 ? -18.309 -17.958 22.318 1.00 93.38 467 PRO A C 1
ATOM 3671 O O . PRO A 1 467 ? -17.719 -18.214 23.371 1.00 93.38 467 PRO A O 1
ATOM 3674 N N . GLY A 1 468 ? -19.638 -17.836 22.266 1.00 90.81 468 GLY A N 1
ATOM 3675 C CA . GLY A 1 468 ? -20.495 -17.941 23.448 1.00 90.81 468 GLY A CA 1
ATOM 3676 C C . GLY A 1 468 ? -20.232 -19.206 24.277 1.00 90.81 468 GLY A C 1
ATOM 3677 O O . GLY A 1 468 ? -20.088 -20.300 23.734 1.00 90.81 468 GLY A O 1
ATOM 3678 N N . GLY A 1 469 ? -20.181 -19.032 25.597 1.00 92.31 469 GLY A N 1
ATOM 3679 C CA . GLY A 1 469 ? -19.775 -20.051 26.564 1.00 92.31 469 GLY A CA 1
ATOM 3680 C C . GLY A 1 469 ? -18.598 -19.578 27.418 1.00 92.31 469 GLY A C 1
ATOM 3681 O O . GLY A 1 469 ? -17.941 -18.588 27.095 1.00 92.31 469 GLY A O 1
ATOM 3682 N N . LEU A 1 470 ? -18.345 -20.273 28.526 1.00 93.88 470 LEU A N 1
ATOM 3683 C CA . LEU A 1 470 ? -17.224 -19.988 29.420 1.00 93.88 470 LEU A CA 1
ATOM 3684 C C . LEU A 1 470 ? -16.155 -21.068 29.257 1.00 93.88 470 LEU A C 1
ATOM 3686 O O . LEU A 1 470 ? -16.402 -22.232 29.577 1.00 93.88 470 LEU A O 1
ATOM 3690 N N . ASN A 1 471 ? -14.971 -20.695 28.766 1.00 97.00 471 ASN A N 1
ATOM 3691 C CA . ASN A 1 471 ? -13.876 -21.652 28.643 1.00 97.00 471 ASN A CA 1
ATOM 3692 C C . ASN A 1 471 ? -13.211 -21.907 30.001 1.00 97.00 471 ASN A C 1
ATOM 3694 O O . ASN A 1 471 ? -12.599 -21.012 30.586 1.00 97.00 471 ASN A O 1
ATOM 3698 N N . CYS A 1 472 ? -13.297 -23.140 30.481 1.00 95.88 472 CYS A N 1
ATOM 3699 C CA . CYS A 1 472 ? -12.758 -23.608 31.751 1.00 95.88 472 CYS A CA 1
ATOM 3700 C C . CYS A 1 472 ? -11.626 -24.614 31.508 1.00 95.88 472 CYS A C 1
ATOM 3702 O O . CYS A 1 472 ? -11.475 -25.162 30.419 1.00 95.88 472 CYS A O 1
ATOM 3704 N N . SER A 1 473 ? -10.815 -24.908 32.525 1.00 95.44 473 SER A N 1
ATOM 3705 C CA . SER A 1 473 ? -9.676 -25.828 32.356 1.00 95.44 473 SER A CA 1
ATOM 3706 C C . SER A 1 473 ? -10.072 -27.287 32.080 1.00 95.44 473 SER A C 1
ATOM 3708 O O . SER A 1 473 ? -9.244 -28.062 31.608 1.00 95.44 473 SER A O 1
ATOM 3710 N N . ASN A 1 474 ? -11.326 -27.663 32.343 1.00 96.00 474 ASN A N 1
ATOM 3711 C CA . ASN A 1 474 ? -11.883 -29.006 32.143 1.00 96.00 474 ASN A CA 1
ATOM 3712 C C . ASN A 1 474 ? -12.971 -29.093 31.058 1.00 96.00 474 ASN A C 1
ATOM 3714 O O . ASN A 1 474 ? -13.608 -30.138 30.938 1.00 96.00 474 ASN A O 1
ATOM 3718 N N . GLY A 1 475 ? -13.206 -28.023 30.300 1.00 96.62 475 GLY A N 1
ATOM 3719 C CA . GLY A 1 475 ? -14.172 -27.991 29.203 1.00 96.62 475 GLY A CA 1
ATOM 3720 C C . GLY A 1 475 ? -14.726 -26.589 28.973 1.00 96.62 475 GLY A C 1
ATOM 3721 O O . GLY A 1 475 ? -14.268 -25.623 29.576 1.00 96.62 475 GLY A O 1
ATOM 3722 N N . VAL A 1 476 ? -15.738 -26.478 28.123 1.00 96.81 476 VAL A N 1
ATOM 3723 C CA . VAL A 1 476 ? -16.464 -25.231 27.868 1.00 96.81 476 VAL A CA 1
ATOM 3724 C C . VAL A 1 476 ? -17.859 -25.353 28.460 1.00 96.81 476 VAL A C 1
ATOM 3726 O O . VAL A 1 476 ? -18.591 -26.284 28.131 1.00 96.81 476 VAL A O 1
ATOM 3729 N N . VAL A 1 477 ? -18.245 -24.413 29.318 1.00 96.19 477 VAL A N 1
ATOM 3730 C CA . VAL A 1 477 ? -19.616 -24.340 29.831 1.00 96.19 477 VAL A CA 1
ATOM 3731 C C . VAL A 1 477 ? -20.474 -23.614 28.804 1.00 96.19 477 VAL A C 1
ATOM 3733 O O . VAL A 1 477 ? -20.300 -22.414 28.581 1.00 96.19 477 VAL A O 1
ATOM 3736 N N . LYS A 1 478 ? -21.400 -24.330 28.168 1.00 94.56 478 LYS A N 1
ATOM 3737 C CA . LYS A 1 478 ? -22.407 -23.747 27.277 1.00 94.56 478 LYS A CA 1
ATOM 3738 C C . LYS A 1 478 ? -23.648 -23.405 28.082 1.00 94.56 478 LYS A C 1
ATOM 3740 O O . LYS A 1 478 ? -24.108 -24.226 28.865 1.00 94.56 478 LYS A O 1
ATOM 3745 N N . ILE A 1 479 ? -24.179 -22.204 27.875 1.00 90.44 479 ILE A N 1
ATOM 3746 C CA . ILE A 1 479 ? -25.412 -21.736 28.512 1.00 90.44 479 ILE A CA 1
ATOM 3747 C C . ILE A 1 479 ? -26.491 -21.681 27.434 1.00 90.44 479 ILE A C 1
ATOM 3749 O O . ILE A 1 479 ? -26.313 -21.036 26.399 1.00 90.44 479 ILE A O 1
ATOM 3753 N N . HIS A 1 480 ? -27.594 -22.381 27.666 1.00 90.00 480 HIS A N 1
ATOM 3754 C CA . HIS A 1 480 ? -28.753 -22.399 26.787 1.00 90.00 480 HIS A CA 1
ATOM 3755 C C . HIS A 1 480 ? -29.688 -21.221 27.100 1.00 90.00 480 HIS A C 1
ATOM 3757 O O . HIS A 1 480 ? -29.638 -20.623 28.174 1.00 90.00 480 HIS A O 1
ATOM 3763 N N . PHE A 1 481 ? -30.570 -20.880 26.157 1.00 87.31 481 PHE A N 1
ATOM 3764 C CA . PHE A 1 481 ? -31.509 -19.759 26.314 1.00 87.31 481 PHE A CA 1
ATOM 3765 C C . PHE A 1 481 ? -32.509 -19.938 27.465 1.00 87.31 481 PHE A C 1
ATOM 3767 O O . PHE A 1 481 ? -33.042 -18.952 27.963 1.00 87.31 481 PHE A O 1
ATOM 3774 N N . ASP A 1 482 ? -32.762 -21.175 27.888 1.00 91.81 482 ASP A N 1
ATOM 3775 C CA . ASP A 1 482 ? -33.614 -21.500 29.035 1.00 91.81 482 ASP A CA 1
ATOM 3776 C C . ASP A 1 482 ? -32.879 -21.397 30.389 1.00 91.81 482 ASP A C 1
ATOM 3778 O O . ASP A 1 482 ? -33.469 -21.665 31.433 1.00 91.81 482 ASP A O 1
ATOM 3782 N N . GLY A 1 483 ? -31.599 -21.004 30.381 1.00 86.75 483 GLY A N 1
ATOM 3783 C CA . GLY A 1 483 ? -30.750 -20.889 31.567 1.00 86.75 483 GLY A CA 1
ATOM 3784 C C . GLY A 1 483 ? -30.103 -22.202 32.013 1.00 86.75 483 GLY A C 1
ATOM 3785 O O . GLY A 1 483 ? -29.284 -22.193 32.936 1.00 86.75 483 GLY A O 1
ATOM 3786 N N . SER A 1 484 ? -30.420 -23.327 31.364 1.00 90.31 484 SER A N 1
ATOM 3787 C CA . SER A 1 484 ? -29.688 -24.573 31.581 1.00 90.31 484 SER A CA 1
ATOM 3788 C C . SER A 1 484 ? -28.264 -24.466 31.031 1.00 90.31 484 SER A C 1
ATOM 3790 O O . SER A 1 484 ? -27.959 -23.622 30.183 1.00 90.31 484 SER A O 1
ATOM 3792 N N . HIS A 1 485 ? -27.361 -25.300 31.537 1.00 92.75 485 HIS A N 1
ATOM 3793 C CA . HIS A 1 485 ? -25.971 -25.308 31.103 1.00 92.75 485 HIS A CA 1
ATOM 3794 C C . HIS A 1 485 ? -25.404 -26.722 31.056 1.00 92.75 485 HIS A C 1
ATOM 3796 O O . HIS A 1 485 ? -25.809 -27.598 31.820 1.00 92.75 485 HIS A O 1
ATOM 3802 N N . GLU A 1 486 ? -24.423 -26.920 30.184 1.00 95.31 486 GLU A N 1
ATOM 3803 C CA . GLU A 1 486 ? -23.687 -28.173 30.045 1.00 95.31 486 GLU A CA 1
ATOM 3804 C C . GLU A 1 486 ? -22.184 -27.907 29.924 1.00 95.31 486 GLU A C 1
ATOM 3806 O O . GLU A 1 486 ? -21.757 -26.903 29.350 1.00 95.31 486 GLU A O 1
ATOM 3811 N N . LEU A 1 487 ? -21.368 -28.814 30.465 1.00 96.12 487 LEU A N 1
ATOM 3812 C CA . LEU A 1 487 ? -19.922 -28.803 30.261 1.00 96.12 487 LEU A CA 1
ATOM 3813 C C . LEU A 1 487 ? -19.593 -29.700 29.066 1.00 96.12 487 LEU A C 1
ATOM 3815 O O . LEU A 1 487 ? -19.731 -30.920 29.149 1.00 96.12 487 LEU A O 1
ATOM 3819 N N . VAL A 1 488 ? -19.127 -29.105 27.971 1.00 96.56 488 VAL A N 1
ATOM 3820 C CA . VAL A 1 488 ? -18.666 -29.843 26.790 1.00 96.56 488 VAL A CA 1
ATOM 3821 C C . VAL A 1 488 ? -17.144 -29.938 26.765 1.00 96.56 488 VAL A C 1
ATOM 3823 O O . VAL A 1 488 ? -16.447 -29.056 27.268 1.00 96.56 488 VAL A O 1
ATOM 3826 N N . ALA A 1 489 ? -16.611 -31.002 26.165 1.00 97.44 489 ALA A N 1
ATOM 3827 C CA . ALA A 1 489 ? -15.172 -31.130 25.954 1.00 97.44 489 ALA A CA 1
ATOM 3828 C C . ALA A 1 489 ? -14.640 -29.997 25.059 1.00 97.44 489 ALA A C 1
ATOM 3830 O O . ALA A 1 489 ? -15.364 -29.460 24.215 1.00 97.44 489 ALA A O 1
ATOM 3831 N N . HIS A 1 490 ? -13.366 -29.645 25.234 1.00 97.56 490 HIS A N 1
ATOM 3832 C CA . HIS A 1 490 ? -12.703 -28.693 24.349 1.00 97.56 490 HIS A CA 1
ATOM 3833 C C . HIS A 1 490 ? -12.664 -29.226 22.916 1.00 97.56 490 HIS A C 1
ATOM 3835 O O . HIS A 1 490 ? -12.358 -30.393 22.680 1.00 97.56 490 HIS A O 1
ATOM 3841 N N . ASP A 1 491 ? -12.949 -28.345 21.964 1.00 96.31 491 ASP A N 1
ATOM 3842 C CA . ASP A 1 491 ? -12.865 -28.623 20.534 1.00 96.31 491 ASP A CA 1
ATOM 3843 C C . ASP A 1 491 ? -12.044 -27.490 19.905 1.00 96.31 491 ASP A C 1
ATOM 3845 O O . ASP A 1 491 ? -12.405 -26.326 20.110 1.00 96.31 491 ASP A O 1
ATOM 3849 N N . PRO A 1 492 ? -10.963 -27.785 19.158 1.00 96.06 492 PRO A N 1
ATOM 3850 C CA . PRO A 1 492 ? -10.159 -26.771 18.475 1.00 96.06 492 PRO A CA 1
ATOM 3851 C C . PRO A 1 492 ? -10.968 -25.889 17.511 1.00 96.06 492 PRO A C 1
ATOM 3853 O O . PRO A 1 492 ? -10.547 -24.780 17.204 1.00 96.06 492 PRO A O 1
ATOM 3856 N N . LYS A 1 493 ? -12.153 -26.318 17.059 1.00 95.56 493 LYS A N 1
ATOM 3857 C CA . LYS A 1 493 ? -13.057 -25.462 16.272 1.00 95.56 493 LYS A CA 1
ATOM 3858 C C . LYS A 1 493 ? -13.604 -24.270 17.064 1.00 95.56 493 LYS A C 1
ATOM 3860 O O . LYS A 1 493 ? -14.026 -23.289 16.459 1.00 95.56 493 LYS A O 1
ATOM 3865 N N . ASN A 1 494 ? -13.611 -24.344 18.396 1.00 95.62 494 ASN A N 1
ATOM 3866 C CA . ASN A 1 494 ? -14.012 -23.244 19.266 1.00 95.62 494 ASN A CA 1
ATOM 3867 C C . ASN A 1 494 ? -12.771 -22.448 19.681 1.00 95.62 494 ASN A C 1
ATOM 3869 O O . ASN A 1 494 ? -11.969 -22.884 20.509 1.00 95.62 494 ASN A O 1
ATOM 3873 N N . ILE A 1 495 ? -12.614 -21.262 19.102 1.00 97.06 495 ILE A N 1
ATOM 3874 C CA . ILE A 1 495 ? -11.379 -20.486 19.206 1.00 97.06 495 ILE A CA 1
ATOM 3875 C C . ILE A 1 495 ? -11.397 -19.643 20.479 1.00 97.06 495 ILE A C 1
ATOM 3877 O O . ILE A 1 495 ? -11.734 -18.465 20.447 1.00 97.06 495 ILE A O 1
ATOM 3881 N N . TYR A 1 496 ? -11.034 -20.232 21.614 1.00 97.50 496 TYR A N 1
ATOM 3882 C CA . TYR A 1 496 ? -10.818 -19.482 22.853 1.00 97.50 496 TYR A CA 1
ATOM 3883 C C . TYR A 1 496 ? -9.356 -19.081 23.000 1.00 97.50 496 TYR A C 1
ATOM 3885 O O . TYR A 1 496 ? -8.483 -19.932 22.884 1.00 97.50 496 TYR A O 1
ATOM 3893 N N . THR A 1 497 ? -9.071 -17.818 23.311 1.00 96.75 497 THR A N 1
ATOM 3894 C CA . THR A 1 497 ? -7.701 -17.322 23.573 1.00 96.75 497 THR A CA 1
ATOM 3895 C C . THR A 1 497 ? -7.375 -17.201 25.062 1.00 96.75 497 THR A C 1
ATOM 3897 O O . THR A 1 497 ? -6.322 -16.697 25.447 1.00 96.75 497 THR A O 1
ATOM 3900 N N . TYR A 1 498 ? -8.282 -17.671 25.916 1.00 95.81 498 TYR A N 1
ATOM 3901 C CA . TYR A 1 498 ? -8.144 -17.692 27.366 1.00 95.81 498 TYR A CA 1
ATOM 3902 C C . TYR A 1 498 ? -8.617 -19.036 27.914 1.00 95.81 498 TYR A C 1
ATOM 3904 O O . TYR A 1 498 ? -9.410 -19.724 27.273 1.00 95.81 498 TYR A O 1
ATOM 3912 N N . VAL A 1 499 ? -8.181 -19.378 29.125 1.00 95.44 499 VAL A N 1
ATOM 3913 C CA . VAL A 1 499 ? -8.709 -20.503 29.900 1.00 95.44 499 VAL A CA 1
ATOM 3914 C C . VAL A 1 499 ? -8.961 -20.049 31.334 1.00 95.44 499 VAL A C 1
ATOM 3916 O O . VAL A 1 499 ? -8.119 -19.396 31.949 1.00 95.44 499 VAL A O 1
ATOM 3919 N N . GLY A 1 500 ? -10.153 -20.342 31.846 1.00 91.44 500 GLY A N 1
ATOM 3920 C CA . GLY A 1 500 ? -10.550 -20.050 33.217 1.00 91.44 500 GLY A CA 1
ATOM 3921 C C . GLY A 1 500 ? -10.171 -21.152 34.209 1.00 91.44 500 GLY A C 1
ATOM 3922 O O . GLY A 1 500 ? -9.411 -22.078 33.917 1.00 91.44 500 GLY A O 1
ATOM 3923 N N . CYS A 1 501 ? -10.743 -21.062 35.410 1.00 87.88 501 CYS A N 1
ATOM 3924 C CA . CYS A 1 501 ? -10.638 -22.106 36.425 1.00 87.88 501 CYS A CA 1
ATOM 3925 C C . CYS A 1 501 ? -11.419 -23.374 36.030 1.00 87.88 501 CYS A C 1
ATOM 3927 O O . CYS A 1 501 ? -12.126 -23.415 35.022 1.00 87.88 501 CYS A O 1
ATOM 3929 N N . LYS A 1 502 ? -11.265 -24.436 36.826 1.00 92.75 502 LYS A N 1
ATOM 3930 C CA . LYS A 1 502 ? -12.029 -25.676 36.665 1.00 92.75 502 LYS A CA 1
ATOM 3931 C C . LYS A 1 502 ? -13.496 -25.410 37.005 1.00 92.75 502 LYS A C 1
ATOM 3933 O O . LYS A 1 502 ? -13.782 -24.910 38.089 1.00 92.75 502 LYS A O 1
ATOM 3938 N N . TYR A 1 503 ? -14.403 -25.785 36.112 1.00 90.94 503 TYR A N 1
ATOM 3939 C CA . TYR A 1 503 ? -15.832 -25.745 36.379 1.00 90.94 503 TYR A CA 1
ATOM 3940 C C . TYR A 1 503 ? -16.246 -26.915 37.279 1.00 90.94 503 TYR A C 1
ATOM 3942 O O . TYR A 1 503 ? -15.914 -28.070 36.985 1.00 90.94 503 TYR A O 1
ATOM 3950 N N . ASP A 1 504 ? -16.973 -26.610 38.353 1.00 89.81 504 ASP A N 1
ATOM 3951 C CA . ASP A 1 504 ? -17.561 -27.581 39.274 1.00 89.81 504 ASP A CA 1
ATOM 3952 C C . ASP A 1 504 ? -19.010 -27.168 39.603 1.00 89.81 504 ASP A C 1
ATOM 3954 O O . ASP A 1 504 ? -19.210 -26.188 40.327 1.00 89.81 504 ASP A O 1
ATOM 3958 N N . PRO A 1 505 ? -20.031 -27.883 39.086 1.00 85.69 505 PRO A N 1
ATOM 3959 C CA . PRO A 1 505 ? -21.435 -27.563 39.351 1.00 85.69 505 PRO A CA 1
ATOM 3960 C C . PRO A 1 505 ? -21.850 -27.843 40.803 1.00 85.69 505 PRO A C 1
ATOM 3962 O O . PRO A 1 505 ? -22.943 -27.460 41.216 1.00 85.69 505 PRO A O 1
ATOM 3965 N N . HIS A 1 506 ? -21.006 -28.523 41.582 1.00 87.19 506 HIS A N 1
ATOM 3966 C CA . HIS A 1 506 ? -21.255 -28.863 42.980 1.00 87.19 506 HIS A CA 1
ATOM 3967 C C . HIS A 1 506 ? -20.458 -27.985 43.949 1.00 87.19 506 HIS A C 1
ATOM 3969 O O . HIS A 1 506 ? -20.393 -28.296 45.142 1.00 87.19 506 HIS A O 1
ATOM 3975 N N . ILE A 1 507 ? -19.861 -26.891 43.459 1.00 84.31 507 ILE A N 1
ATOM 3976 C CA . ILE A 1 507 ? -19.178 -25.933 44.323 1.00 84.31 507 ILE A CA 1
ATOM 3977 C C . ILE A 1 507 ? -20.160 -25.357 45.349 1.00 84.31 507 ILE A C 1
ATOM 3979 O O . ILE A 1 507 ? -21.332 -25.098 45.064 1.00 84.31 507 ILE A O 1
ATOM 3983 N N . HIS A 1 508 ? -19.695 -25.200 46.584 1.00 85.56 508 HIS A N 1
ATOM 3984 C CA . HIS A 1 508 ? -20.555 -24.761 47.670 1.00 85.56 508 HIS A CA 1
ATOM 3985 C C . HIS A 1 508 ? -20.939 -23.285 47.473 1.00 85.56 508 HIS A C 1
ATOM 3987 O O . HIS A 1 508 ? -20.068 -22.438 47.307 1.00 85.56 508 HIS A O 1
ATOM 3993 N N . VAL A 1 509 ? -22.235 -22.957 47.567 1.00 83.56 509 VAL A N 1
ATOM 3994 C CA . VAL A 1 509 ? -22.783 -21.608 47.284 1.00 83.56 509 VAL A CA 1
ATOM 3995 C C . VAL A 1 509 ? -22.049 -20.489 48.036 1.00 83.56 509 VAL A C 1
ATOM 3997 O O . VAL A 1 509 ? -21.763 -19.448 47.461 1.00 83.56 509 VAL A O 1
ATOM 4000 N N . ARG A 1 510 ? -21.629 -20.739 49.284 1.00 82.50 510 ARG A N 1
ATOM 4001 C CA . ARG A 1 510 ? -20.825 -19.786 50.079 1.00 82.50 510 ARG A CA 1
ATOM 4002 C C . ARG A 1 510 ? -19.526 -19.325 49.406 1.00 82.50 510 ARG A C 1
ATOM 4004 O O . ARG A 1 510 ? -19.078 -18.216 49.677 1.00 82.50 510 ARG A O 1
ATOM 4011 N N . ASP A 1 511 ? -18.897 -20.160 48.584 1.00 80.25 511 ASP A N 1
ATOM 4012 C CA . ASP A 1 511 ? -17.684 -19.771 47.859 1.00 80.25 511 ASP A CA 1
ATOM 4013 C C . ASP A 1 511 ? -18.022 -18.868 46.662 1.00 80.25 511 ASP A C 1
ATOM 4015 O O . ASP A 1 511 ? -17.261 -17.949 46.356 1.00 80.25 511 ASP A O 1
ATOM 4019 N N . CYS A 1 512 ? -19.192 -19.063 46.040 1.00 76.00 512 CYS A N 1
ATOM 4020 C CA . CYS A 1 512 ? -19.734 -18.150 45.033 1.00 76.00 512 CYS A CA 1
ATOM 4021 C C . CYS A 1 512 ? -20.109 -16.796 45.649 1.00 76.00 512 CYS A C 1
ATOM 4023 O O . CYS A 1 512 ? -19.734 -15.764 45.098 1.00 76.00 512 CYS A O 1
ATOM 4025 N N . ASP A 1 513 ? -20.772 -16.797 46.809 1.00 78.81 513 ASP A N 1
ATOM 4026 C CA . ASP A 1 513 ? -21.164 -15.575 47.522 1.00 78.81 513 ASP A CA 1
ATOM 4027 C C . ASP A 1 513 ? -19.934 -14.713 47.854 1.00 78.81 513 ASP A C 1
ATOM 4029 O O . ASP A 1 513 ? -19.899 -13.524 47.549 1.00 78.81 513 ASP A O 1
ATOM 4033 N N . ARG A 1 514 ? -18.864 -15.334 48.371 1.00 79.44 514 ARG A N 1
ATOM 4034 C CA . ARG A 1 514 ? -17.591 -14.648 48.663 1.00 79.44 514 ARG A CA 1
ATOM 4035 C C . ARG A 1 514 ? -16.922 -14.053 47.425 1.00 79.44 514 ARG A C 1
ATOM 4037 O O . ARG A 1 514 ? -16.250 -13.030 47.533 1.00 79.44 514 ARG A O 1
ATOM 4044 N N . LEU A 1 515 ? -17.046 -14.705 46.266 1.00 72.44 515 LEU A N 1
ATOM 4045 C CA . LEU A 1 515 ? -16.509 -14.188 45.006 1.00 72.44 515 LEU A CA 1
ATOM 4046 C C . LEU A 1 515 ? -17.309 -12.965 44.536 1.00 72.44 515 LEU A C 1
ATOM 4048 O O . LEU A 1 515 ? -16.713 -11.977 44.114 1.00 72.44 515 LEU A O 1
ATOM 4052 N N . LEU A 1 516 ? -18.640 -13.022 44.642 1.00 76.12 516 LEU A N 1
ATOM 4053 C CA . LEU A 1 516 ? -19.535 -11.920 44.284 1.00 76.12 516 LEU A CA 1
ATOM 4054 C C . LEU A 1 516 ? -19.328 -10.699 45.191 1.00 76.12 516 LEU A C 1
ATOM 4056 O O . LEU A 1 516 ? -19.277 -9.581 44.687 1.00 76.12 516 LEU A O 1
ATOM 4060 N N . GLU A 1 517 ? -19.097 -10.905 46.491 1.00 79.94 517 GLU A N 1
ATOM 4061 C CA . GLU A 1 517 ? -18.747 -9.836 47.446 1.00 79.94 517 GLU A CA 1
ATOM 4062 C C . GLU A 1 517 ? -17.472 -9.064 47.051 1.00 79.94 517 GLU A C 1
ATOM 4064 O O . GLU A 1 517 ? -17.293 -7.911 47.440 1.00 79.94 517 GLU A O 1
ATOM 4069 N N . CYS A 1 518 ? -16.577 -9.677 46.269 1.00 72.62 518 CYS A N 1
ATOM 4070 C CA . CYS A 1 518 ? -15.311 -9.074 45.850 1.00 72.62 518 CYS A CA 1
ATOM 4071 C C . CYS A 1 518 ? -15.412 -8.239 44.555 1.00 72.62 518 CYS A C 1
ATOM 4073 O O . CYS A 1 518 ? -14.416 -7.627 44.168 1.00 72.62 518 CYS A O 1
ATOM 4075 N N . LEU A 1 519 ? -16.564 -8.220 43.869 1.00 72.75 519 LEU A N 1
ATOM 4076 C CA . LEU A 1 519 ? -16.758 -7.552 42.567 1.00 72.75 519 LEU A CA 1
ATOM 4077 C C . LEU A 1 519 ? -17.369 -6.131 42.662 1.00 72.75 519 LEU A C 1
ATOM 4079 O O . LEU A 1 519 ? -17.784 -5.573 41.651 1.00 72.75 519 LEU A O 1
ATOM 4083 N N . GLU A 1 520 ? -17.397 -5.525 43.851 1.00 67.75 520 GLU A N 1
ATOM 4084 C CA . GLU A 1 520 ? -18.043 -4.230 44.150 1.00 67.75 520 GLU A CA 1
ATOM 4085 C C . GLU A 1 520 ? -17.218 -2.968 43.754 1.00 67.75 520 GLU A C 1
ATOM 4087 O O . GLU A 1 520 ? -15.981 -3.007 43.746 1.00 67.75 520 GLU A O 1
ATOM 4092 N N . PRO A 1 521 ? -17.885 -1.819 43.471 1.00 63.41 521 PRO A N 1
ATOM 4093 C CA . PRO A 1 521 ? -19.239 -1.517 43.928 1.00 63.41 521 PRO A CA 1
ATOM 4094 C C . PRO A 1 521 ? -20.370 -1.997 43.014 1.00 63.41 521 PRO A C 1
ATOM 4096 O O . PRO A 1 521 ? -20.212 -2.040 41.795 1.00 63.41 521 PRO A O 1
ATOM 4099 N N . SER A 1 522 ? -21.487 -2.344 43.661 1.00 55.41 522 SER A N 1
ATOM 4100 C CA . SER A 1 522 ? -22.762 -2.852 43.132 1.00 55.41 522 SER A CA 1
ATOM 4101 C C . SER A 1 522 ? -23.104 -2.322 41.733 1.00 55.41 522 SER A C 1
ATOM 4103 O O . SER A 1 522 ? -23.262 -1.106 41.572 1.00 55.41 522 SER A O 1
ATOM 4105 N N . GLN A 1 523 ? -23.228 -3.221 40.747 1.00 47.53 523 GLN A N 1
ATOM 4106 C CA . GLN A 1 523 ? -23.715 -2.903 39.395 1.00 47.53 523 GLN A CA 1
ATOM 4107 C C . GLN A 1 523 ? -25.235 -2.789 39.330 1.00 47.53 523 GLN A C 1
ATOM 4109 O O . GLN A 1 523 ? -25.915 -3.614 39.985 1.00 47.53 523 GLN A O 1
#

Secondary structure (DSSP, 8-state):
----------------------S-EEEP-SSS--TTT---SS--SEEETTSSEEEESS-TTSS--S-TTTEEEEEE-TTSSSEEEEE-------------------PPPPPPPPTT-EE-B-SS---PPPPEEPPTTS-TTS-TT-EEEEEEEETTEEEEEEEEE-TTSTTSEEEEEEEEEE-TTS-EESS--SSPPPPBTHHHHHHHHTTS-TTS-EEEEE-SSHHHHHHHHHTTB--BB--TT--SHHHHHHHHHHHHHT-S-EEEEEE--SSHHHHHHHHHHHHHHHHHT--EEEE-HHHH-TTPPTT--HHHHHHHS-HHHHHHHHHHHHHHHHHHHHHTT---PPPP------------------------S---HHHHHHHHHHSSS-EEEETTEEEEE-SSSEEEPPHHHHHHHHHHHHHH--EEETTEEE----SHHHHHHHHHHHHHHTB--GGGBS-SSEEETTEEEEE-TTS-EEEEPP-TTSB-S---PPP-TT--HHHHHHHHGGG-S--

Sequence (523 aa):
MERANFMYDNNNPTDGQNSSTRGNLAPSSKSNPCPVCGRTKDGDCRISHDGKMVLCHQNFDHAKTQQPDLWHFNGSTSDGRCGIYVFKEENESIQPVARKPRAKKKELSPVPIPLGAKLLRLPAPGQSPQPEQLAKDAPKRIRRDAVQITYEYSPNQGVVRYQWPDATNPKGYDKTFSQFHIDPDGKKVWTKGDAPWPAYRIDEVVEILKTVPDSEPVVIPMLEGENNVEIARDIKLAALTLQGSNWGDREIQKMLEALRATGKNVSIAIIHDNDDTGIKKGKSVWLVARHLQFPCLIIDPVAIDVGIPEKGDIRELLAVMEADEFLIRVEAEIFKATNSSELNNSIIPPVRTQENVVCLSFFSSNDDYIPDTAPIAGQNFILKAEDALYSDGHYVSIGGLLYRFTGSYYEELNESSEKRRIGGWLKTYSEKVKGVWVKNRADTASVNAVFSWVVNQTAVDPLQVNPGGLNCSNGVVKIHFDGSHELVAHDPKNIYTYVGCKYDPHIHVRDCDRLLECLEPSQ

InterPro domains:
  IPR014818 Bacteriophage/plasmid primase, P4, C-terminal [PF08706] (394-505)

pLDDT: mean 82.99, std 21.48, range [23.58, 98.56]

Foldseek 3Di:
DDDDDDDDDDDDDDDDDDDDPPPFWWFAACVRAQQFARDHHDRLKTAGPVRFKIFAQPCQPVPGGPCPPQWDFPHHDPVSRTTIIGGDDPPDDPPPPPPPPPPPPPQQDAFFQAPQAAFQFAPAQDDAFDWAQDDPPPPPPADNQWTWGWQDQDPFKIKIKTKHADPVDPVRIDIDIWIWGQDPVRDIDRHRDPDQTEWGLLVVVLVSLVVPPQAHAYEEEEEADPVLCNVCSRLRGRHTYHDNVQLDLVNLLVNQVSVVVSSHNYAYEYAFFQEPVRVVSLVSSSSSCSVVSGHYHYDDVCQLPVPADRRRGVVSSCVVDPSVSSSVSVVVSSNVRNVVVVVVVDPDDDDDDDDDDDDDDDDDDDDDDDPPPDDPPDPDVLVVLCCVPPVPFAWAADPLWIWTDPQQATETDDPVVQLVVSLVVLQVDWDQDPNDTDSPQSDSVNSVVNSSVRNVVRYDDPVLEQPAFAREPQATWHADPVRDIDGHGDDSSRHYHDYHYHDDPPPDVVVVVVVVVVPDDDD

Organism: NCBI:txid259945

Radius of gyration: 31.92 Å; chains: 1; bounding box: 100×77×81 Å